Protein AF-A0A8K1RBW0-F1 (afdb_monomer_lite)

Sequence (413 aa):
MISLLLIIPLIGCIYLLPINENSIHAKSRMKKIALFFSLLNLFISIIMWIEFDSNTSGYQFVYEFKELSFCHLNVGIDGTSLYFILLTTFITPICLLSNWIDIKDKIKYFLISFLILETLQIAVFVVLDLLLFYIFFESVLIPLFLIILTWGASQAKIRAAYLLFLYTLFGSLFMLLAIITILFYLGSTDFQLISLSEISLESQKWLWLSPSFSKRDMTSRVIPDIIDSEPSLLKRFPGSNKKYLPSNTSCKEIVIYGSNLCTTVNYPPYTSIVRYMVEIPSNLNSIIVGLLLSDGWLFKNNAGNTLLGLKQSMFNSTFVFYVFNKLSHYCSRYPTITSTRLKGKIFKGVQMVTRVYPCFTKWHSIFYVNNKKIVPVDLYHLLTYEALAYWIMGDGTRSKKGLILQTQSFTLK

pLDDT: mean 81.53, std 16.67, range [27.84, 97.31]

Structure (mmCIF, N/CA/C/O backbone):
data_AF-A0A8K1RBW0-F1
#
_entry.id   AF-A0A8K1RBW0-F1
#
loop_
_atom_site.group_PDB
_atom_site.id
_atom_site.type_symbol
_atom_site.label_atom_id
_atom_site.label_alt_id
_atom_site.label_comp_id
_atom_site.label_asym_id
_atom_site.label_entity_id
_atom_site.label_seq_id
_atom_site.pdbx_PDB_ins_code
_atom_site.Cartn_x
_atom_site.Cartn_y
_atom_site.Cartn_z
_atom_site.occupancy
_atom_site.B_iso_or_equiv
_atom_site.auth_seq_id
_atom_site.auth_comp_id
_atom_site.auth_asym_id
_atom_site.auth_atom_id
_atom_site.pdbx_PDB_model_num
ATOM 1 N N . MET A 1 1 ? 0.271 12.884 27.470 1.00 83.44 1 MET A N 1
ATOM 2 C CA . MET A 1 1 ? 1.339 12.270 26.646 1.00 83.44 1 MET A CA 1
ATOM 3 C C . MET A 1 1 ? 1.087 12.426 25.156 1.00 83.44 1 MET A C 1
ATOM 5 O O . MET A 1 1 ? 1.980 12.876 24.455 1.00 83.44 1 MET A O 1
ATOM 9 N N . ILE A 1 2 ? -0.126 12.148 24.680 1.00 87.25 2 ILE A N 1
ATOM 10 C CA . ILE A 1 2 ? -0.518 12.349 23.277 1.00 87.25 2 ILE A CA 1
ATOM 11 C C . ILE A 1 2 ? -0.200 13.757 22.750 1.00 87.25 2 ILE A C 1
ATOM 13 O O . ILE A 1 2 ? 0.392 13.902 21.684 1.00 87.25 2 ILE A O 1
ATOM 17 N N . SER A 1 3 ? -0.558 14.799 23.506 1.00 89.38 3 SER A N 1
ATOM 18 C CA . SER A 1 3 ? -0.290 16.189 23.119 1.00 89.38 3 SER A CA 1
ATOM 19 C C . SER A 1 3 ? 1.198 16.453 22.878 1.00 89.38 3 SER A C 1
ATOM 21 O O . SER A 1 3 ? 1.549 17.135 21.921 1.00 89.38 3 SER A O 1
ATOM 23 N N . LEU A 1 4 ? 2.082 15.862 23.690 1.00 91.50 4 LEU A N 1
ATOM 24 C CA . LEU A 1 4 ? 3.529 15.943 23.484 1.00 91.50 4 LEU A CA 1
ATOM 25 C C . LEU A 1 4 ? 3.920 15.290 22.157 1.00 91.50 4 LEU A C 1
ATOM 27 O O . LEU A 1 4 ? 4.643 15.899 21.377 1.00 91.50 4 LEU A O 1
ATOM 31 N N . LEU A 1 5 ? 3.390 14.098 21.882 1.00 91.75 5 LEU A N 1
ATOM 32 C CA . LEU A 1 5 ? 3.690 13.325 20.677 1.00 91.75 5 LEU A CA 1
ATOM 33 C C . LEU A 1 5 ? 3.286 14.085 19.389 1.00 91.75 5 LEU A C 1
ATOM 35 O O . LEU A 1 5 ? 3.992 14.043 18.384 1.00 91.75 5 LEU A O 1
ATOM 39 N N . LEU A 1 6 ? 2.203 14.870 19.440 1.00 92.75 6 LEU A N 1
ATOM 40 C CA . LEU A 1 6 ? 1.786 15.750 18.339 1.00 92.75 6 LEU A CA 1
ATOM 41 C C . LEU A 1 6 ? 2.607 17.048 18.241 1.00 92.75 6 LEU A C 1
ATOM 43 O O . LEU A 1 6 ? 2.895 17.520 17.144 1.00 92.75 6 LEU A O 1
ATOM 47 N N . ILE A 1 7 ? 2.980 17.654 19.369 1.00 94.19 7 ILE A N 1
ATOM 48 C CA . ILE A 1 7 ? 3.611 18.983 19.393 1.00 94.19 7 ILE A CA 1
ATOM 49 C C . ILE A 1 7 ? 5.124 18.912 19.128 1.00 94.19 7 ILE A C 1
ATOM 51 O O . ILE A 1 7 ? 5.699 19.838 18.560 1.00 94.19 7 ILE A O 1
ATOM 55 N N . ILE A 1 8 ? 5.798 17.831 19.511 1.00 95.12 8 ILE A N 1
ATOM 56 C CA . ILE A 1 8 ? 7.265 17.737 19.469 1.00 95.12 8 ILE A CA 1
ATOM 57 C C . ILE A 1 8 ? 7.857 17.870 18.063 1.00 95.12 8 ILE A C 1
ATOM 59 O O . ILE A 1 8 ? 8.779 18.677 17.896 1.00 95.12 8 ILE A O 1
ATOM 63 N N . PRO A 1 9 ? 7.352 17.177 17.028 1.00 94.38 9 PRO A N 1
ATOM 64 C CA . PRO A 1 9 ? 7.901 17.372 15.693 1.00 94.38 9 PRO A CA 1
ATOM 65 C C . PRO A 1 9 ? 7.542 18.759 15.125 1.00 94.38 9 PRO A C 1
ATOM 67 O O . PRO A 1 9 ? 8.344 19.335 14.388 1.00 94.38 9 PRO A O 1
ATOM 70 N N . LEU A 1 10 ? 6.413 19.363 15.535 1.00 95.44 10 LEU A N 1
ATOM 71 C CA . LEU A 1 10 ? 6.076 20.757 15.195 1.00 95.44 10 LEU A CA 1
ATOM 72 C C . LEU A 1 10 ? 7.061 21.754 15.818 1.00 95.44 10 LEU A C 1
ATOM 74 O O . LEU A 1 10 ? 7.506 22.683 15.143 1.00 95.44 10 LEU A O 1
ATOM 78 N N . ILE A 1 11 ? 7.462 21.542 17.074 1.00 96.06 11 ILE A N 1
ATOM 79 C CA . ILE A 1 11 ? 8.541 22.311 17.707 1.00 96.06 11 ILE A CA 1
ATOM 80 C C . ILE A 1 11 ? 9.829 22.149 16.889 1.00 96.06 11 ILE A C 1
ATOM 82 O O . ILE A 1 11 ? 10.492 23.143 16.590 1.00 96.06 11 ILE A O 1
ATOM 86 N N . GLY A 1 12 ? 10.145 20.931 16.443 1.00 94.44 12 GLY A N 1
ATOM 87 C CA . GLY A 1 12 ? 11.267 20.674 15.538 1.00 94.44 12 GLY A CA 1
ATOM 88 C C . GLY A 1 12 ? 11.221 21.520 14.260 1.00 94.44 12 GLY A C 1
ATOM 89 O O . GLY A 1 12 ? 12.230 22.121 13.887 1.00 94.44 12 GLY A O 1
ATOM 90 N N . CYS A 1 13 ? 10.049 21.659 13.634 1.00 94.81 13 CYS A N 1
ATOM 91 C CA . CYS A 1 13 ? 9.852 22.550 12.486 1.00 94.81 13 CYS A CA 1
ATOM 92 C C . CYS A 1 13 ? 10.162 24.013 12.827 1.00 94.81 13 CYS A C 1
ATOM 94 O O . CYS A 1 13 ? 10.890 24.671 12.081 1.00 94.81 13 CYS A O 1
ATOM 96 N N . ILE A 1 14 ? 9.669 24.511 13.966 1.00 95.25 14 ILE A N 1
ATOM 97 C CA . ILE A 1 14 ? 9.912 25.888 14.424 1.00 95.25 14 ILE A CA 1
ATOM 98 C C . ILE A 1 14 ? 11.414 26.142 14.617 1.00 95.25 14 ILE A C 1
ATOM 100 O O . ILE A 1 14 ? 11.920 27.173 14.175 1.00 95.25 14 ILE A O 1
ATOM 104 N N . TYR A 1 15 ? 12.154 25.184 15.185 1.00 94.06 15 TYR A N 1
ATOM 105 C CA . TYR A 1 15 ? 13.613 25.283 15.333 1.00 94.06 15 TYR A CA 1
ATOM 106 C C . TYR A 1 15 ? 14.372 25.271 13.996 1.00 94.06 15 TYR A C 1
ATOM 108 O O . TYR A 1 15 ? 15.469 25.830 13.913 1.00 94.06 15 TYR A O 1
ATOM 116 N N . LEU A 1 16 ? 13.822 24.652 12.947 1.00 93.56 16 LEU A N 1
ATOM 117 C CA . LEU A 1 16 ? 14.449 24.591 11.622 1.00 93.56 16 LEU A CA 1
ATOM 118 C C . LEU A 1 16 ? 14.230 25.859 10.784 1.00 93.56 16 LEU A C 1
ATOM 120 O O . LEU A 1 16 ? 15.106 26.214 9.992 1.00 93.56 16 LEU A O 1
ATOM 124 N N . LEU A 1 17 ? 13.099 26.556 10.951 1.00 91.88 17 LEU A N 1
ATOM 125 C CA . LEU A 1 17 ? 12.744 27.757 10.179 1.00 91.88 17 LEU A CA 1
ATOM 126 C C . LEU A 1 17 ? 13.820 28.866 10.154 1.00 91.88 17 LEU A C 1
ATOM 128 O O . LEU A 1 17 ? 14.124 29.335 9.050 1.00 91.88 17 LEU A O 1
ATOM 132 N N . PRO A 1 18 ? 14.425 29.281 11.291 1.00 91.31 18 PRO A N 1
ATOM 133 C CA . PRO A 1 18 ? 15.371 30.401 11.320 1.00 91.31 18 PRO A CA 1
ATOM 134 C C . PRO A 1 18 ? 16.761 30.063 10.760 1.00 91.31 18 PRO A C 1
ATOM 136 O O . PRO A 1 18 ? 17.597 30.953 10.610 1.00 91.31 18 PRO A O 1
ATOM 139 N N . ILE A 1 19 ? 17.056 28.793 10.465 1.00 89.69 19 ILE A N 1
ATOM 140 C CA . ILE A 1 19 ? 18.391 28.383 10.022 1.00 89.69 19 ILE A CA 1
ATOM 141 C C . ILE A 1 19 ? 18.521 28.596 8.504 1.00 89.69 19 ILE A C 1
ATOM 143 O O . ILE A 1 19 ? 17.751 28.057 7.702 1.00 89.69 19 ILE A O 1
ATOM 147 N N . ASN A 1 20 ? 19.536 29.359 8.091 1.00 85.56 20 ASN A N 1
ATOM 148 C CA . ASN A 1 20 ? 19.853 29.583 6.677 1.00 85.56 20 ASN A CA 1
ATOM 149 C C . ASN A 1 20 ? 20.649 28.416 6.072 1.00 85.56 20 ASN A C 1
ATOM 151 O O . ASN A 1 20 ? 21.531 27.846 6.710 1.00 85.56 20 ASN A O 1
ATOM 155 N N . GLU A 1 21 ? 20.366 28.078 4.810 1.00 83.12 21 GLU A N 1
ATOM 156 C CA . GLU A 1 21 ? 20.888 26.874 4.135 1.00 83.12 21 GLU A CA 1
ATOM 157 C C . GLU A 1 21 ? 22.267 27.067 3.465 1.00 83.12 21 GLU A C 1
ATOM 159 O O . GLU A 1 21 ? 22.765 26.176 2.778 1.00 83.12 21 GLU A O 1
ATOM 164 N N . ASN A 1 22 ? 22.902 28.226 3.667 1.00 80.75 22 ASN A N 1
ATOM 165 C CA . ASN A 1 22 ? 24.048 28.671 2.867 1.00 80.75 22 ASN A CA 1
ATOM 166 C C . ASN A 1 22 ? 25.354 27.908 3.157 1.00 80.75 22 ASN A C 1
ATOM 168 O O . ASN A 1 22 ? 26.229 27.867 2.298 1.00 80.75 22 ASN A O 1
ATOM 172 N N . SER A 1 23 ? 25.513 27.307 4.343 1.00 84.44 23 SER A N 1
ATOM 173 C CA . SER A 1 23 ? 26.751 26.616 4.738 1.00 84.44 23 SER A CA 1
ATOM 174 C C . SER A 1 23 ? 26.560 25.112 4.953 1.00 84.44 23 SER A C 1
ATOM 176 O O . SER A 1 23 ? 25.507 24.641 5.391 1.00 84.44 23 SER A O 1
ATOM 178 N N . ILE A 1 24 ? 27.618 24.335 4.692 1.00 83.44 24 ILE A N 1
ATOM 179 C CA . ILE A 1 24 ? 27.641 22.874 4.893 1.00 83.44 24 ILE A CA 1
ATOM 180 C C . ILE A 1 24 ? 27.403 22.523 6.372 1.00 83.44 24 ILE A C 1
ATOM 182 O O . ILE A 1 24 ? 26.655 21.595 6.688 1.00 83.44 24 ILE A O 1
ATOM 186 N N . HIS A 1 25 ? 27.973 23.309 7.292 1.00 86.31 25 HIS A N 1
ATOM 187 C CA . HIS A 1 25 ? 27.754 23.148 8.730 1.00 86.31 25 HIS A CA 1
ATOM 188 C C . HIS A 1 25 ? 26.297 23.410 9.132 1.00 86.31 25 HIS A C 1
ATOM 190 O O . HIS A 1 25 ? 25.757 22.662 9.947 1.00 86.31 25 HIS A O 1
ATOM 196 N N . ALA A 1 26 ? 25.633 24.407 8.532 1.00 86.88 26 ALA A N 1
ATOM 197 C CA . ALA A 1 26 ? 24.216 24.663 8.782 1.00 86.88 26 ALA A CA 1
ATOM 198 C C . ALA A 1 26 ? 23.339 23.498 8.302 1.00 86.88 26 ALA A C 1
ATOM 200 O O . ALA A 1 26 ? 22.486 23.037 9.058 1.00 86.88 26 ALA A O 1
ATOM 201 N N . LYS A 1 27 ? 23.609 22.940 7.112 1.00 87.75 27 LYS A N 1
ATOM 202 C CA . LYS A 1 27 ? 22.907 21.749 6.594 1.00 87.75 27 LYS A CA 1
ATOM 203 C C . LYS A 1 27 ? 23.053 20.536 7.523 1.00 87.75 27 LYS A C 1
ATOM 205 O O . LYS A 1 27 ? 22.070 19.860 7.814 1.00 87.75 27 LYS A O 1
ATOM 210 N N . SER A 1 28 ? 24.261 20.278 8.033 1.00 88.94 28 SER A N 1
ATOM 211 C CA . SER A 1 28 ? 24.505 19.199 9.006 1.00 88.94 28 SER A CA 1
ATOM 212 C C . SER A 1 28 ? 23.774 19.442 10.332 1.00 88.94 28 SER A C 1
ATOM 214 O O . SER A 1 28 ? 23.159 18.529 10.882 1.00 88.94 28 SER A O 1
ATOM 216 N N . ARG A 1 29 ? 23.766 20.690 10.822 1.00 91.50 29 ARG A N 1
ATOM 217 C CA . ARG A 1 29 ? 23.034 21.078 12.035 1.00 91.50 29 ARG A CA 1
ATOM 218 C C . ARG A 1 29 ? 21.527 20.865 11.884 1.00 91.50 29 ARG A C 1
ATOM 220 O O . ARG A 1 29 ? 20.925 20.304 12.790 1.00 91.50 29 ARG A O 1
ATOM 227 N N . MET A 1 30 ? 20.935 21.239 10.747 1.00 92.69 30 MET A N 1
ATOM 228 C CA . MET A 1 30 ? 19.511 21.003 10.470 1.00 92.69 30 MET A CA 1
ATOM 229 C C . MET A 1 30 ? 19.163 19.509 10.521 1.00 92.69 30 MET A C 1
ATOM 231 O O . MET A 1 30 ? 18.209 19.130 11.194 1.00 92.69 30 MET A O 1
ATOM 235 N N . LYS A 1 31 ? 19.965 18.651 9.872 1.00 92.75 31 LYS A N 1
ATOM 236 C CA . LYS A 1 31 ? 19.750 17.192 9.877 1.00 92.75 31 LYS A CA 1
ATOM 237 C C . LYS A 1 31 ? 19.803 16.612 11.293 1.00 92.75 31 LYS A C 1
ATOM 239 O O . LYS A 1 31 ? 18.940 15.823 11.659 1.00 92.75 31 LYS A O 1
ATOM 244 N N . LYS A 1 32 ? 20.769 17.050 12.110 1.00 94.12 32 LYS A N 1
ATOM 245 C CA . LYS A 1 32 ? 20.877 16.643 13.522 1.00 94.12 32 LYS A CA 1
ATOM 246 C C . LYS A 1 32 ? 19.684 17.103 14.361 1.00 94.12 32 LYS A C 1
ATOM 248 O O . LYS A 1 32 ? 19.214 16.331 15.184 1.00 94.12 32 LYS A O 1
ATOM 253 N N . ILE A 1 33 ? 19.196 18.328 14.148 1.00 95.25 33 ILE A N 1
ATOM 254 C CA . ILE A 1 33 ? 18.015 18.854 14.848 1.00 95.25 33 ILE A CA 1
ATOM 255 C C . ILE A 1 33 ? 16.779 18.023 14.497 1.00 95.25 33 ILE A C 1
ATOM 257 O O . ILE A 1 33 ? 16.102 17.545 15.400 1.00 95.25 33 ILE A O 1
ATOM 261 N N . ALA A 1 34 ? 16.514 17.800 13.206 1.00 95.88 34 ALA A N 1
ATOM 262 C CA . ALA A 1 34 ? 15.368 17.002 12.772 1.00 95.88 34 ALA A CA 1
ATOM 263 C C . ALA A 1 34 ? 15.419 15.576 13.341 1.00 95.88 34 ALA A C 1
ATOM 265 O O . ALA A 1 34 ? 14.439 15.110 13.914 1.00 95.88 34 ALA A O 1
ATOM 266 N N . LEU A 1 35 ? 16.589 14.929 13.263 1.00 96.62 35 LEU A N 1
ATOM 267 C CA . LEU A 1 35 ? 16.798 13.591 13.813 1.00 96.62 35 LEU A CA 1
ATOM 268 C C . LEU A 1 35 ? 16.602 13.547 15.337 1.00 96.62 35 LEU A C 1
ATOM 270 O O . LEU A 1 35 ? 16.039 12.589 15.858 1.00 96.62 35 LEU A O 1
ATOM 274 N N . PHE A 1 36 ? 17.061 14.574 16.058 1.00 97.06 36 PHE A N 1
ATOM 275 C CA . PHE A 1 36 ? 16.882 14.665 17.506 1.00 97.06 36 PHE A CA 1
ATOM 276 C C . PHE A 1 36 ? 15.398 14.708 17.881 1.00 97.06 36 PHE A C 1
ATOM 278 O O . PHE A 1 36 ? 14.972 13.934 18.732 1.00 97.06 36 PHE A O 1
ATOM 285 N N . PHE A 1 37 ? 14.602 15.552 17.216 1.00 97.31 37 PHE A N 1
ATOM 286 C CA . PHE A 1 37 ? 13.166 15.644 17.488 1.00 97.31 37 PHE A CA 1
ATOM 287 C C . PHE A 1 37 ? 12.408 14.363 17.108 1.00 97.31 37 PHE A C 1
ATOM 289 O O . PHE A 1 37 ? 11.562 13.933 17.888 1.00 97.31 37 PHE A O 1
ATOM 296 N N . SER A 1 38 ? 12.751 13.698 15.996 1.00 96.38 38 SER A N 1
ATOM 297 C CA . SER A 1 38 ? 12.136 12.405 15.644 1.00 96.38 38 SER A CA 1
ATOM 298 C C . SER A 1 38 ? 12.508 11.290 16.633 1.00 96.38 38 SER A C 1
ATOM 300 O O . SER A 1 38 ? 11.664 10.491 17.022 1.00 96.38 38 SER A O 1
ATOM 302 N N . LEU A 1 39 ? 13.764 11.245 17.104 1.00 97.25 39 LEU A N 1
ATOM 303 C CA . LEU A 1 39 ? 14.192 10.275 18.125 1.00 97.25 39 LEU A CA 1
ATOM 304 C C . LEU A 1 39 ? 13.536 10.540 19.483 1.00 97.25 39 LEU A C 1
ATOM 306 O O . LEU A 1 39 ? 13.195 9.602 20.200 1.00 97.25 39 LEU A O 1
ATOM 310 N N . LEU A 1 40 ? 13.342 11.811 19.833 1.00 96.81 40 LEU A N 1
ATOM 311 C CA . LEU A 1 40 ? 12.631 12.198 21.045 1.00 96.81 40 LEU A CA 1
ATOM 312 C C . LEU A 1 40 ? 11.158 11.763 20.965 1.00 96.81 40 LEU A C 1
ATOM 314 O O . LEU A 1 40 ? 10.620 11.239 21.939 1.00 96.81 40 LEU A O 1
ATOM 318 N N . ASN A 1 41 ? 10.534 11.895 19.792 1.00 95.94 41 ASN A N 1
ATOM 319 C CA . ASN A 1 41 ? 9.172 11.425 19.551 1.00 95.94 41 ASN A CA 1
ATOM 320 C C . ASN A 1 41 ? 9.053 9.892 19.657 1.00 95.94 41 ASN A C 1
ATOM 322 O O . ASN A 1 41 ? 8.148 9.377 20.317 1.00 95.94 41 ASN A O 1
ATOM 326 N N . LEU A 1 42 ? 10.025 9.157 19.102 1.00 96.88 42 LEU A N 1
ATOM 327 C CA . LEU A 1 42 ? 10.150 7.707 19.277 1.00 96.88 42 LEU A CA 1
ATOM 328 C C . LEU A 1 42 ? 10.256 7.322 20.757 1.00 96.88 42 LEU A C 1
ATOM 330 O O . LEU A 1 42 ? 9.539 6.434 21.217 1.00 96.88 42 LEU A O 1
ATOM 334 N N . PHE A 1 43 ? 11.092 8.016 21.527 1.00 96.44 43 PHE A N 1
ATOM 335 C CA . PHE A 1 43 ? 11.243 7.743 22.955 1.00 96.44 43 PHE A CA 1
ATOM 336 C C . PHE A 1 43 ? 9.922 7.906 23.722 1.00 96.44 43 PHE A C 1
ATOM 338 O O . PHE A 1 43 ? 9.566 7.051 24.528 1.00 96.44 43 PHE A O 1
ATOM 345 N N . ILE A 1 44 ? 9.141 8.945 23.419 1.00 95.44 44 ILE A N 1
ATOM 346 C CA . ILE A 1 44 ? 7.826 9.159 24.043 1.00 95.44 44 ILE A CA 1
ATOM 347 C C . ILE A 1 44 ? 6.826 8.079 23.641 1.00 95.44 44 ILE A C 1
ATOM 349 O O . ILE A 1 44 ? 6.060 7.624 24.489 1.00 95.44 44 ILE A O 1
ATOM 353 N N . SER A 1 45 ? 6.846 7.634 22.381 1.00 95.62 45 SER A N 1
ATOM 354 C CA . SER A 1 45 ? 5.990 6.524 21.949 1.00 95.62 45 SER A CA 1
ATOM 355 C C . SER A 1 45 ? 6.308 5.221 22.695 1.00 95.62 45 SER A C 1
ATOM 357 O O . SER A 1 45 ? 5.388 4.492 23.055 1.00 95.62 45 SER A O 1
ATOM 359 N N . ILE A 1 46 ? 7.583 4.968 23.021 1.00 96.00 46 ILE A N 1
ATOM 360 C CA . ILE A 1 46 ? 8.003 3.812 23.829 1.00 96.00 46 ILE A CA 1
ATOM 361 C C . ILE A 1 46 ? 7.520 3.946 25.277 1.00 96.00 46 ILE A C 1
ATOM 363 O O . ILE A 1 46 ? 7.040 2.967 25.840 1.00 96.00 46 ILE A O 1
ATOM 367 N N . ILE A 1 47 ? 7.600 5.139 25.879 1.00 95.31 47 ILE A N 1
ATOM 368 C CA . ILE A 1 47 ? 7.056 5.358 27.232 1.00 95.31 47 ILE A CA 1
ATOM 369 C C . ILE A 1 47 ? 5.546 5.102 27.237 1.00 95.31 47 ILE A C 1
ATOM 371 O O . ILE A 1 47 ? 5.063 4.374 28.097 1.00 95.31 47 ILE A O 1
ATOM 375 N N . MET A 1 48 ? 4.812 5.618 26.244 1.00 92.62 48 MET A N 1
ATOM 376 C CA . MET A 1 48 ? 3.377 5.337 26.126 1.00 92.62 48 MET A CA 1
ATOM 377 C C . MET A 1 48 ? 3.080 3.846 25.975 1.00 92.62 48 MET A C 1
ATOM 379 O O . MET A 1 48 ? 2.074 3.384 26.494 1.00 92.62 48 MET A O 1
ATOM 383 N N . TRP A 1 49 ? 3.942 3.084 25.298 1.00 94.31 49 TRP A N 1
ATOM 384 C CA . TRP A 1 49 ? 3.779 1.636 25.194 1.00 94.31 49 TRP A CA 1
ATOM 385 C C . TRP A 1 49 ? 3.951 0.917 26.535 1.00 94.31 49 TRP A C 1
ATOM 387 O O . TRP A 1 49 ? 3.203 -0.011 26.821 1.00 94.31 49 TRP A O 1
ATOM 397 N N . ILE A 1 50 ? 4.901 1.355 27.364 1.00 94.00 50 ILE A N 1
ATOM 398 C CA . ILE A 1 50 ? 5.140 0.779 28.696 1.00 94.00 50 ILE A CA 1
ATOM 399 C C . ILE A 1 50 ? 3.998 1.120 29.662 1.00 94.00 50 ILE A C 1
ATOM 401 O O . ILE A 1 50 ? 3.629 0.291 30.488 1.00 94.00 50 ILE A O 1
ATOM 405 N N . GLU A 1 51 ? 3.441 2.328 29.563 1.00 92.69 51 GLU A N 1
ATOM 406 C CA . GLU A 1 51 ? 2.334 2.784 30.412 1.00 92.69 51 GLU A CA 1
ATOM 407 C C . GLU A 1 51 ? 0.954 2.266 29.964 1.00 92.69 51 GLU A C 1
ATOM 409 O O . GLU A 1 51 ? -0.030 2.473 30.671 1.00 92.69 51 GLU A O 1
ATOM 414 N N . PHE A 1 52 ? 0.857 1.601 28.808 1.00 92.62 52 PHE A N 1
ATOM 415 C CA . PHE A 1 52 ? -0.413 1.127 28.259 1.00 92.62 52 PHE A CA 1
ATOM 416 C C . PHE A 1 52 ? -0.939 -0.115 28.997 1.00 92.62 52 PHE A C 1
ATOM 418 O O . PHE A 1 52 ? -0.278 -1.155 29.039 1.00 92.62 52 PHE A O 1
ATOM 425 N N . ASP A 1 53 ? -2.167 -0.048 29.521 1.00 91.88 53 ASP A N 1
ATOM 426 C CA . ASP A 1 53 ? -2.797 -1.173 30.226 1.00 91.88 53 ASP A CA 1
ATOM 427 C C . ASP A 1 53 ? -3.601 -2.073 29.276 1.00 91.88 53 ASP A C 1
ATOM 429 O O . ASP A 1 53 ? -4.746 -1.787 28.930 1.00 91.88 53 ASP A O 1
ATOM 433 N N . SER A 1 54 ? -3.034 -3.216 28.893 1.00 88.25 54 SER A N 1
ATOM 434 C CA . SER A 1 54 ? -3.696 -4.185 28.006 1.00 88.25 54 SER A CA 1
ATOM 435 C C . SER A 1 54 ? -4.962 -4.851 28.575 1.00 88.25 54 SER A C 1
ATOM 437 O O . SER A 1 54 ? -5.647 -5.559 27.839 1.00 88.25 54 SER A O 1
ATOM 439 N N . ASN A 1 55 ? -5.280 -4.664 29.861 1.00 88.81 55 ASN A N 1
ATOM 440 C CA . ASN A 1 55 ? -6.442 -5.298 30.493 1.00 88.81 55 ASN A CA 1
ATOM 441 C C . ASN A 1 55 ? -7.744 -4.505 30.326 1.00 88.81 55 ASN A C 1
ATOM 443 O O . ASN A 1 55 ? -8.818 -5.017 30.645 1.00 88.81 55 ASN A O 1
ATOM 447 N N . THR A 1 56 ? -7.670 -3.260 29.852 1.00 84.81 56 THR A N 1
ATOM 448 C CA . THR A 1 56 ? -8.848 -2.408 29.652 1.00 84.81 56 THR A CA 1
ATOM 449 C C . THR A 1 56 ? -9.270 -2.401 28.185 1.00 84.81 56 THR A C 1
ATOM 451 O O . THR A 1 56 ? -8.437 -2.346 27.287 1.00 84.81 56 THR A O 1
ATOM 454 N N . SER A 1 57 ? -10.580 -2.465 27.931 1.00 77.94 57 SER A N 1
ATOM 455 C CA . SER A 1 57 ? -11.155 -2.424 26.577 1.00 77.94 57 SER A CA 1
ATOM 456 C C . SER A 1 57 ? -11.469 -1.008 26.078 1.00 77.94 57 SER A C 1
ATOM 458 O O . SER A 1 57 ? -11.937 -0.847 24.954 1.00 77.94 57 SER A O 1
ATOM 460 N N . GLY A 1 58 ? -11.283 0.009 26.922 1.00 80.00 58 GLY A N 1
ATOM 461 C CA . GLY A 1 58 ? -11.560 1.405 26.592 1.00 80.00 58 GLY A CA 1
ATOM 462 C C . GLY A 1 58 ? -10.340 2.138 26.037 1.00 80.00 58 GLY A C 1
ATOM 463 O O . GLY A 1 58 ? -9.201 1.717 26.231 1.00 80.00 58 GLY A O 1
ATOM 464 N N . TYR A 1 59 ? -10.586 3.284 25.400 1.00 85.38 59 TYR A N 1
ATOM 465 C CA . TYR A 1 59 ? -9.519 4.181 24.965 1.00 85.38 59 TYR A CA 1
ATOM 466 C C . TYR A 1 59 ? -8.744 4.741 26.163 1.00 85.38 59 TYR A C 1
ATOM 468 O O . TYR A 1 59 ? -9.326 5.182 27.155 1.00 85.38 59 TYR A O 1
ATOM 476 N N . GLN A 1 60 ? -7.422 4.767 26.043 1.00 88.38 60 GLN A N 1
ATOM 477 C CA . GLN A 1 60 ? -6.496 5.300 27.036 1.00 88.38 60 GLN A CA 1
ATOM 478 C C . GLN A 1 60 ? -5.903 6.633 26.589 1.00 88.38 60 GLN A C 1
ATOM 480 O O . GLN A 1 60 ? -5.957 7.013 25.416 1.00 88.38 60 GLN A O 1
ATOM 485 N N . PHE A 1 61 ? -5.328 7.351 27.557 1.00 87.69 61 PHE A N 1
ATOM 486 C CA . PHE A 1 61 ? -4.728 8.674 27.369 1.00 87.69 61 PHE A CA 1
ATOM 487 C C . PHE A 1 61 ? -5.676 9.703 26.727 1.00 87.69 61 PHE A C 1
ATOM 489 O O . PHE A 1 61 ? -5.215 10.613 26.042 1.00 87.69 61 PHE A O 1
ATOM 496 N N . VAL A 1 62 ? -6.986 9.576 26.961 1.00 86.81 62 VAL A N 1
ATOM 497 C CA . VAL A 1 62 ? -8.008 10.392 26.296 1.00 86.81 62 VAL A CA 1
ATOM 498 C C . VAL A 1 62 ? -7.888 11.867 26.681 1.00 86.81 62 VAL A C 1
ATOM 500 O O . VAL A 1 62 ? -7.757 12.216 27.855 1.00 86.81 62 VAL A O 1
ATOM 503 N N . TYR A 1 63 ? -7.952 12.736 25.678 1.00 83.38 63 TYR A N 1
ATOM 504 C CA . TYR A 1 63 ? -8.036 14.179 25.833 1.00 83.38 63 TYR A CA 1
ATOM 505 C C . TYR A 1 63 ? -9.214 14.712 25.014 1.00 83.38 63 TYR A C 1
ATOM 507 O O . TYR A 1 63 ? -9.280 14.513 23.800 1.00 83.38 63 TYR A O 1
ATOM 515 N N . GLU A 1 64 ? -10.131 15.396 25.692 1.00 77.88 64 GLU A N 1
ATOM 516 C CA . GLU A 1 64 ? -11.322 16.001 25.096 1.00 77.88 64 GLU A CA 1
ATOM 517 C C . GLU A 1 64 ? -11.146 17.518 25.014 1.00 77.88 64 GLU A C 1
ATOM 519 O O . GLU A 1 64 ? -10.949 18.185 26.036 1.00 77.88 64 GLU A O 1
ATOM 524 N N . PHE A 1 65 ? -11.273 18.091 23.818 1.00 73.00 65 PHE A N 1
ATOM 525 C CA . PHE A 1 65 ? -11.370 19.543 23.679 1.00 73.00 65 PHE A CA 1
ATOM 526 C C . PHE A 1 65 ? -12.840 19.967 23.778 1.00 73.00 65 PHE A C 1
ATOM 528 O O . PHE A 1 65 ? -13.609 19.837 22.828 1.00 73.00 65 PHE A O 1
ATOM 535 N N . LYS A 1 66 ? -13.233 20.509 24.935 1.00 66.25 66 LYS A N 1
ATOM 536 C CA . LYS A 1 66 ? -14.623 20.920 25.223 1.00 66.25 66 LYS A CA 1
ATOM 537 C C . LYS A 1 66 ? -15.034 22.263 24.604 1.00 66.25 66 LYS A C 1
ATOM 539 O O . LYS A 1 66 ? -16.206 22.617 24.647 1.00 66.25 66 LYS A O 1
ATOM 544 N N . GLU A 1 67 ? -14.088 23.021 24.056 1.00 64.25 67 GLU A N 1
ATOM 545 C CA . GLU A 1 67 ? -14.295 24.422 23.650 1.00 64.25 67 GLU A CA 1
ATOM 546 C C . GLU A 1 67 ? -14.837 24.596 22.222 1.00 64.25 67 GLU A C 1
ATOM 548 O O . GLU A 1 67 ? -15.203 25.704 21.831 1.00 64.25 67 GLU A O 1
ATOM 553 N N . LEU A 1 68 ? -14.917 23.524 21.431 1.00 59.41 68 LEU A N 1
ATOM 554 C CA . LEU A 1 68 ? -15.386 23.590 20.048 1.00 59.41 68 LEU A CA 1
ATOM 555 C C . LEU A 1 68 ? -16.854 23.173 19.977 1.00 59.41 68 LEU A C 1
ATOM 557 O O . LEU A 1 68 ? -17.204 22.022 20.207 1.00 59.41 68 LEU A O 1
ATOM 561 N N . SER A 1 69 ? -17.720 24.125 19.632 1.00 56.88 69 SER A N 1
ATOM 562 C CA . SER A 1 69 ? -19.170 23.917 19.535 1.00 56.88 69 SER A CA 1
ATOM 563 C C . SER A 1 69 ? -19.610 23.109 18.309 1.00 56.88 69 SER A C 1
ATOM 565 O O . SER A 1 69 ? -20.751 22.660 18.262 1.00 56.88 69 SER A O 1
ATOM 567 N N . PHE A 1 70 ? -18.734 22.946 17.312 1.00 56.00 70 PHE A N 1
ATOM 568 C CA . PHE A 1 70 ? -19.067 22.347 16.015 1.00 56.00 70 PHE A CA 1
ATOM 569 C C . PHE A 1 70 ? -18.534 20.920 15.818 1.00 56.00 70 PHE A C 1
ATOM 571 O O . PHE A 1 70 ? -19.103 20.191 15.012 1.00 56.00 70 PHE A O 1
ATOM 578 N N . CYS A 1 71 ? -17.485 20.515 16.545 1.00 56.94 71 CYS A N 1
ATOM 579 C CA . CYS A 1 71 ? -16.926 19.161 16.504 1.00 56.94 71 CYS A CA 1
ATOM 580 C C . CYS A 1 71 ? -16.411 18.761 17.890 1.00 56.94 71 CYS A C 1
ATOM 582 O O . CYS A 1 71 ? -15.624 19.495 18.492 1.00 56.94 71 CYS A O 1
ATOM 584 N N . HIS A 1 72 ? -16.782 17.568 18.353 1.00 65.19 72 HIS A N 1
ATOM 585 C CA . HIS A 1 72 ? -16.177 16.956 19.532 1.00 65.19 72 HIS A CA 1
ATOM 586 C C . HIS A 1 72 ? -14.791 16.421 19.151 1.00 65.19 72 HIS A C 1
ATOM 588 O O . HIS A 1 72 ? -14.647 15.293 18.688 1.00 65.19 72 HIS A O 1
ATOM 594 N N . LEU A 1 73 ? -13.750 17.248 19.301 1.00 68.94 73 LEU A N 1
ATOM 595 C CA . LEU A 1 73 ? -12.370 16.793 19.113 1.00 68.94 73 LEU A CA 1
ATOM 596 C C . LEU A 1 73 ? -11.975 15.904 20.301 1.00 68.94 73 LEU A C 1
ATOM 598 O O . LEU A 1 73 ? -11.410 16.372 21.293 1.00 68.94 73 LEU A O 1
ATOM 602 N N . ASN A 1 74 ? -12.270 14.617 20.170 1.00 81.75 74 ASN A N 1
ATOM 603 C CA . ASN A 1 74 ? -11.837 13.591 21.102 1.00 81.75 74 ASN A CA 1
ATOM 604 C C . ASN A 1 74 ? -10.615 12.881 20.531 1.00 81.75 74 ASN A C 1
ATOM 606 O O . ASN A 1 74 ? -10.572 12.485 19.363 1.00 81.75 74 ASN A O 1
ATOM 610 N N . VAL A 1 75 ? -9.595 12.750 21.366 1.00 87.88 75 VAL A N 1
ATOM 611 C CA . VAL A 1 75 ? -8.309 12.178 20.996 1.00 87.88 75 VAL A CA 1
ATOM 612 C C . VAL A 1 75 ? -7.969 11.109 22.026 1.00 87.88 75 VAL A C 1
ATOM 614 O O . VAL A 1 75 ? -8.063 11.371 23.219 1.00 87.88 75 VAL A O 1
ATOM 617 N N . GLY A 1 76 ? -7.582 9.914 21.598 1.00 90.44 76 GLY A N 1
ATOM 618 C CA . GLY A 1 76 ? -7.287 8.788 22.479 1.00 90.44 76 GLY A CA 1
ATOM 619 C C . GLY A 1 76 ? -6.623 7.632 21.742 1.00 90.44 76 GLY A C 1
ATOM 620 O O . GLY A 1 76 ? -6.501 7.635 20.519 1.00 90.44 76 GLY A O 1
ATOM 621 N N . ILE A 1 77 ? -6.142 6.652 22.500 1.00 91.12 77 ILE A N 1
ATOM 622 C CA . ILE A 1 77 ? -5.368 5.528 21.967 1.00 91.12 77 ILE A CA 1
ATOM 623 C C . ILE A 1 77 ? -6.014 4.210 22.386 1.00 91.12 77 ILE A C 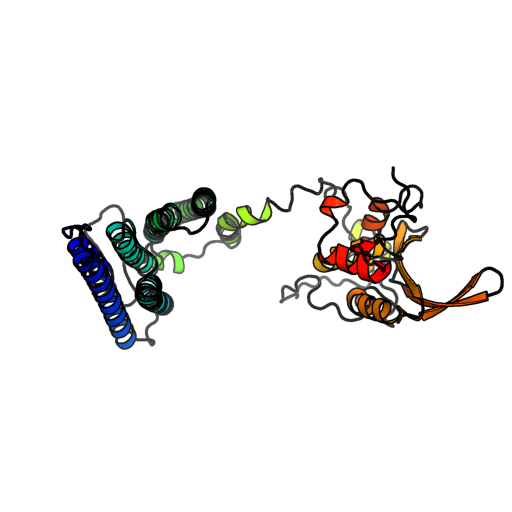1
ATOM 625 O O . ILE A 1 77 ? -6.436 4.050 23.525 1.00 91.12 77 ILE A O 1
ATOM 629 N N . ASP A 1 78 ? -6.064 3.270 21.452 1.00 88.25 78 ASP A N 1
ATOM 630 C CA . ASP A 1 78 ? -6.453 1.876 21.637 1.00 88.25 78 ASP A CA 1
ATOM 631 C C . ASP A 1 78 ? -5.231 0.977 21.358 1.00 88.25 78 ASP A C 1
ATOM 633 O O . ASP A 1 78 ? -4.211 1.434 20.831 1.00 88.25 78 ASP A O 1
ATOM 637 N N . GLY A 1 79 ? -5.316 -0.316 21.675 1.00 87.69 79 GLY A N 1
ATOM 638 C CA . GLY A 1 79 ? -4.233 -1.271 21.445 1.00 87.69 79 GLY A CA 1
ATOM 639 C C . GLY A 1 79 ? -3.787 -1.311 19.981 1.00 87.69 79 GLY A C 1
ATOM 640 O O . GLY A 1 79 ? -2.596 -1.416 19.699 1.00 87.69 79 GLY A O 1
ATOM 641 N N . THR A 1 80 ? -4.717 -1.154 19.033 1.00 89.56 80 THR A N 1
ATOM 642 C CA . THR A 1 80 ? -4.388 -1.123 17.599 1.00 89.56 80 THR A CA 1
ATOM 643 C C . THR A 1 80 ? -3.673 0.161 17.178 1.00 89.56 80 THR A C 1
ATOM 645 O O . THR A 1 80 ? -2.661 0.093 16.474 1.00 89.56 80 THR A O 1
ATOM 648 N N . SER A 1 81 ? -4.146 1.330 17.620 1.00 92.00 81 SER A N 1
ATOM 649 C CA . SER A 1 81 ? -3.528 2.606 17.253 1.00 92.00 81 SER A CA 1
ATOM 650 C C . SER A 1 81 ? -2.148 2.785 17.876 1.00 92.00 81 SER A C 1
ATOM 652 O O . SER A 1 81 ? -1.262 3.330 17.219 1.00 92.00 81 SER A O 1
ATOM 654 N N . LEU A 1 82 ? -1.911 2.242 19.074 1.00 93.25 82 LEU A N 1
ATOM 655 C CA . LEU A 1 82 ? -0.599 2.251 19.720 1.00 93.25 82 LEU A CA 1
ATOM 656 C C . LEU A 1 82 ? 0.498 1.638 18.835 1.00 93.25 82 LEU A C 1
ATOM 658 O O . LEU A 1 82 ? 1.568 2.231 18.680 1.00 93.25 82 LEU A O 1
ATOM 662 N N . TYR A 1 83 ? 0.234 0.486 18.208 1.00 94.69 83 TYR A N 1
ATOM 663 C CA . TYR A 1 83 ? 1.205 -0.160 17.318 1.00 94.69 83 TYR A CA 1
ATOM 664 C C . TYR A 1 83 ? 1.501 0.673 16.072 1.00 94.69 83 TYR A C 1
ATOM 666 O O . TYR A 1 83 ? 2.652 0.737 15.639 1.00 94.69 83 TYR A O 1
ATOM 674 N N . PHE A 1 84 ? 0.493 1.336 15.504 1.00 95.19 84 PHE A N 1
ATOM 675 C CA . PHE A 1 84 ? 0.706 2.219 14.360 1.00 95.19 84 PHE A CA 1
ATOM 676 C C . PHE A 1 84 ? 1.482 3.478 14.743 1.00 95.19 84 PHE A C 1
ATOM 678 O O . PHE A 1 84 ? 2.377 3.873 14.000 1.00 95.19 84 PHE A O 1
ATOM 685 N N . ILE A 1 85 ? 1.228 4.055 15.920 1.00 95.81 85 ILE A N 1
ATOM 686 C CA . ILE A 1 85 ? 2.006 5.186 16.439 1.00 95.81 85 ILE A CA 1
ATOM 687 C C . ILE A 1 85 ? 3.473 4.774 16.606 1.00 95.81 85 ILE A C 1
ATOM 689 O O . ILE A 1 85 ? 4.342 5.426 16.032 1.00 95.81 85 ILE A O 1
ATOM 693 N N . LEU A 1 86 ? 3.750 3.656 17.288 1.00 96.44 86 LEU A N 1
ATOM 694 C CA . LEU A 1 86 ? 5.107 3.110 17.438 1.00 96.44 86 LEU A CA 1
ATOM 695 C C . LEU A 1 86 ? 5.790 2.867 16.088 1.00 96.44 86 LEU A C 1
ATOM 697 O O . LEU A 1 86 ? 6.966 3.179 15.912 1.00 96.44 86 LEU A O 1
ATOM 701 N N . LEU A 1 87 ? 5.058 2.318 15.117 1.00 96.81 87 LEU A N 1
ATOM 702 C CA . LEU A 1 87 ? 5.589 2.076 13.781 1.00 96.81 87 LEU A CA 1
ATOM 703 C C . LEU A 1 87 ? 5.939 3.390 13.071 1.00 96.81 87 LEU A C 1
ATOM 705 O O . LEU A 1 87 ? 7.008 3.493 12.470 1.00 96.81 87 LEU A O 1
ATOM 709 N N . THR A 1 88 ? 5.065 4.398 13.145 1.00 96.12 88 THR A N 1
ATOM 710 C CA . THR A 1 88 ? 5.308 5.703 12.511 1.00 96.12 88 THR A CA 1
ATOM 711 C C . THR A 1 88 ? 6.527 6.403 13.101 1.00 96.12 88 THR A C 1
ATOM 713 O O . THR A 1 88 ? 7.426 6.773 12.347 1.00 96.12 88 THR A O 1
ATOM 716 N N . THR A 1 89 ? 6.619 6.502 14.430 1.00 96.31 89 THR A N 1
ATOM 717 C CA . THR A 1 89 ? 7.748 7.143 15.122 1.00 96.31 89 THR A CA 1
ATOM 718 C C . THR A 1 89 ? 9.052 6.361 14.973 1.00 96.31 89 THR A C 1
ATOM 720 O O . THR A 1 89 ? 10.133 6.932 15.095 1.00 96.31 89 THR A O 1
ATOM 723 N N . PHE A 1 90 ? 8.988 5.056 14.694 1.00 97.25 90 PHE A N 1
ATOM 724 C CA . PHE A 1 90 ? 10.167 4.237 14.411 1.00 97.25 90 PHE A CA 1
ATOM 725 C C . PHE A 1 90 ? 10.685 4.427 12.980 1.00 97.25 90 PHE A C 1
ATOM 727 O O . PHE A 1 90 ? 11.895 4.494 12.757 1.00 97.25 90 PHE A O 1
ATOM 734 N N . ILE A 1 91 ? 9.789 4.541 11.997 1.00 96.94 91 ILE A N 1
ATOM 735 C CA . ILE A 1 91 ? 10.165 4.689 10.585 1.00 96.94 91 ILE A CA 1
ATOM 736 C C . ILE A 1 91 ? 10.718 6.091 10.291 1.00 96.94 91 ILE A C 1
ATOM 738 O O . ILE A 1 91 ? 11.665 6.219 9.512 1.00 96.94 91 ILE A O 1
ATOM 742 N N . THR A 1 92 ? 10.186 7.144 10.916 1.00 95.31 92 THR A N 1
ATOM 743 C CA . THR A 1 92 ? 10.595 8.538 10.658 1.00 95.31 92 THR A CA 1
ATOM 744 C C . THR A 1 92 ? 12.102 8.801 10.840 1.00 95.31 92 THR A C 1
ATOM 746 O O . THR A 1 92 ? 12.713 9.309 9.888 1.00 95.31 92 THR A O 1
ATOM 749 N N . PRO A 1 93 ? 12.781 8.411 11.944 1.00 95.69 93 PRO A N 1
ATOM 750 C CA . PRO A 1 93 ? 14.225 8.602 12.079 1.00 95.69 93 PRO A CA 1
ATOM 751 C C . PRO A 1 93 ? 15.020 7.769 11.066 1.00 95.69 93 PRO A C 1
ATOM 753 O O . PRO A 1 93 ? 16.051 8.230 10.572 1.00 95.69 93 PRO A O 1
ATOM 756 N N . ILE A 1 94 ? 14.539 6.574 10.701 1.00 96.50 94 ILE A N 1
ATOM 757 C CA . ILE A 1 94 ? 15.179 5.718 9.692 1.00 96.50 94 ILE A CA 1
ATOM 758 C C . ILE A 1 94 ? 15.132 6.397 8.318 1.00 96.50 94 ILE A C 1
ATOM 760 O O . ILE A 1 94 ? 16.147 6.450 7.622 1.00 96.50 94 ILE A O 1
ATOM 764 N N . CYS A 1 95 ? 13.992 6.981 7.942 1.00 93.44 95 CYS A N 1
ATOM 765 C CA . CYS A 1 95 ? 13.856 7.734 6.695 1.00 93.44 95 CYS A CA 1
ATOM 766 C C . CYS A 1 95 ? 14.783 8.958 6.644 1.00 93.44 95 CYS A C 1
ATOM 768 O O . CYS A 1 95 ? 15.369 9.243 5.593 1.00 93.44 95 CYS A O 1
ATOM 770 N N . LEU A 1 96 ? 14.951 9.667 7.765 1.00 94.06 96 LEU A N 1
ATOM 771 C CA . LEU A 1 96 ? 15.874 10.802 7.863 1.00 94.06 96 LEU A CA 1
ATOM 772 C C . LEU A 1 96 ? 17.343 10.363 7.754 1.00 94.06 96 LEU A C 1
ATOM 774 O O . LEU A 1 96 ? 18.125 11.011 7.054 1.00 94.06 96 LEU A O 1
ATOM 778 N N . LEU A 1 97 ? 17.718 9.252 8.397 1.00 94.25 97 LEU A N 1
ATOM 779 C CA . LEU A 1 97 ? 19.069 8.682 8.327 1.00 94.25 97 LEU A CA 1
ATOM 780 C C . LEU A 1 97 ? 19.404 8.140 6.935 1.00 94.25 97 LEU A C 1
ATOM 782 O O . LEU A 1 97 ? 20.508 8.364 6.441 1.00 94.25 97 LEU A O 1
ATOM 786 N N . SER A 1 98 ? 18.453 7.480 6.271 1.00 91.75 98 SER A N 1
ATOM 787 C CA . SER A 1 98 ? 18.658 6.941 4.923 1.00 91.75 98 SER A CA 1
ATOM 788 C C . SER A 1 98 ? 19.004 8.031 3.906 1.00 91.75 98 SER A C 1
ATOM 790 O O . SER A 1 98 ? 19.753 7.774 2.973 1.00 91.75 98 SER A O 1
ATOM 792 N N . ASN A 1 99 ? 18.494 9.252 4.090 1.00 88.56 99 ASN A N 1
ATOM 793 C CA . ASN A 1 99 ? 18.699 10.374 3.171 1.00 88.56 99 ASN A CA 1
ATOM 794 C C . ASN A 1 99 ? 19.809 11.338 3.630 1.00 88.56 99 ASN A C 1
ATOM 796 O O . ASN A 1 99 ? 19.849 12.508 3.231 1.00 88.56 99 ASN A O 1
ATOM 800 N N . TRP A 1 100 ? 20.731 10.876 4.483 1.00 86.00 100 TRP A N 1
ATOM 801 C CA . TRP A 1 100 ? 21.737 11.749 5.088 1.00 86.00 100 TRP A CA 1
ATOM 802 C C . TRP A 1 100 ? 22.707 12.364 4.072 1.00 86.00 100 TRP A C 1
ATOM 804 O O . TRP A 1 100 ? 23.158 13.494 4.271 1.00 86.00 100 TRP A O 1
ATOM 814 N N . ILE A 1 101 ? 23.012 11.668 2.975 1.00 84.81 101 ILE A N 1
ATOM 815 C CA . ILE A 1 101 ? 24.010 12.096 1.978 1.00 84.81 101 ILE A CA 1
ATOM 816 C C . ILE A 1 101 ? 23.348 12.576 0.677 1.00 84.81 101 ILE A C 1
ATOM 818 O O . ILE A 1 101 ? 23.803 13.557 0.086 1.00 84.81 101 ILE A O 1
ATOM 822 N N . ASP A 1 102 ? 22.258 11.930 0.266 1.00 83.56 102 ASP A N 1
ATOM 823 C CA . ASP A 1 102 ? 21.721 12.051 -1.094 1.00 83.56 102 ASP A CA 1
ATOM 824 C C . ASP A 1 102 ? 21.042 13.397 -1.371 1.00 83.56 102 ASP A C 1
ATOM 826 O O . ASP A 1 102 ? 21.141 13.942 -2.473 1.00 83.56 102 ASP A O 1
ATOM 830 N N . ILE A 1 103 ? 20.398 13.988 -0.361 1.00 83.81 103 ILE A N 1
ATOM 831 C CA . ILE A 1 103 ? 19.663 15.244 -0.527 1.00 83.81 103 ILE A CA 1
ATOM 832 C C . ILE A 1 103 ? 20.599 16.430 -0.299 1.00 83.81 103 ILE A C 1
ATOM 834 O O . ILE A 1 103 ? 21.028 16.708 0.830 1.00 83.81 103 ILE A O 1
ATOM 838 N N . LYS A 1 104 ? 20.899 17.134 -1.399 1.00 78.00 104 LYS A N 1
ATOM 839 C CA . LYS A 1 104 ? 21.799 18.299 -1.442 1.00 78.00 104 LYS A CA 1
ATOM 840 C C . LYS A 1 104 ? 21.066 19.637 -1.538 1.00 78.00 104 LYS A C 1
ATOM 842 O O . LYS A 1 104 ? 21.558 20.623 -0.977 1.00 78.00 104 LYS A O 1
ATOM 847 N N . ASP A 1 105 ? 19.893 19.644 -2.168 1.00 81.38 105 ASP A N 1
ATOM 848 C CA . ASP A 1 105 ? 19.124 20.850 -2.473 1.00 81.38 105 ASP A CA 1
ATOM 849 C C . ASP A 1 105 ? 17.853 20.950 -1.626 1.00 81.38 105 ASP A C 1
ATOM 851 O O . ASP A 1 105 ? 17.119 19.969 -1.463 1.00 81.38 105 ASP A O 1
ATOM 855 N N . LYS A 1 106 ? 17.569 22.166 -1.135 1.00 87.62 106 LYS A N 1
ATOM 856 C CA . LYS A 1 106 ? 16.348 22.522 -0.388 1.00 87.62 106 LYS A CA 1
ATOM 857 C C . LYS A 1 106 ? 16.106 21.632 0.840 1.00 87.62 106 LYS A C 1
ATOM 859 O O . LYS A 1 106 ? 14.964 21.324 1.180 1.00 87.62 106 LYS A O 1
ATOM 864 N N . ILE A 1 107 ? 17.172 21.239 1.535 1.00 91.50 107 ILE A N 1
ATOM 865 C CA . ILE A 1 107 ? 17.150 20.305 2.671 1.00 91.50 107 ILE A CA 1
ATOM 866 C C . ILE A 1 107 ? 16.216 20.801 3.775 1.00 91.50 107 ILE A C 1
ATOM 868 O O . ILE A 1 107 ? 15.532 19.998 4.404 1.00 91.50 107 ILE A O 1
ATOM 872 N N . LYS A 1 108 ? 16.141 22.119 3.994 1.00 91.38 108 LYS A N 1
ATOM 873 C CA . LYS A 1 108 ? 15.257 22.693 5.015 1.00 91.38 108 LYS A CA 1
ATOM 874 C C . LYS A 1 108 ? 13.797 22.284 4.799 1.00 91.38 108 LYS A C 1
ATOM 876 O O . LYS A 1 108 ? 13.145 21.817 5.727 1.00 91.38 108 LYS A O 1
ATOM 881 N N . TYR A 1 109 ? 13.304 22.418 3.569 1.00 92.69 109 TYR A N 1
ATOM 882 C CA . TYR A 1 109 ? 11.923 22.078 3.225 1.00 92.69 109 TYR A CA 1
ATOM 883 C C . TYR A 1 109 ? 11.674 20.571 3.283 1.00 92.69 109 TYR A C 1
ATOM 885 O O . TYR A 1 109 ? 10.593 20.157 3.694 1.00 92.69 109 TYR A O 1
ATOM 893 N N . PHE A 1 110 ? 12.674 19.760 2.936 1.00 93.75 110 PHE A N 1
ATOM 894 C CA . PHE A 1 110 ? 12.598 18.307 3.071 1.00 93.75 110 PHE A CA 1
ATOM 895 C C . PHE A 1 110 ? 12.393 17.890 4.533 1.00 93.75 110 PHE A C 1
ATOM 897 O O . PHE A 1 110 ? 11.448 17.171 4.844 1.00 93.75 110 PHE A O 1
ATOM 904 N N . LEU A 1 111 ? 13.238 18.393 5.440 1.00 94.62 111 LEU A N 1
ATOM 905 C CA . LEU A 1 111 ? 13.184 18.045 6.863 1.00 94.62 111 LEU A CA 1
ATOM 906 C C . LEU A 1 111 ? 11.879 18.512 7.521 1.00 94.62 111 LEU A C 1
ATOM 908 O O . LEU A 1 111 ? 11.262 17.748 8.255 1.00 94.62 111 LEU A O 1
ATOM 912 N N . ILE A 1 112 ? 11.432 19.734 7.214 1.00 95.06 112 ILE A N 1
ATOM 913 C CA . ILE A 1 112 ? 10.148 20.257 7.703 1.00 95.06 112 ILE A CA 1
ATOM 914 C C . ILE A 1 112 ? 8.985 19.403 7.182 1.00 95.06 112 ILE A C 1
ATOM 916 O O . ILE A 1 112 ? 8.094 19.058 7.951 1.00 95.06 112 ILE A O 1
ATOM 920 N N . SER A 1 113 ? 9.005 19.011 5.903 1.00 95.00 113 SER A N 1
ATOM 921 C CA . SER A 1 113 ? 7.944 18.170 5.329 1.00 95.00 113 SER A CA 1
ATOM 922 C C . SER A 1 113 ? 7.863 16.805 6.015 1.00 95.00 113 SER A C 1
ATOM 924 O O . SER A 1 113 ? 6.760 16.330 6.255 1.00 95.00 113 SER A O 1
ATOM 926 N N . PHE A 1 114 ? 8.999 16.196 6.374 1.00 94.50 114 PHE A N 1
ATOM 927 C CA . PHE A 1 114 ? 9.034 14.921 7.101 1.00 94.50 114 PHE A CA 1
ATOM 928 C C . PHE A 1 114 ? 8.512 15.028 8.538 1.00 94.50 114 PHE A C 1
ATOM 930 O O . PHE A 1 114 ? 7.745 14.169 8.959 1.00 94.50 114 PHE A O 1
ATOM 937 N N . LEU A 1 115 ? 8.874 16.084 9.274 1.00 96.19 115 LEU A N 1
ATOM 938 C CA . LEU A 1 115 ? 8.373 16.301 10.637 1.00 96.19 115 LEU A CA 1
ATOM 939 C C . LEU A 1 115 ? 6.872 16.639 10.649 1.00 96.19 115 LEU A C 1
ATOM 941 O O . LEU A 1 115 ? 6.136 16.158 11.506 1.00 96.19 115 LEU A O 1
ATOM 945 N N . ILE A 1 116 ? 6.386 17.417 9.674 1.00 96.88 116 ILE A N 1
ATOM 946 C CA . ILE A 1 116 ? 4.943 17.655 9.506 1.00 96.88 116 ILE A CA 1
ATOM 947 C C . ILE A 1 116 ? 4.232 16.349 9.138 1.00 96.88 116 ILE A C 1
ATOM 949 O O . ILE A 1 116 ? 3.199 16.031 9.723 1.00 96.88 116 ILE A O 1
ATOM 953 N N . LEU A 1 117 ? 4.787 15.569 8.207 1.00 96.12 117 LEU A N 1
ATOM 954 C CA . LEU A 1 117 ? 4.228 14.274 7.821 1.00 96.12 117 LEU A CA 1
ATOM 955 C C . LEU A 1 117 ? 4.090 13.340 9.030 1.00 96.12 117 LEU A C 1
ATOM 957 O O . LEU A 1 117 ? 3.026 12.755 9.207 1.00 96.12 117 LEU A O 1
ATOM 961 N N . GLU A 1 118 ? 5.119 13.258 9.877 1.00 96.12 118 GLU A N 1
ATOM 962 C CA . GLU A 1 118 ? 5.093 12.499 11.131 1.00 96.12 118 GLU A CA 1
ATOM 963 C C . GLU A 1 118 ? 3.906 12.922 12.011 1.00 96.12 118 GLU A C 1
ATOM 965 O O . GLU A 1 118 ? 3.088 12.084 12.384 1.00 96.12 118 GLU A O 1
ATOM 970 N N . THR A 1 119 ? 3.739 14.225 12.267 1.00 96.06 119 THR A N 1
ATOM 971 C CA . THR A 1 119 ? 2.655 14.738 13.135 1.00 96.06 119 THR A CA 1
ATOM 972 C C . THR A 1 119 ? 1.265 14.428 12.602 1.00 96.06 119 THR A C 1
ATOM 974 O O . THR A 1 119 ? 0.388 14.039 13.369 1.00 96.06 119 THR A O 1
ATOM 977 N N . LEU A 1 120 ? 1.065 14.563 11.289 1.00 96.31 120 LEU A N 1
ATOM 978 C CA . LEU A 1 120 ? -0.221 14.291 10.656 1.00 96.31 120 LEU A CA 1
ATOM 979 C C . LEU A 1 120 ? -0.539 12.795 10.671 1.00 96.31 120 LEU A C 1
ATOM 981 O O . LEU A 1 120 ? -1.668 12.424 10.969 1.00 96.31 120 LEU A O 1
ATOM 985 N N . GLN A 1 121 ? 0.448 11.933 10.409 1.00 96.06 121 GLN A N 1
ATOM 986 C CA . GLN A 1 121 ? 0.268 10.481 10.483 1.00 96.06 121 GLN A CA 1
ATOM 987 C C . GLN A 1 121 ? -0.090 10.026 11.896 1.00 96.06 121 GLN A C 1
ATOM 989 O O . GLN A 1 121 ? -1.000 9.220 12.064 1.00 96.06 121 GLN A O 1
ATOM 994 N N . ILE A 1 122 ? 0.578 10.576 12.911 1.00 95.50 122 ILE A N 1
ATOM 995 C CA . ILE A 1 122 ? 0.237 10.313 14.309 1.00 95.50 122 ILE A CA 1
ATOM 996 C C . ILE A 1 122 ? -1.187 10.791 14.600 1.00 95.50 122 ILE A C 1
ATOM 998 O O . ILE A 1 122 ? -1.965 10.033 15.167 1.00 95.50 122 ILE A O 1
ATOM 1002 N N . ALA A 1 123 ? -1.563 12.005 14.182 1.00 94.06 123 ALA A N 1
ATOM 1003 C CA . ALA A 1 123 ? -2.909 12.530 14.412 1.00 94.06 123 ALA A CA 1
ATOM 1004 C C . ALA A 1 123 ? -4.000 11.597 13.860 1.00 94.06 123 ALA A C 1
ATOM 1006 O O . ALA A 1 123 ? -4.968 11.325 14.562 1.00 94.06 123 ALA A O 1
ATOM 1007 N N . VAL A 1 124 ? -3.810 11.024 12.665 1.00 93.94 124 VAL A N 1
ATOM 1008 C CA . VAL A 1 124 ? -4.754 10.059 12.067 1.00 93.94 124 VAL A CA 1
ATOM 1009 C C . VAL A 1 124 ? -5.041 8.867 12.989 1.00 93.94 124 VAL A C 1
ATOM 1011 O O . VAL A 1 124 ? -6.181 8.420 13.056 1.00 93.94 124 VAL A O 1
ATOM 1014 N N . PHE A 1 125 ? -4.044 8.354 13.716 1.00 94.06 125 PHE A N 1
ATOM 1015 C CA . PHE A 1 125 ? -4.218 7.171 14.571 1.00 94.06 125 PHE A CA 1
ATOM 1016 C C . PHE A 1 125 ? -4.795 7.469 15.954 1.00 94.06 125 PHE A C 1
ATOM 1018 O O . PHE A 1 125 ? -5.246 6.555 16.638 1.00 94.06 125 PHE A O 1
ATOM 1025 N N . VAL A 1 126 ? -4.760 8.725 16.381 1.00 92.88 126 VAL A N 1
ATOM 1026 C CA . VAL A 1 126 ? -5.119 9.121 17.746 1.00 92.88 126 VAL A CA 1
ATOM 1027 C C . VAL A 1 126 ? -6.510 9.780 17.789 1.00 92.88 126 VAL A C 1
ATOM 1029 O O . VAL A 1 126 ? -7.107 9.972 18.841 1.00 92.88 126 VAL A O 1
ATOM 1032 N N . VAL A 1 127 ? -7.065 10.148 16.642 1.00 91.62 127 VAL A N 1
ATOM 1033 C CA . VAL A 1 127 ? -8.374 10.795 16.557 1.00 91.62 127 VAL A CA 1
ATOM 1034 C C . VAL A 1 127 ? -9.519 9.801 16.774 1.00 91.62 127 VAL A C 1
ATOM 1036 O O . VAL A 1 127 ? -9.545 8.741 16.155 1.00 91.62 127 VAL A O 1
ATOM 1039 N N . LEU A 1 128 ? -10.490 10.180 17.617 1.00 88.69 128 LEU A N 1
ATOM 1040 C CA . LEU A 1 128 ? -11.675 9.374 17.946 1.00 88.69 128 LEU A CA 1
ATOM 1041 C C . LEU A 1 128 ? -12.959 9.792 17.198 1.00 88.69 128 LEU A C 1
ATOM 1043 O O . LEU A 1 128 ? -14.005 9.171 17.366 1.00 88.69 128 LEU A O 1
ATOM 1047 N N . ASP A 1 129 ? -12.885 10.823 16.358 1.00 87.25 129 ASP A N 1
ATOM 1048 C CA . ASP A 1 129 ? -13.994 11.306 15.529 1.00 87.25 129 ASP A CA 1
ATOM 1049 C C . ASP A 1 129 ? -13.725 10.987 14.050 1.00 87.25 129 ASP A C 1
ATOM 1051 O O . ASP A 1 129 ? -12.676 11.322 13.496 1.00 87.25 129 ASP A O 1
ATOM 1055 N N . LEU A 1 130 ? -14.692 10.355 13.391 1.00 86.56 130 LEU A N 1
ATOM 1056 C CA . LEU A 1 130 ? -14.596 9.882 12.017 1.00 86.56 130 LEU A CA 1
ATOM 1057 C C . LEU A 1 130 ? -14.455 11.032 10.997 1.00 86.56 130 LEU A C 1
ATOM 1059 O O . LEU A 1 130 ? -13.729 10.899 10.007 1.00 86.56 130 LEU A O 1
ATOM 1063 N N . LEU A 1 131 ? -15.084 12.188 11.239 1.00 88.12 131 LEU A N 1
ATOM 1064 C CA . LEU A 1 131 ? -14.931 13.366 10.376 1.00 88.12 131 LEU A CA 1
ATOM 1065 C C . LEU A 1 131 ? -13.525 13.959 10.507 1.00 88.12 131 LEU A C 1
ATOM 1067 O O . LEU A 1 131 ? -12.877 14.292 9.513 1.00 88.12 131 LEU A O 1
ATOM 1071 N N . LEU A 1 132 ? -13.037 14.066 11.740 1.00 88.31 132 LEU A N 1
ATOM 1072 C CA . LEU A 1 132 ? -11.703 14.581 12.017 1.00 88.31 132 LEU A CA 1
ATOM 1073 C C . LEU A 1 132 ? -10.617 13.638 11.479 1.00 88.31 132 LEU A C 1
ATOM 1075 O O . LEU A 1 132 ? -9.621 14.102 10.921 1.00 88.31 132 LEU A O 1
ATOM 1079 N N . PHE A 1 133 ? -10.840 12.324 11.576 1.00 90.81 133 PHE A N 1
ATOM 1080 C CA . PHE A 1 133 ? -9.987 11.304 10.973 1.00 90.81 133 PHE A CA 1
ATOM 1081 C C . PHE A 1 133 ? -9.815 11.571 9.476 1.00 90.81 133 PHE A C 1
ATOM 1083 O O . PHE A 1 133 ? -8.691 11.591 8.980 1.00 90.81 133 PHE A O 1
ATOM 1090 N N . TYR A 1 134 ? -10.913 11.848 8.765 1.00 92.19 134 TYR A N 1
ATOM 1091 C CA . TYR A 1 134 ? -10.880 12.159 7.337 1.00 92.19 134 TYR A CA 1
ATOM 1092 C C . TYR A 1 134 ? -10.068 13.422 7.023 1.00 92.19 134 TYR A C 1
ATOM 1094 O O . TYR A 1 134 ? -9.263 13.424 6.093 1.00 92.19 134 TYR A O 1
ATOM 1102 N N . ILE A 1 135 ? -10.224 14.482 7.822 1.00 92.69 135 ILE A N 1
ATOM 1103 C CA . ILE A 1 135 ? -9.477 15.736 7.643 1.00 92.69 135 ILE A CA 1
ATOM 1104 C C . ILE A 1 135 ? -7.968 15.494 7.773 1.00 92.69 135 ILE A C 1
ATOM 1106 O O . ILE A 1 135 ? -7.194 15.949 6.925 1.00 92.69 135 ILE A O 1
ATOM 1110 N N . PHE A 1 136 ? -7.528 14.763 8.801 1.00 93.19 136 PHE A N 1
ATOM 1111 C CA . PHE A 1 136 ? -6.108 14.439 8.957 1.00 93.19 136 PHE A CA 1
ATOM 1112 C C . PHE A 1 136 ? -5.613 13.460 7.890 1.00 93.19 136 PHE A C 1
ATOM 1114 O O . PHE A 1 136 ? -4.505 13.637 7.384 1.00 93.19 136 PHE A O 1
ATOM 1121 N N . PHE A 1 137 ? -6.435 12.486 7.498 1.00 93.56 137 PHE A N 1
ATOM 1122 C CA . PHE A 1 137 ? -6.118 11.531 6.438 1.00 93.56 137 PHE A CA 1
ATOM 1123 C C . PHE A 1 137 ? -5.827 12.239 5.107 1.00 93.56 137 PHE A C 1
ATOM 1125 O O . PHE A 1 137 ? -4.796 11.983 4.485 1.00 93.56 137 PHE A O 1
ATOM 1132 N N . GLU A 1 138 ? -6.666 13.201 4.715 1.00 94.00 138 GLU A N 1
ATOM 1133 C CA . GLU A 1 138 ? -6.428 14.031 3.530 1.00 94.00 138 GLU A CA 1
ATOM 1134 C C . GLU A 1 138 ? -5.225 14.964 3.701 1.00 94.00 138 GLU A C 1
ATOM 1136 O O . GLU A 1 138 ? -4.440 15.165 2.772 1.00 94.00 138 GLU A O 1
ATOM 1141 N N . SER A 1 139 ? -5.020 15.504 4.904 1.00 94.69 139 SER A N 1
ATOM 1142 C CA . SER A 1 139 ? -3.906 16.418 5.181 1.00 94.69 139 SER A CA 1
ATOM 1143 C C . SER A 1 139 ? -2.537 15.756 4.984 1.00 94.69 139 SER A C 1
ATOM 1145 O O . SER A 1 139 ? -1.605 16.417 4.524 1.00 94.69 139 SER A O 1
ATOM 1147 N N . VAL A 1 140 ? -2.406 14.450 5.259 1.00 95.50 140 VAL A N 1
ATOM 1148 C CA . VAL A 1 140 ? -1.175 13.665 5.019 1.00 95.50 140 VAL A CA 1
ATOM 1149 C C . VAL A 1 140 ? -0.761 13.676 3.540 1.00 95.50 140 VAL A C 1
ATOM 1151 O O . VAL A 1 140 ? 0.435 13.616 3.230 1.00 95.50 140 VAL A O 1
ATOM 1154 N N . LEU A 1 141 ? -1.715 13.803 2.610 1.00 93.31 141 LEU A N 1
ATOM 1155 C CA . LEU A 1 141 ? -1.421 13.835 1.176 1.00 93.31 141 LEU A CA 1
ATOM 1156 C C . LEU A 1 141 ? -0.625 15.078 0.773 1.00 93.31 141 LEU A C 1
ATOM 1158 O O . LEU A 1 141 ? 0.167 14.998 -0.165 1.00 93.31 141 LEU A O 1
ATOM 1162 N N . ILE A 1 142 ? -0.779 16.206 1.477 1.00 93.38 142 ILE A N 1
ATOM 1163 C CA . ILE A 1 142 ? -0.125 17.468 1.105 1.00 93.38 142 ILE A CA 1
ATOM 1164 C C . ILE A 1 142 ? 1.407 17.366 1.262 1.00 93.38 142 ILE A C 1
ATOM 1166 O O . ILE A 1 142 ? 2.108 17.568 0.262 1.00 93.38 142 ILE A O 1
ATOM 1170 N N . PRO A 1 143 ? 1.981 17.005 2.435 1.00 93.50 143 PRO A N 1
ATOM 1171 C CA . PRO A 1 143 ? 3.428 16.812 2.546 1.00 93.50 143 PRO A CA 1
ATOM 1172 C C . PRO A 1 143 ? 3.941 15.681 1.654 1.00 93.50 143 PRO A C 1
ATOM 1174 O O . PRO A 1 143 ? 5.003 15.815 1.048 1.00 93.50 143 PRO A O 1
ATOM 1177 N N . LEU A 1 144 ? 3.184 14.586 1.526 1.00 93.56 144 LEU A N 1
ATOM 1178 C CA . LEU A 1 144 ? 3.577 13.446 0.699 1.00 93.56 144 LEU A CA 1
ATOM 1179 C C . LEU A 1 144 ? 3.708 13.840 -0.781 1.00 93.56 144 LEU A C 1
ATOM 1181 O O . LEU A 1 144 ? 4.700 13.508 -1.434 1.00 93.56 144 LEU A O 1
ATOM 1185 N N . PHE A 1 145 ? 2.742 14.605 -1.293 1.00 92.62 145 PHE A N 1
ATOM 1186 C CA . PHE A 1 145 ? 2.763 15.143 -2.648 1.00 92.62 145 PHE A CA 1
ATOM 1187 C C . PHE A 1 145 ? 3.982 16.044 -2.874 1.00 92.62 145 PHE A C 1
ATOM 1189 O O . PHE A 1 145 ? 4.696 15.873 -3.866 1.00 92.62 145 PHE A O 1
ATOM 1196 N N . LEU A 1 146 ? 4.275 16.952 -1.934 1.00 92.56 146 LEU A N 1
ATOM 1197 C CA . LEU A 1 146 ? 5.444 17.835 -2.010 1.00 92.56 146 LEU A CA 1
ATOM 1198 C C . LEU A 1 146 ? 6.760 17.052 -2.025 1.00 92.56 146 LEU A C 1
ATOM 1200 O O . LEU A 1 146 ? 7.649 17.376 -2.822 1.00 92.56 146 LEU A O 1
ATOM 1204 N N . ILE A 1 147 ? 6.874 16.010 -1.194 1.00 92.50 147 ILE A N 1
ATOM 1205 C CA . ILE A 1 147 ? 8.080 15.182 -1.104 1.00 92.50 147 ILE A CA 1
ATOM 1206 C C . ILE A 1 147 ? 8.356 14.480 -2.440 1.00 92.50 147 ILE A C 1
ATOM 1208 O O . ILE A 1 147 ? 9.466 14.571 -2.969 1.00 92.50 147 ILE A O 1
ATOM 1212 N N . ILE A 1 148 ? 7.342 13.832 -3.024 1.00 92.19 148 ILE A N 1
ATOM 1213 C CA . ILE A 1 148 ? 7.477 13.101 -4.294 1.00 92.19 148 ILE A CA 1
ATOM 1214 C C . ILE A 1 148 ? 7.766 14.065 -5.450 1.00 92.19 148 ILE A C 1
ATOM 1216 O O . ILE A 1 148 ? 8.640 13.798 -6.280 1.00 92.19 148 ILE A O 1
ATOM 1220 N N . LEU A 1 149 ? 7.059 15.196 -5.506 1.00 91.62 149 LEU A N 1
ATOM 1221 C CA . LEU A 1 149 ? 7.175 16.158 -6.601 1.00 91.62 149 LEU A CA 1
ATOM 1222 C C . LEU A 1 149 ? 8.584 16.760 -6.697 1.00 91.62 149 LEU A C 1
ATOM 1224 O O . LEU A 1 149 ? 9.125 16.931 -7.793 1.00 91.62 149 LEU A O 1
ATOM 1228 N N . THR A 1 150 ? 9.188 17.081 -5.555 1.00 89.62 150 THR A N 1
ATOM 1229 C CA . THR A 1 150 ? 10.470 17.792 -5.507 1.00 89.62 150 THR A CA 1
ATOM 1230 C C . THR A 1 150 ? 11.662 16.835 -5.460 1.00 89.62 150 THR A C 1
ATOM 1232 O O . THR A 1 150 ? 12.531 16.936 -6.334 1.00 89.62 150 THR A O 1
ATOM 1235 N N . TRP A 1 151 ? 11.675 15.863 -4.540 1.00 90.75 151 TRP A N 1
ATOM 1236 C CA . TRP A 1 151 ? 12.803 14.943 -4.310 1.00 90.75 151 TRP A CA 1
ATOM 1237 C C . TRP A 1 151 ? 12.643 13.555 -4.956 1.00 90.75 151 TRP A C 1
ATOM 1239 O O . TRP A 1 151 ? 13.508 12.701 -4.784 1.00 90.75 151 TRP A O 1
ATOM 1249 N N . GLY A 1 152 ? 11.592 13.311 -5.749 1.00 85.75 152 GLY A N 1
ATOM 1250 C CA . GLY A 1 152 ? 11.466 12.079 -6.537 1.00 85.75 152 GLY A CA 1
ATOM 1251 C C . GLY A 1 152 ? 12.605 11.897 -7.556 1.00 85.75 152 GLY A C 1
ATOM 1252 O O . GLY A 1 152 ? 13.026 12.854 -8.209 1.00 85.75 152 GLY A O 1
ATOM 1253 N N . ALA A 1 153 ? 13.091 10.660 -7.713 1.00 76.75 153 ALA A N 1
ATOM 1254 C CA . ALA A 1 153 ? 14.290 10.348 -8.502 1.00 76.75 153 ALA A CA 1
ATOM 1255 C C . ALA A 1 153 ? 14.097 10.400 -10.033 1.00 76.75 153 ALA A C 1
ATOM 1257 O O . ALA A 1 153 ? 15.044 10.673 -10.767 1.00 76.75 153 ALA A O 1
ATOM 1258 N N . SER A 1 154 ? 12.892 10.122 -10.543 1.00 79.00 154 SER A N 1
ATOM 1259 C CA . SER A 1 154 ? 12.644 9.993 -11.986 1.00 79.00 154 SER A CA 1
ATOM 1260 C C . SER A 1 154 ? 12.133 11.290 -12.622 1.00 79.00 154 SER A C 1
ATOM 1262 O O . SER A 1 154 ? 11.468 12.103 -11.981 1.00 79.00 154 SER A O 1
ATOM 1264 N N . GLN A 1 155 ? 12.356 11.460 -13.930 1.00 75.81 155 GLN A N 1
ATOM 1265 C CA . GLN A 1 155 ? 11.734 12.547 -14.707 1.00 75.81 155 GLN A CA 1
ATOM 1266 C C . GLN A 1 155 ? 10.195 12.474 -14.670 1.00 75.81 155 GLN A C 1
ATOM 1268 O O . GLN A 1 155 ? 9.512 13.491 -14.761 1.00 75.81 155 GLN A O 1
ATOM 1273 N N . ALA A 1 156 ? 9.643 11.276 -14.453 1.00 83.12 156 ALA A N 1
ATOM 1274 C CA . ALA A 1 156 ? 8.213 11.034 -14.305 1.00 83.12 156 ALA A CA 1
ATOM 1275 C C . ALA A 1 156 ? 7.667 11.337 -12.894 1.00 83.12 156 ALA A C 1
ATOM 1277 O O . ALA A 1 156 ? 6.496 11.055 -12.639 1.00 83.12 156 ALA A O 1
ATOM 1278 N N . LYS A 1 157 ? 8.456 11.923 -11.979 1.00 86.19 157 LYS A N 1
ATOM 1279 C CA . LYS A 1 157 ? 8.015 12.252 -10.609 1.00 86.19 157 LYS A CA 1
ATOM 1280 C C . LYS A 1 157 ? 6.772 13.136 -10.558 1.00 86.19 157 LYS A C 1
ATOM 1282 O O . LYS A 1 157 ? 5.920 12.928 -9.705 1.00 86.19 157 LYS A O 1
ATOM 1287 N N . ILE A 1 158 ? 6.629 14.056 -11.515 1.00 89.00 158 ILE A N 1
ATOM 1288 C CA . ILE A 1 158 ? 5.444 14.914 -11.638 1.00 89.00 158 ILE A CA 1
ATOM 1289 C C . ILE A 1 158 ? 4.207 14.048 -11.903 1.00 89.00 158 ILE A C 1
ATOM 1291 O O . ILE A 1 158 ? 3.219 14.134 -11.181 1.00 89.00 158 ILE A O 1
ATOM 1295 N N . ARG A 1 159 ? 4.287 13.145 -12.890 1.00 89.25 159 ARG A N 1
ATOM 1296 C CA . ARG A 1 159 ? 3.204 12.204 -13.207 1.00 89.25 159 ARG A CA 1
ATOM 1297 C C . ARG A 1 159 ? 2.900 11.280 -12.027 1.00 89.25 159 ARG A C 1
ATOM 1299 O O . ARG A 1 159 ? 1.733 11.039 -11.751 1.00 89.25 159 ARG A O 1
ATOM 1306 N N . ALA A 1 160 ? 3.923 10.775 -11.338 1.00 89.44 160 ALA A N 1
ATOM 1307 C CA . ALA A 1 160 ? 3.751 9.904 -10.179 1.00 89.44 160 ALA A CA 1
ATOM 1308 C C . ALA A 1 160 ? 3.054 10.623 -9.012 1.00 89.44 160 ALA A C 1
ATOM 1310 O O . ALA A 1 160 ? 2.113 10.075 -8.449 1.00 89.44 160 ALA A O 1
ATOM 1311 N N . ALA A 1 161 ? 3.461 11.858 -8.699 1.00 90.25 161 ALA A N 1
ATOM 1312 C CA . ALA A 1 161 ? 2.839 12.675 -7.660 1.00 90.25 161 ALA A CA 1
ATOM 1313 C C . ALA A 1 161 ? 1.364 12.970 -7.979 1.00 90.25 161 ALA A C 1
ATOM 1315 O O . ALA A 1 161 ? 0.506 12.777 -7.122 1.00 90.25 161 ALA A O 1
ATOM 1316 N N . TYR A 1 162 ? 1.051 13.361 -9.223 1.00 90.06 162 TYR A N 1
ATOM 1317 C CA . TYR A 1 162 ? -0.335 13.587 -9.647 1.00 90.06 162 TYR A CA 1
ATOM 1318 C C . TYR A 1 162 ? -1.178 12.314 -9.627 1.00 90.06 162 TYR A C 1
ATOM 1320 O O . TYR A 1 162 ? -2.321 12.362 -9.189 1.00 90.06 162 TYR A O 1
ATOM 1328 N N . LEU A 1 163 ? -0.636 11.181 -10.083 1.00 89.19 163 LEU A N 1
ATOM 1329 C CA . LEU A 1 163 ? -1.355 9.907 -10.039 1.00 89.19 163 LEU A CA 1
ATOM 1330 C C . LEU A 1 163 ? -1.636 9.477 -8.603 1.00 89.19 163 LEU A C 1
ATOM 1332 O O . LEU A 1 163 ? -2.750 9.050 -8.327 1.00 89.19 163 LEU A O 1
ATOM 1336 N N . LEU A 1 164 ? -0.660 9.614 -7.700 1.00 88.94 164 LEU A N 1
ATOM 1337 C CA . LEU A 1 164 ? -0.853 9.315 -6.286 1.00 88.94 164 LEU A CA 1
ATOM 1338 C C . LEU A 1 164 ? -1.952 10.204 -5.697 1.00 88.94 164 LEU A C 1
ATOM 1340 O O . LEU A 1 164 ? -2.915 9.670 -5.165 1.00 88.94 164 LEU A O 1
ATOM 1344 N N . PHE A 1 165 ? -1.856 11.523 -5.883 1.00 90.62 165 PHE A N 1
ATOM 1345 C CA . PHE A 1 165 ? -2.835 12.479 -5.365 1.00 90.62 165 PHE A CA 1
ATOM 1346 C C . PHE A 1 165 ? -4.246 12.258 -5.926 1.00 90.62 165 PHE A C 1
ATOM 1348 O O . PHE A 1 165 ? -5.203 12.178 -5.166 1.00 90.62 165 PHE A O 1
ATOM 1355 N N . LEU A 1 166 ? -4.398 12.121 -7.247 1.00 89.62 166 LEU A N 1
ATOM 1356 C CA . LEU A 1 166 ? -5.712 11.935 -7.872 1.00 89.62 166 LEU A CA 1
ATOM 1357 C C . LEU A 1 166 ? -6.330 10.584 -7.515 1.00 89.62 166 LEU A C 1
ATOM 1359 O O . LEU A 1 166 ? -7.540 10.501 -7.319 1.00 89.62 166 LEU A O 1
ATOM 1363 N N . TYR A 1 167 ? -5.518 9.529 -7.424 1.00 89.44 167 TYR A N 1
ATOM 1364 C CA . TYR A 1 167 ? -6.011 8.203 -7.066 1.00 89.44 167 TYR A CA 1
ATOM 1365 C C . TYR A 1 167 ? -6.490 8.156 -5.611 1.00 89.44 167 TYR A C 1
ATOM 1367 O O . TYR A 1 167 ? -7.549 7.590 -5.338 1.00 89.44 167 TYR A O 1
ATOM 1375 N N . THR A 1 168 ? -5.748 8.770 -4.683 1.00 90.38 168 THR A N 1
ATOM 1376 C CA . THR A 1 168 ? -6.153 8.836 -3.274 1.00 90.38 168 THR A CA 1
ATOM 1377 C C . THR A 1 168 ? -7.352 9.753 -3.078 1.00 90.38 168 THR A C 1
ATOM 1379 O O . THR A 1 168 ? -8.305 9.329 -2.433 1.00 90.38 168 THR A O 1
ATOM 1382 N N . LEU A 1 169 ? -7.357 10.938 -3.704 1.00 89.00 169 LEU A N 1
ATOM 1383 C CA . LEU A 1 169 ? -8.458 11.902 -3.620 1.00 89.00 169 LEU A CA 1
ATOM 1384 C C . LEU A 1 169 ? -9.766 11.315 -4.162 1.00 89.00 169 LEU A C 1
ATOM 1386 O O . LEU A 1 169 ? -10.831 11.476 -3.577 1.00 89.00 169 LEU A O 1
ATOM 1390 N N . PHE A 1 170 ? -9.704 10.603 -5.290 1.00 88.94 170 PHE A N 1
ATOM 1391 C CA . PHE A 1 170 ? -10.897 9.972 -5.847 1.00 88.94 170 PHE A CA 1
ATOM 1392 C C . PHE A 1 170 ? -11.480 8.931 -4.887 1.00 88.94 170 PHE A C 1
ATOM 1394 O O . PHE A 1 170 ? -12.687 8.909 -4.670 1.00 88.94 170 PHE A O 1
ATOM 1401 N N . GLY A 1 171 ? -10.631 8.094 -4.279 1.00 87.12 171 GLY A N 1
ATOM 1402 C CA . GLY A 1 171 ? -11.071 7.113 -3.287 1.00 87.12 171 GLY A CA 1
ATOM 1403 C C . GLY A 1 171 ? -11.619 7.751 -2.009 1.00 87.12 171 GLY A C 1
ATOM 1404 O O . GLY A 1 171 ? -12.593 7.256 -1.443 1.00 87.12 171 GLY A O 1
ATOM 1405 N N . SER A 1 172 ? -11.031 8.858 -1.564 1.00 89.88 172 SER A N 1
ATOM 1406 C CA . SER A 1 172 ? -11.438 9.520 -0.330 1.00 89.88 172 SER A CA 1
ATOM 1407 C C . SER A 1 172 ? -12.738 10.311 -0.464 1.00 89.88 172 SER A C 1
ATOM 1409 O O . SER A 1 172 ? -13.519 10.325 0.480 1.00 89.88 172 SER A O 1
ATOM 1411 N N . LEU A 1 173 ? -13.078 10.846 -1.641 1.00 89.88 173 LEU A N 1
ATOM 1412 C CA . LEU A 1 173 ? -14.398 11.455 -1.873 1.00 89.88 173 LEU A CA 1
ATOM 1413 C C . LEU A 1 173 ? -15.555 10.476 -1.601 1.00 89.88 173 LEU A C 1
ATOM 1415 O O . LEU A 1 173 ? -16.576 10.852 -1.024 1.00 89.88 173 LEU A O 1
ATOM 1419 N N . PHE A 1 174 ? -15.386 9.204 -1.965 1.00 86.88 174 PHE A N 1
ATOM 1420 C CA . PHE A 1 174 ? -16.357 8.153 -1.646 1.00 86.88 174 PHE A CA 1
ATOM 1421 C C . PHE A 1 174 ? -16.411 7.828 -0.159 1.00 86.88 174 PHE A C 1
ATOM 1423 O O . PHE A 1 174 ? -17.489 7.540 0.371 1.00 86.88 174 PHE A O 1
ATOM 1430 N N . MET A 1 175 ? -15.258 7.875 0.511 1.00 85.69 175 MET A N 1
ATOM 1431 C CA . MET A 1 175 ? -15.202 7.772 1.960 1.00 85.69 175 MET A CA 1
ATOM 1432 C C . MET A 1 175 ? -15.988 8.924 2.585 1.00 85.69 175 MET A C 1
ATOM 1434 O O . MET A 1 175 ? -16.900 8.646 3.347 1.00 85.69 175 MET A O 1
ATOM 1438 N N . LEU A 1 176 ? -15.739 10.179 2.199 1.00 89.69 176 LEU A N 1
ATOM 1439 C CA . LEU A 1 176 ? -16.461 11.351 2.703 1.00 89.69 176 LEU A CA 1
ATOM 1440 C C . LEU A 1 176 ? -17.980 11.204 2.567 1.00 89.69 176 LEU A C 1
ATOM 1442 O O . LEU A 1 176 ? -18.709 11.494 3.513 1.00 89.69 176 LEU A O 1
ATOM 1446 N N . LEU A 1 177 ? -18.460 10.713 1.421 1.00 87.88 177 LEU A N 1
ATOM 1447 C CA . LEU A 1 177 ? -19.886 10.464 1.222 1.00 87.88 177 LEU A CA 1
ATOM 1448 C C . LEU A 1 177 ? -20.435 9.469 2.259 1.00 87.88 177 LEU A C 1
ATOM 1450 O O . LEU A 1 177 ? -21.492 9.713 2.836 1.00 87.88 177 LEU A O 1
ATOM 1454 N N . ALA A 1 178 ? -19.692 8.398 2.552 1.00 85.19 178 ALA A N 1
ATOM 1455 C CA . ALA A 1 178 ? -20.047 7.438 3.594 1.00 85.19 178 ALA A CA 1
ATOM 1456 C C . ALA A 1 178 ? -20.086 8.092 4.990 1.00 85.19 178 ALA A C 1
ATOM 1458 O O . ALA A 1 178 ? -21.053 7.900 5.727 1.00 85.19 178 ALA A O 1
ATOM 1459 N N . ILE A 1 179 ? -19.101 8.930 5.332 1.00 86.00 179 ILE A N 1
ATOM 1460 C CA . ILE A 1 179 ? -19.067 9.675 6.608 1.00 86.00 179 ILE A CA 1
ATOM 1461 C C . ILE A 1 179 ? -20.305 10.555 6.754 1.00 86.00 179 ILE A C 1
ATOM 1463 O O . ILE A 1 179 ? -20.967 10.527 7.786 1.00 86.00 179 ILE A O 1
ATOM 1467 N N . ILE A 1 180 ? -20.647 11.302 5.703 1.00 86.62 180 ILE A N 1
ATOM 1468 C CA . ILE A 1 180 ? -21.815 12.185 5.691 1.00 86.62 180 ILE A CA 1
ATOM 1469 C C . ILE A 1 180 ? -23.102 11.374 5.876 1.00 86.62 180 ILE A C 1
ATOM 1471 O O . ILE A 1 180 ? -23.968 11.771 6.650 1.00 86.62 180 ILE A O 1
ATOM 1475 N N . THR A 1 181 ? -23.234 10.214 5.223 1.00 83.69 181 THR A N 1
ATOM 1476 C CA . THR A 1 181 ? -24.414 9.354 5.420 1.00 83.69 181 THR A CA 1
ATOM 1477 C C . THR A 1 181 ? -24.519 8.806 6.843 1.00 83.69 181 THR A C 1
ATOM 1479 O O . THR A 1 181 ? -25.618 8.763 7.390 1.00 83.69 181 THR A O 1
ATOM 1482 N N . ILE A 1 182 ? -23.392 8.443 7.465 1.00 80.75 182 ILE A N 1
ATOM 1483 C CA . ILE A 1 182 ? -23.344 8.004 8.866 1.00 80.75 182 ILE A CA 1
ATOM 1484 C C . ILE A 1 182 ? -23.744 9.158 9.790 1.00 80.75 182 ILE A C 1
ATOM 1486 O O . ILE A 1 182 ? -24.574 8.965 10.675 1.00 80.75 182 ILE A O 1
ATOM 1490 N N . LEU A 1 183 ? -23.234 10.366 9.533 1.00 83.00 183 LEU A N 1
ATOM 1491 C CA . LEU A 1 183 ? -23.583 11.570 10.285 1.00 83.00 183 LEU A CA 1
ATOM 1492 C C . LEU A 1 183 ? -25.087 11.879 10.196 1.00 83.00 183 LEU A C 1
ATOM 1494 O O . LEU A 1 183 ? -25.698 12.192 11.212 1.00 83.00 183 LEU A O 1
ATOM 1498 N N . PHE A 1 184 ? -25.710 11.745 9.020 1.00 82.88 184 PHE A N 1
ATOM 1499 C CA . PHE A 1 184 ? -27.161 11.928 8.876 1.00 82.88 184 PHE A CA 1
ATOM 1500 C C . PHE A 1 184 ? -27.983 10.850 9.593 1.00 82.88 184 PHE A C 1
ATOM 1502 O O . PHE A 1 184 ? -29.082 11.142 10.056 1.00 82.88 184 PHE A O 1
ATOM 1509 N N . TYR A 1 185 ? -27.476 9.617 9.672 1.00 78.94 185 TYR A N 1
ATOM 1510 C CA . TYR A 1 185 ? -28.185 8.503 10.304 1.00 78.94 185 TYR A CA 1
ATOM 1511 C C . TYR A 1 185 ? -28.073 8.517 11.836 1.00 78.94 185 TYR A C 1
ATOM 1513 O O . TYR A 1 185 ? -29.065 8.300 12.524 1.00 78.94 185 TYR A O 1
ATOM 1521 N N . LEU A 1 186 ? -26.876 8.780 12.371 1.00 78.12 186 LEU A N 1
ATOM 1522 C CA . LEU A 1 186 ? -26.578 8.706 13.809 1.00 78.12 186 LEU A CA 1
ATOM 1523 C C . LEU A 1 186 ? -26.584 10.067 14.512 1.00 78.12 186 LEU A C 1
ATOM 1525 O O . LEU A 1 186 ? -26.586 10.118 15.739 1.00 78.12 186 LEU A O 1
ATOM 1529 N N . GLY A 1 187 ? -26.525 11.172 13.763 1.00 78.69 187 GLY A N 1
ATOM 1530 C CA . GLY A 1 187 ? -26.401 12.527 14.310 1.00 78.69 187 GLY A CA 1
ATOM 1531 C C . GLY A 1 187 ? -25.039 12.836 14.944 1.00 78.69 187 GLY A C 1
ATOM 1532 O O . GLY A 1 187 ? -24.853 13.926 15.476 1.00 78.69 187 GLY A O 1
ATOM 1533 N N . SER A 1 188 ? -24.088 11.899 14.901 1.00 77.44 188 SER A N 1
ATOM 1534 C CA . SER A 1 188 ? -22.747 12.032 15.474 1.00 77.44 188 SER A CA 1
ATOM 1535 C C . SER A 1 188 ? -21.716 11.242 14.663 1.00 77.44 188 SER A C 1
ATOM 1537 O O . SER A 1 188 ? -22.066 10.318 13.925 1.00 77.44 188 SER A O 1
ATOM 1539 N N . THR A 1 189 ? -20.444 11.619 14.792 1.00 79.12 189 THR A N 1
ATOM 1540 C CA . THR A 1 189 ? -19.299 10.986 14.110 1.00 79.12 189 THR A CA 1
ATOM 1541 C C . THR A 1 189 ? -18.287 10.366 15.076 1.00 79.12 189 THR A C 1
ATOM 1543 O O . THR A 1 189 ? -17.227 9.919 14.646 1.00 79.12 189 THR A O 1
ATOM 1546 N N . ASP A 1 190 ? -18.607 10.297 16.369 1.00 80.56 190 ASP A N 1
ATOM 1547 C CA . ASP A 1 190 ? -17.756 9.661 17.378 1.00 80.56 190 ASP A CA 1
ATOM 1548 C C . ASP A 1 190 ? -17.705 8.140 17.156 1.00 80.56 190 ASP A C 1
ATOM 1550 O O . ASP A 1 190 ? -18.748 7.483 17.046 1.00 80.56 190 ASP A O 1
ATOM 1554 N N . PHE A 1 191 ? -16.501 7.560 17.113 1.00 77.81 191 PHE A N 1
ATOM 1555 C CA . PHE A 1 191 ? -16.324 6.115 16.960 1.00 77.81 191 PHE A CA 1
ATOM 1556 C C . PHE A 1 191 ? -17.048 5.308 18.042 1.00 77.81 191 PHE A C 1
ATOM 1558 O O . PHE A 1 191 ? -17.579 4.238 17.736 1.00 77.81 191 PHE A O 1
ATOM 1565 N N . GLN A 1 192 ? -17.121 5.809 19.280 1.00 75.31 192 GLN A N 1
ATOM 1566 C CA . GLN A 1 192 ? -17.819 5.116 20.366 1.00 75.31 192 GLN A CA 1
ATOM 1567 C C . GLN A 1 192 ? -19.315 4.985 20.070 1.00 75.31 192 GLN A C 1
ATOM 1569 O O . GLN A 1 192 ? -19.866 3.885 20.135 1.00 75.31 192 GLN A O 1
ATOM 1574 N N . LEU A 1 193 ? -19.965 6.079 19.671 1.00 73.31 193 LEU A N 1
ATOM 1575 C CA . LEU A 1 193 ? -21.390 6.082 19.335 1.00 73.31 193 LEU A CA 1
ATOM 1576 C C . LEU A 1 193 ? -21.686 5.236 18.094 1.00 73.31 193 LEU A C 1
ATOM 1578 O O . LEU A 1 193 ? -22.671 4.499 18.072 1.00 73.31 193 LEU A O 1
ATOM 1582 N N . ILE A 1 194 ? -20.800 5.273 17.097 1.00 74.88 194 ILE A N 1
ATOM 1583 C CA . ILE A 1 194 ? -20.918 4.439 15.896 1.00 74.88 194 ILE A CA 1
ATOM 1584 C C . ILE A 1 194 ? -20.841 2.951 16.259 1.00 74.88 194 ILE A C 1
ATOM 1586 O O . ILE A 1 194 ? -21.659 2.169 15.775 1.00 74.88 194 ILE A O 1
ATOM 1590 N N . SER A 1 195 ? -19.911 2.555 17.136 1.00 68.88 195 SER A N 1
ATOM 1591 C CA . SER A 1 195 ? -19.727 1.152 17.544 1.00 68.88 195 SER A CA 1
ATOM 1592 C C . SER A 1 195 ? -20.934 0.544 18.263 1.00 68.88 195 SER A C 1
ATOM 1594 O O . SER A 1 195 ? -21.140 -0.666 18.201 1.00 68.88 195 SER A O 1
ATOM 1596 N N . LEU A 1 196 ? -21.746 1.380 18.915 1.00 67.44 196 LEU A N 1
ATOM 1597 C CA . LEU A 1 196 ? -22.959 0.966 19.621 1.00 67.44 196 LEU A CA 1
ATOM 1598 C C . LEU A 1 196 ? -24.176 0.866 18.691 1.00 67.44 196 LEU A C 1
ATOM 1600 O O . LEU A 1 196 ? -25.218 0.353 19.096 1.00 67.44 196 LEU A O 1
ATOM 1604 N N . SER A 1 197 ? -24.069 1.371 17.460 1.00 63.44 197 SER A N 1
ATOM 1605 C CA . SER A 1 197 ? -25.185 1.454 16.524 1.00 63.44 197 SER A CA 1
ATOM 1606 C C . SER A 1 197 ? -25.248 0.257 15.572 1.00 63.44 197 SER A C 1
ATOM 1608 O O . SER A 1 197 ? -24.272 -0.110 14.917 1.00 63.44 197 SER A O 1
ATOM 1610 N N . GLU A 1 198 ? -26.431 -0.345 15.444 1.00 57.75 198 GLU A N 1
ATOM 1611 C CA . GLU A 1 198 ? -26.676 -1.409 14.471 1.00 57.75 198 GLU A CA 1
ATOM 1612 C C . GLU A 1 198 ? -27.054 -0.806 13.110 1.00 57.75 198 GLU A C 1
ATOM 1614 O O . GLU A 1 198 ? -28.203 -0.452 12.840 1.00 57.75 198 GLU A O 1
ATOM 1619 N N . ILE A 1 199 ? -26.065 -0.674 12.227 1.00 61.94 199 ILE A N 1
ATOM 1620 C CA . ILE A 1 199 ? -26.280 -0.293 10.825 1.00 61.94 199 ILE A CA 1
ATOM 1621 C C . ILE A 1 199 ? -26.742 -1.537 10.049 1.00 61.94 199 ILE A C 1
ATOM 1623 O O . ILE A 1 199 ? -26.125 -2.597 10.154 1.00 61.94 199 ILE A O 1
ATOM 1627 N N . SER A 1 200 ? -27.812 -1.434 9.254 1.00 58.94 200 SER A N 1
ATOM 1628 C CA . SER A 1 200 ? -28.366 -2.577 8.510 1.00 58.94 200 SER A CA 1
ATOM 1629 C C . SER A 1 200 ? -27.353 -3.183 7.524 1.00 58.94 200 SER A C 1
ATOM 1631 O O . SER A 1 200 ? -26.598 -2.470 6.869 1.00 58.94 200 SER A O 1
ATOM 1633 N N . LEU A 1 201 ? -27.354 -4.509 7.350 1.00 60.44 201 LEU A N 1
ATOM 1634 C CA . LEU A 1 201 ? -26.389 -5.206 6.481 1.00 60.44 201 LEU A CA 1
ATOM 1635 C C . LEU A 1 201 ? -26.394 -4.683 5.027 1.00 60.44 201 LEU A C 1
ATOM 1637 O O . LEU A 1 201 ? -25.368 -4.700 4.350 1.00 60.44 201 LEU A O 1
ATOM 1641 N N . GLU A 1 202 ? -27.541 -4.219 4.524 1.00 59.97 202 GLU A N 1
ATOM 1642 C CA . GLU A 1 202 ? -27.623 -3.616 3.189 1.00 59.97 202 GLU A CA 1
ATOM 1643 C C . GLU A 1 202 ? -26.920 -2.260 3.121 1.00 59.97 202 GLU A C 1
ATOM 1645 O O . GLU A 1 202 ? -26.143 -2.027 2.196 1.00 59.97 202 GLU A O 1
ATOM 1650 N N . SER A 1 203 ? -27.114 -1.396 4.120 1.00 61.62 203 SER A N 1
ATOM 1651 C CA . SER A 1 203 ? -26.419 -0.108 4.179 1.00 61.62 203 SER A CA 1
ATOM 1652 C C . SER A 1 203 ? -24.916 -0.286 4.429 1.00 61.62 203 SER A C 1
ATOM 1654 O O . SER A 1 203 ? -24.120 0.381 3.774 1.00 61.62 203 SER A O 1
ATOM 1656 N N . GLN A 1 204 ? -24.499 -1.276 5.228 1.00 62.28 204 GLN A N 1
ATOM 1657 C CA . GLN A 1 204 ? -23.084 -1.653 5.374 1.00 62.28 204 GLN A CA 1
ATOM 1658 C C . GLN A 1 204 ? -22.443 -2.078 4.042 1.00 62.28 204 GLN A C 1
ATOM 1660 O O . GLN A 1 204 ? -21.307 -1.700 3.758 1.00 62.28 204 GLN A O 1
ATOM 1665 N N . LYS A 1 205 ? -23.161 -2.825 3.188 1.00 63.59 205 LYS A N 1
ATOM 1666 C CA . LYS A 1 205 ? -22.668 -3.202 1.850 1.00 63.59 205 LYS A CA 1
ATOM 1667 C C . LYS A 1 205 ? -22.469 -1.983 0.955 1.00 63.59 205 LYS A C 1
ATOM 1669 O O . LYS A 1 205 ? -21.463 -1.928 0.256 1.00 63.59 205 LYS A O 1
ATOM 1674 N N . TRP A 1 206 ? -23.385 -1.015 0.981 1.00 60.91 206 TRP A N 1
ATOM 1675 C CA . TRP A 1 206 ? -23.249 0.233 0.221 1.00 60.91 206 TRP A CA 1
ATOM 1676 C C . TRP A 1 206 ? -22.096 1.103 0.740 1.00 60.91 206 TRP A C 1
ATOM 1678 O O . TRP A 1 206 ? -21.287 1.576 -0.059 1.00 60.91 206 TRP A O 1
ATOM 1688 N N . LEU A 1 207 ? -21.948 1.222 2.062 1.00 60.53 207 LEU A N 1
ATOM 1689 C CA . LEU A 1 207 ? -20.836 1.930 2.708 1.00 60.53 207 LEU A CA 1
ATOM 1690 C C . LEU A 1 207 ? -19.477 1.275 2.392 1.00 60.53 207 LEU A C 1
ATOM 1692 O O . LEU A 1 207 ? -18.504 1.974 2.119 1.00 60.53 207 LEU A O 1
ATOM 1696 N N . TRP A 1 208 ? -19.414 -0.062 2.338 1.00 55.22 208 TRP A N 1
ATOM 1697 C CA . TRP A 1 208 ? -18.213 -0.827 1.968 1.00 55.22 208 TRP A CA 1
ATOM 1698 C C . TRP A 1 208 ? -17.926 -0.846 0.457 1.00 55.22 208 TRP A C 1
ATOM 1700 O O . TRP A 1 208 ? -16.778 -0.985 0.022 1.00 55.22 208 TRP A O 1
ATOM 1710 N N . LEU A 1 209 ? -18.959 -0.716 -0.377 1.00 53.88 209 LEU A N 1
ATOM 1711 C CA . LEU A 1 209 ? -18.811 -0.627 -1.828 1.00 53.88 209 LEU A CA 1
ATOM 1712 C C . LEU A 1 209 ? -18.358 0.762 -2.286 1.00 53.88 209 LEU A C 1
ATOM 1714 O O . LEU A 1 209 ? -17.722 0.839 -3.336 1.00 53.88 209 LEU A O 1
ATOM 1718 N N . SER A 1 210 ? -18.599 1.815 -1.496 1.00 51.91 210 SER A N 1
ATOM 1719 C CA . SER A 1 210 ? -18.194 3.192 -1.817 1.00 51.91 210 SER A CA 1
ATOM 1720 C C . SER A 1 210 ? -16.695 3.295 -2.193 1.00 51.91 210 SER A C 1
ATOM 1722 O O . SER A 1 210 ? -16.394 3.803 -3.272 1.00 51.91 210 SER A O 1
ATOM 1724 N N . PRO A 1 211 ? -15.730 2.692 -1.457 1.00 47.59 211 PRO A N 1
ATOM 1725 C CA . PRO A 1 211 ? -14.320 2.663 -1.877 1.00 47.59 211 PRO A CA 1
ATOM 1726 C C . PRO A 1 211 ? -14.006 1.604 -2.956 1.00 47.59 211 PRO A C 1
ATOM 1728 O O . PRO A 1 211 ? -12.998 1.695 -3.660 1.00 47.59 211 PRO A O 1
ATOM 1731 N N . SER A 1 212 ? -14.841 0.566 -3.080 1.00 35.16 212 SER A N 1
ATOM 1732 C CA . SER A 1 212 ? -14.579 -0.620 -3.912 1.00 35.16 212 SER A CA 1
ATOM 1733 C C . SER A 1 212 ? -14.987 -0.455 -5.381 1.00 35.16 212 SER A C 1
ATOM 1735 O O . SER A 1 212 ? -14.468 -1.180 -6.237 1.00 35.16 212 SER A O 1
ATOM 1737 N N . PHE A 1 213 ? -15.870 0.495 -5.705 1.00 34.34 213 PHE A N 1
ATOM 1738 C CA . PHE A 1 213 ? -16.292 0.750 -7.089 1.00 34.34 213 PHE A CA 1
ATOM 1739 C C . PHE A 1 213 ? -15.148 1.264 -7.983 1.00 34.34 213 PHE A C 1
ATOM 1741 O O . PHE A 1 213 ? -15.088 0.915 -9.159 1.00 34.34 213 PHE A O 1
ATOM 1748 N N . SER A 1 214 ? -14.143 1.945 -7.419 1.00 33.84 214 SER A N 1
ATOM 1749 C CA . SER A 1 214 ? -12.982 2.441 -8.182 1.00 33.84 214 SER A CA 1
ATOM 1750 C C . SER A 1 214 ? -12.104 1.324 -8.782 1.00 33.84 214 SER A C 1
ATOM 1752 O O . SER A 1 214 ? -11.494 1.499 -9.837 1.00 33.84 214 SER A O 1
ATOM 1754 N N . LYS A 1 215 ? -12.068 0.127 -8.174 1.00 32.81 215 LYS A N 1
ATOM 1755 C CA . LYS A 1 215 ? -11.264 -1.005 -8.684 1.00 32.81 215 LYS A CA 1
ATOM 1756 C C . LYS A 1 215 ? -12.019 -1.959 -9.612 1.00 32.81 215 LYS A C 1
ATOM 1758 O O . LYS A 1 215 ? -11.366 -2.770 -10.268 1.00 32.81 215 LYS A O 1
ATOM 1763 N N . ARG A 1 216 ? -13.356 -1.898 -9.680 1.00 33.34 216 ARG A N 1
ATOM 1764 C CA . ARG A 1 216 ? -14.160 -2.823 -10.506 1.00 33.34 216 ARG A CA 1
ATOM 1765 C C . ARG A 1 216 ? -14.487 -2.301 -11.905 1.00 33.34 216 ARG A C 1
ATOM 1767 O O . ARG A 1 216 ? -14.709 -3.118 -12.792 1.00 33.34 216 ARG A O 1
ATOM 1774 N N . ASP A 1 217 ? -14.400 -0.994 -12.141 1.00 29.80 217 ASP A N 1
ATOM 1775 C CA . ASP A 1 217 ? -14.859 -0.411 -13.412 1.00 29.80 217 ASP A CA 1
ATOM 1776 C C . ASP A 1 217 ? -13.792 -0.291 -14.516 1.00 29.80 217 ASP A C 1
ATOM 1778 O O . ASP A 1 217 ? -14.106 0.112 -15.637 1.00 29.80 217 ASP A O 1
ATOM 1782 N N . MET A 1 218 ? -12.538 -0.693 -14.265 1.00 29.98 218 MET A N 1
ATOM 1783 C CA . MET A 1 218 ? -11.493 -0.727 -15.309 1.00 29.98 218 MET A CA 1
ATOM 1784 C C . MET A 1 218 ? -11.262 -2.103 -15.950 1.00 29.98 218 MET A C 1
ATOM 1786 O O . MET A 1 218 ? -10.582 -2.178 -16.971 1.00 29.98 218 MET A O 1
ATOM 1790 N N . THR A 1 219 ? -11.846 -3.186 -15.429 1.00 28.59 219 THR A N 1
ATOM 1791 C CA . THR A 1 219 ? -11.746 -4.530 -16.040 1.00 28.59 219 THR A CA 1
ATOM 1792 C C . THR A 1 219 ? -13.027 -4.982 -16.740 1.00 28.59 219 THR A C 1
ATOM 1794 O O . THR A 1 219 ? -12.994 -5.958 -17.487 1.00 28.59 219 THR A O 1
ATOM 1797 N N . SER A 1 220 ? -14.136 -4.255 -16.575 1.00 31.36 220 SER A N 1
ATOM 1798 C CA . SER A 1 220 ? -15.419 -4.543 -17.230 1.00 31.36 220 SER A CA 1
ATOM 1799 C C . SER A 1 220 ? -15.575 -3.903 -18.617 1.00 31.36 220 SER A C 1
ATOM 1801 O O . SER A 1 220 ? -16.488 -4.264 -19.350 1.00 31.36 220 SER A O 1
ATOM 1803 N N . ARG A 1 221 ? -14.670 -3.013 -19.049 1.00 34.97 221 ARG A N 1
ATOM 1804 C CA . ARG A 1 221 ? -14.821 -2.268 -20.319 1.00 34.97 221 ARG A CA 1
ATOM 1805 C C . ARG A 1 221 ? -14.298 -2.957 -21.590 1.00 34.97 221 ARG A C 1
ATOM 1807 O O . ARG A 1 221 ? -14.138 -2.285 -22.602 1.00 34.97 221 ARG A O 1
ATOM 1814 N N . VAL A 1 222 ? -14.045 -4.272 -21.587 1.00 34.97 222 VAL A N 1
ATOM 1815 C CA . VAL A 1 222 ? -13.542 -4.981 -22.794 1.00 34.97 222 VAL A CA 1
ATOM 1816 C C . VAL A 1 222 ? -14.330 -6.251 -23.155 1.00 34.97 222 VAL A C 1
ATOM 1818 O O . VAL A 1 222 ? -13.923 -6.999 -24.037 1.00 34.97 222 VAL A O 1
ATOM 1821 N N . ILE A 1 223 ? -15.496 -6.519 -22.560 1.00 27.84 223 ILE A N 1
ATOM 1822 C CA . ILE A 1 223 ? -16.355 -7.610 -23.054 1.00 27.84 223 ILE A CA 1
ATOM 1823 C C . ILE A 1 223 ? -17.800 -7.110 -23.098 1.00 27.84 223 ILE A C 1
ATOM 1825 O O . ILE A 1 223 ? -18.365 -6.878 -22.034 1.00 27.84 223 ILE A O 1
ATOM 1829 N N . PRO A 1 224 ? -18.397 -6.921 -24.288 1.00 32.50 224 PRO A N 1
ATOM 1830 C CA . PRO A 1 224 ? -19.761 -6.426 -24.391 1.00 32.50 224 PRO A CA 1
ATOM 1831 C C . PRO A 1 224 ? -20.749 -7.415 -23.759 1.00 32.50 224 PRO A C 1
ATOM 1833 O O . PRO A 1 224 ? -20.702 -8.616 -24.034 1.00 32.50 224 PRO A O 1
ATOM 1836 N N . ASP A 1 225 ? -21.605 -6.877 -22.892 1.00 29.14 225 ASP A N 1
ATOM 1837 C CA . ASP A 1 225 ? -23.033 -7.147 -22.672 1.00 29.14 225 ASP A CA 1
ATOM 1838 C C . ASP A 1 225 ? -23.674 -8.295 -23.482 1.00 29.14 225 ASP A C 1
ATOM 1840 O O . ASP A 1 225 ? -24.543 -8.086 -24.325 1.00 29.14 225 ASP A O 1
ATOM 1844 N N . ILE A 1 226 ? -23.284 -9.544 -23.209 1.00 31.55 226 ILE A N 1
ATOM 1845 C CA . ILE A 1 226 ? -23.977 -10.750 -23.719 1.00 31.55 226 ILE A CA 1
ATOM 1846 C C . ILE A 1 226 ? -24.629 -11.558 -22.574 1.00 31.55 226 ILE A C 1
ATOM 1848 O O . ILE A 1 226 ? -25.416 -12.476 -22.815 1.00 31.55 226 ILE A O 1
ATOM 1852 N N . ILE A 1 227 ? -24.365 -11.204 -21.312 1.00 37.81 227 ILE A N 1
ATOM 1853 C CA . ILE A 1 227 ? -24.749 -12.020 -20.146 1.00 37.81 227 ILE A CA 1
ATOM 1854 C C . ILE A 1 227 ? -26.247 -11.908 -19.791 1.00 37.81 227 ILE A C 1
ATOM 1856 O O . ILE A 1 227 ? -26.797 -12.853 -19.231 1.00 37.81 227 ILE A O 1
ATOM 1860 N N . ASP A 1 228 ? -26.961 -10.872 -20.240 1.00 35.44 228 ASP A N 1
ATOM 1861 C CA . ASP A 1 228 ? -28.400 -10.706 -19.951 1.00 35.44 228 ASP A CA 1
ATOM 1862 C C . ASP A 1 228 ? -29.341 -11.547 -20.839 1.00 35.44 228 ASP A C 1
ATOM 1864 O O . ASP A 1 228 ? -30.561 -11.390 -20.798 1.00 35.44 228 ASP A O 1
ATOM 1868 N N . SER A 1 229 ? -28.803 -12.481 -21.632 1.00 40.81 229 SER A N 1
ATOM 1869 C CA . SER A 1 229 ? -29.591 -13.312 -22.559 1.00 40.81 229 SER A CA 1
ATOM 1870 C C . SER A 1 229 ? -29.635 -14.810 -22.233 1.00 40.81 229 SER A C 1
ATOM 1872 O O . SER A 1 229 ? -30.322 -15.561 -22.931 1.00 40.81 229 SER A O 1
ATOM 1874 N N . GLU A 1 230 ? -28.944 -15.291 -21.191 1.00 43.06 230 GLU A N 1
ATOM 1875 C CA . GLU A 1 230 ? -28.940 -16.729 -20.895 1.00 43.06 230 GLU A CA 1
ATOM 1876 C C . GLU A 1 230 ? -30.113 -17.145 -19.975 1.00 43.06 230 GLU A C 1
ATOM 1878 O O . GLU A 1 230 ? -30.261 -16.628 -18.864 1.00 43.06 230 GLU A O 1
ATOM 1883 N N . PRO A 1 231 ? -30.959 -18.119 -20.378 1.00 55.47 231 PRO A N 1
ATOM 1884 C CA . PRO A 1 231 ? -31.972 -18.682 -19.492 1.00 55.47 231 PRO A CA 1
ATOM 1885 C C . PRO A 1 231 ? -31.299 -19.378 -18.303 1.00 55.47 231 PRO A C 1
ATOM 1887 O O . PRO A 1 231 ? -30.269 -20.036 -18.465 1.00 55.47 231 PRO A O 1
ATOM 1890 N N . SER A 1 232 ? -31.910 -19.294 -17.115 1.00 57.56 232 SER A N 1
ATOM 1891 C CA . SER A 1 232 ? -31.408 -19.973 -15.913 1.00 57.56 232 SER A CA 1
ATOM 1892 C C . SER A 1 232 ? -31.063 -21.444 -16.194 1.00 57.56 232 SER A C 1
ATOM 1894 O O . SER A 1 232 ? -31.765 -22.119 -16.952 1.00 57.56 232 SER A O 1
ATOM 1896 N N . LEU A 1 233 ? -29.997 -21.975 -15.574 1.00 58.81 233 LEU A N 1
ATOM 1897 C CA . LEU A 1 233 ? -29.538 -23.363 -15.792 1.00 58.81 233 LEU A CA 1
ATOM 1898 C C . LEU A 1 233 ? -30.674 -24.396 -15.637 1.00 58.81 233 LEU A C 1
ATOM 1900 O O . LEU A 1 233 ? -30.693 -25.409 -16.338 1.00 58.81 233 LEU A O 1
ATOM 1904 N N . LEU A 1 234 ? -31.654 -24.091 -14.777 1.00 60.03 234 LEU A N 1
ATOM 1905 C CA . LEU A 1 234 ? -32.901 -24.839 -14.607 1.00 60.03 234 LEU A CA 1
ATOM 1906 C C . LEU A 1 234 ? -33.765 -24.891 -15.876 1.00 60.03 234 LEU A C 1
ATOM 1908 O O . LEU A 1 234 ? -34.241 -25.962 -16.248 1.00 60.03 234 LEU A O 1
ATOM 1912 N N . LYS A 1 235 ? -33.962 -23.750 -16.548 1.00 63.91 235 LYS A N 1
ATOM 1913 C CA . LYS A 1 235 ? -34.706 -23.657 -17.813 1.00 63.91 235 LYS A CA 1
ATOM 1914 C C . LYS A 1 235 ? -33.952 -24.331 -18.962 1.00 63.91 235 LYS A C 1
ATOM 1916 O O . LYS A 1 235 ? -34.581 -24.876 -19.862 1.00 63.91 235 LYS A O 1
ATOM 1921 N N . ARG A 1 236 ? -32.614 -24.336 -18.918 1.00 65.06 236 ARG A N 1
ATOM 1922 C CA . ARG A 1 236 ? -31.759 -24.943 -19.953 1.00 65.06 236 ARG A CA 1
ATOM 1923 C C . ARG A 1 236 ? -31.720 -26.477 -19.888 1.00 65.06 236 ARG A C 1
ATOM 1925 O O . ARG A 1 236 ? -31.600 -27.115 -20.931 1.00 65.06 236 ARG A O 1
ATOM 1932 N N . PHE A 1 237 ? -31.838 -27.081 -18.699 1.00 66.62 237 PHE A N 1
ATOM 1933 C CA . PHE A 1 237 ? -31.748 -28.541 -18.508 1.00 66.62 237 PHE A CA 1
ATOM 1934 C C . PHE A 1 237 ? -32.894 -29.138 -17.669 1.00 66.62 237 PHE A C 1
ATOM 1936 O O . PHE A 1 237 ? -32.639 -29.705 -16.602 1.00 66.62 237 PHE A O 1
ATOM 1943 N N . PRO A 1 238 ? -34.151 -29.119 -18.155 1.00 61.19 238 PRO A N 1
ATOM 1944 C CA . PRO A 1 238 ? -35.298 -29.618 -17.390 1.00 61.19 238 PRO A CA 1
ATOM 1945 C C . PRO A 1 238 ? -35.219 -31.127 -17.081 1.00 61.19 238 PRO A C 1
ATOM 1947 O O . PRO A 1 238 ? -35.648 -31.570 -16.018 1.00 61.19 238 PRO A O 1
ATOM 1950 N N . GLY A 1 239 ? -34.622 -31.931 -17.972 1.00 61.81 239 GLY A N 1
ATOM 1951 C CA . GLY A 1 239 ? -34.496 -33.388 -17.803 1.00 61.81 239 GLY A CA 1
ATOM 1952 C C . GLY A 1 239 ? -33.383 -33.842 -16.848 1.00 61.81 239 GLY A C 1
ATOM 1953 O O . GLY A 1 239 ? -33.483 -34.914 -16.254 1.00 61.81 239 GLY A O 1
ATOM 1954 N N . SER A 1 240 ? -32.343 -33.025 -16.654 1.00 61.06 240 SER A N 1
ATOM 1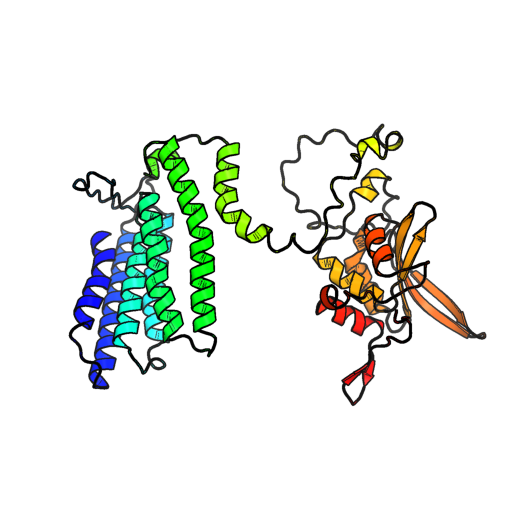955 C CA . SER A 1 240 ? -31.163 -33.379 -15.843 1.00 61.06 240 SER A CA 1
ATOM 1956 C C . SER A 1 240 ? -31.342 -33.093 -14.345 1.00 61.06 240 SER A C 1
ATOM 1958 O O . SER A 1 240 ? -30.433 -33.349 -13.558 1.00 61.06 240 SER A O 1
ATOM 1960 N N . ASN A 1 241 ? -32.501 -32.558 -13.947 1.00 56.47 241 ASN A N 1
ATOM 1961 C CA . ASN A 1 241 ? -32.712 -31.912 -12.651 1.00 56.47 241 ASN A CA 1
ATOM 1962 C C . ASN A 1 241 ? -33.313 -32.826 -11.563 1.00 56.47 241 ASN A C 1
ATOM 1964 O O . ASN A 1 241 ? -33.450 -32.420 -10.416 1.00 56.47 241 ASN A O 1
ATOM 1968 N N . LYS A 1 242 ? -33.692 -34.068 -11.893 1.00 52.28 242 LYS A N 1
ATOM 1969 C CA . LYS A 1 242 ? -34.557 -34.881 -11.017 1.00 52.28 242 LYS A CA 1
ATOM 1970 C C . LYS A 1 242 ? -33.901 -35.448 -9.747 1.00 52.28 242 LYS A C 1
ATOM 1972 O O . LYS A 1 242 ? -34.643 -35.957 -8.914 1.00 52.28 242 LYS A O 1
ATOM 1977 N N . LYS A 1 243 ? -32.567 -35.429 -9.582 1.00 52.56 243 LYS A N 1
ATOM 1978 C CA . LYS A 1 243 ? -31.912 -36.157 -8.464 1.00 52.56 243 LYS A CA 1
ATOM 1979 C C . LYS A 1 243 ? -30.634 -35.567 -7.836 1.00 52.56 243 LYS A C 1
ATOM 1981 O O . LYS A 1 243 ? -30.184 -36.141 -6.854 1.00 52.56 243 LYS A O 1
ATOM 1986 N N . TYR A 1 244 ? -30.027 -34.485 -8.343 1.00 52.56 244 TYR A N 1
ATOM 1987 C CA . TYR A 1 244 ? -28.617 -34.179 -7.993 1.00 52.56 244 TYR A CA 1
ATOM 1988 C C . TYR A 1 244 ? -28.298 -32.814 -7.377 1.00 52.56 244 TYR A C 1
ATOM 1990 O O . TYR A 1 244 ? -27.160 -32.615 -6.964 1.00 52.56 244 TYR A O 1
ATOM 1998 N N . LEU A 1 245 ? -29.252 -31.891 -7.266 1.00 48.69 245 LEU A N 1
ATOM 1999 C CA . LEU A 1 245 ? -29.014 -30.602 -6.610 1.00 48.69 245 LEU A CA 1
ATOM 2000 C C . LEU A 1 245 ? -30.052 -30.391 -5.502 1.00 48.69 245 LEU A C 1
ATOM 2002 O O . LEU A 1 245 ? -31.039 -29.692 -5.729 1.00 48.69 245 LEU A O 1
ATOM 2006 N N . PRO A 1 246 ? -29.880 -30.996 -4.309 1.00 49.81 246 PRO A N 1
ATOM 2007 C CA . PRO A 1 246 ? -30.502 -30.420 -3.125 1.00 49.81 246 PRO A CA 1
ATOM 2008 C C . PRO A 1 246 ? -30.016 -28.970 -3.000 1.00 49.81 246 PRO A C 1
ATOM 2010 O O . PRO A 1 246 ? -28.845 -28.677 -3.258 1.00 49.81 246 PRO A O 1
ATOM 2013 N N . SER A 1 247 ? -30.908 -28.049 -2.643 1.00 44.62 247 SER A N 1
ATOM 2014 C CA . SER A 1 247 ? -30.533 -26.670 -2.335 1.00 44.62 247 SER A CA 1
ATOM 2015 C C . SER A 1 247 ? -29.506 -26.688 -1.203 1.00 44.62 247 SER A C 1
ATOM 2017 O O . SER A 1 247 ? -29.850 -26.990 -0.061 1.00 44.62 247 SER A O 1
ATOM 2019 N N . ASN A 1 248 ? -28.240 -26.414 -1.517 1.00 46.75 248 ASN A N 1
ATOM 2020 C CA . ASN A 1 248 ? -27.176 -26.381 -0.523 1.00 46.75 248 ASN A CA 1
ATOM 2021 C C . ASN A 1 248 ? -27.254 -25.049 0.236 1.00 46.75 248 ASN A C 1
ATOM 2023 O O . ASN A 1 248 ? -26.582 -24.081 -0.107 1.00 46.75 248 ASN A O 1
ATOM 2027 N N . THR A 1 249 ? -28.132 -24.981 1.235 1.00 50.28 249 THR A N 1
ATOM 2028 C CA . THR A 1 249 ? -28.299 -23.814 2.119 1.00 50.28 249 THR A CA 1
ATOM 2029 C C . THR A 1 249 ? -27.206 -23.722 3.189 1.00 50.28 249 THR A C 1
ATOM 2031 O O . THR A 1 249 ? -27.160 -22.755 3.942 1.00 50.28 249 THR A O 1
ATOM 2034 N N . SER A 1 250 ? -26.298 -24.702 3.248 1.00 44.31 250 SER A N 1
ATOM 2035 C CA . SER A 1 250 ? -25.262 -24.845 4.275 1.00 44.31 250 SER A CA 1
ATOM 2036 C C . SER A 1 250 ? -23.835 -24.602 3.768 1.00 44.31 250 SER A C 1
ATOM 2038 O O . SER A 1 250 ? -22.885 -25.149 4.327 1.00 44.31 250 SER A O 1
ATOM 2040 N N . CYS A 1 251 ? -23.635 -23.808 2.714 1.00 40.84 251 CYS A N 1
ATOM 2041 C CA . CYS A 1 251 ? -22.282 -23.387 2.335 1.00 40.84 251 CYS A CA 1
ATOM 2042 C C . CYS A 1 251 ? -21.804 -22.283 3.294 1.00 40.84 251 CYS A C 1
ATOM 2044 O O . CYS A 1 251 ? -22.111 -21.111 3.104 1.00 40.84 251 CYS A O 1
ATOM 2046 N N . LYS A 1 252 ? -21.084 -22.679 4.354 1.00 44.34 252 LYS A N 1
ATOM 2047 C CA . LYS A 1 252 ? -20.522 -21.776 5.377 1.00 44.34 252 LYS A CA 1
ATOM 2048 C C . LYS A 1 252 ? -19.209 -21.101 4.961 1.00 44.34 252 LYS A C 1
ATOM 2050 O O . LYS A 1 252 ? -18.791 -20.154 5.614 1.00 44.34 252 LYS A O 1
ATOM 2055 N N . GLU A 1 253 ? -18.576 -21.555 3.882 1.00 43.62 253 GLU A N 1
ATOM 2056 C CA . GLU A 1 253 ? -17.301 -21.016 3.406 1.00 43.62 253 GLU A CA 1
ATOM 2057 C C . GLU A 1 253 ? -17.422 -20.490 1.975 1.00 43.62 253 GLU A C 1
ATOM 2059 O O . GLU A 1 253 ? -17.947 -21.161 1.082 1.00 43.62 253 GLU A O 1
ATOM 2064 N N . ILE A 1 254 ? -16.904 -19.280 1.755 1.00 42.22 254 ILE A N 1
ATOM 2065 C CA . ILE A 1 254 ? -16.697 -18.716 0.422 1.00 42.22 254 ILE A CA 1
ATOM 2066 C C . ILE A 1 254 ? -15.515 -19.465 -0.199 1.00 42.22 254 ILE A C 1
ATOM 2068 O O . ILE A 1 254 ? -14.356 -19.116 0.016 1.00 42.22 254 ILE A O 1
ATOM 2072 N N . VAL A 1 255 ? -15.797 -20.513 -0.971 1.00 45.75 255 VAL A N 1
ATOM 2073 C CA . VAL A 1 255 ? -14.768 -21.173 -1.780 1.00 45.75 255 VAL A CA 1
ATOM 2074 C C . VAL A 1 255 ? -14.583 -20.355 -3.052 1.00 45.75 255 VAL A C 1
ATOM 2076 O O . VAL A 1 255 ? -15.463 -20.315 -3.912 1.00 45.75 255 VAL A O 1
ATOM 2079 N N . ILE A 1 256 ? -13.439 -19.679 -3.169 1.00 42.56 256 ILE A N 1
ATOM 2080 C CA . ILE A 1 256 ? -13.057 -18.981 -4.400 1.00 42.56 256 ILE A CA 1
ATOM 2081 C C . ILE A 1 256 ? -13.028 -20.011 -5.534 1.00 42.56 256 ILE A C 1
ATOM 2083 O O . ILE A 1 256 ? -12.311 -21.010 -5.465 1.00 42.56 256 ILE A O 1
ATOM 2087 N N . TYR A 1 257 ? -13.815 -19.776 -6.583 1.00 49.19 257 TYR A N 1
ATOM 2088 C CA . TYR A 1 257 ? -13.866 -20.671 -7.730 1.00 49.19 257 TYR A CA 1
ATOM 2089 C C . TYR A 1 257 ? -12.457 -20.875 -8.310 1.00 49.19 257 TYR A C 1
ATOM 2091 O O . TYR A 1 257 ? -11.776 -19.914 -8.665 1.00 49.19 257 TYR A O 1
ATOM 2099 N N . GLY A 1 258 ? -12.006 -22.129 -8.390 1.00 49.59 258 GLY A N 1
ATOM 2100 C CA . GLY A 1 258 ? -10.691 -22.475 -8.931 1.00 49.59 258 GLY A CA 1
ATOM 2101 C C . GLY A 1 258 ? -9.535 -22.577 -7.924 1.00 49.59 258 GLY A C 1
ATOM 2102 O O . GLY A 1 258 ? -8.429 -22.901 -8.351 1.00 49.59 258 GLY A O 1
ATOM 2103 N N . SER A 1 259 ? -9.746 -22.357 -6.617 1.00 45.56 259 SER A N 1
ATOM 2104 C CA . SER A 1 259 ? -8.665 -22.460 -5.615 1.00 45.56 259 SER A CA 1
ATOM 2105 C C . SER A 1 259 ? -8.283 -23.902 -5.242 1.00 45.56 259 SER A C 1
ATOM 2107 O O . SER A 1 259 ? -7.132 -24.145 -4.898 1.00 45.56 259 SER A O 1
ATOM 2109 N N . ASN A 1 260 ? -9.199 -24.866 -5.399 1.00 50.03 260 ASN A N 1
ATOM 2110 C CA . ASN A 1 260 ? -8.994 -26.287 -5.076 1.00 50.03 260 ASN A CA 1
ATOM 2111 C C . ASN A 1 260 ? -9.339 -27.206 -6.264 1.00 50.03 260 ASN A C 1
ATOM 2113 O O . ASN A 1 260 ? -10.169 -28.109 -6.162 1.00 50.03 260 ASN A O 1
ATOM 2117 N N . LEU A 1 261 ? -8.733 -26.961 -7.430 1.00 63.84 261 LEU A N 1
ATOM 2118 C CA . LEU A 1 261 ? -8.915 -27.822 -8.603 1.00 63.84 261 LEU A CA 1
ATOM 2119 C C . LEU A 1 261 ? -8.078 -29.107 -8.454 1.00 63.84 261 LEU A C 1
ATOM 2121 O O . LEU A 1 261 ? -6.909 -29.147 -8.832 1.00 63.84 261 LEU A O 1
ATOM 2125 N N . CYS A 1 262 ? -8.674 -30.174 -7.919 1.00 68.81 262 CYS A N 1
ATOM 2126 C CA . CYS A 1 262 ? -8.059 -31.506 -7.903 1.00 68.81 262 CYS A CA 1
ATOM 2127 C C . CYS A 1 262 ? -8.105 -32.177 -9.289 1.00 68.81 262 CYS A C 1
ATOM 2129 O O . CYS A 1 262 ? -8.965 -31.899 -10.123 1.00 68.81 262 CYS A O 1
ATOM 2131 N N . THR A 1 263 ? -7.194 -33.110 -9.556 1.00 77.94 263 THR A N 1
ATOM 2132 C CA . THR A 1 263 ? -7.174 -33.845 -10.829 1.00 77.94 263 THR A CA 1
ATOM 2133 C C . THR A 1 263 ? -8.464 -34.657 -11.020 1.00 77.94 263 THR A C 1
ATOM 2135 O O . THR A 1 263 ? -8.837 -35.411 -10.126 1.00 77.94 263 THR A O 1
ATOM 2138 N N . THR A 1 264 ? -9.108 -34.593 -12.191 1.00 83.12 264 THR A N 1
ATOM 2139 C CA . THR A 1 264 ? -10.363 -35.340 -12.473 1.00 83.12 264 THR A CA 1
ATOM 2140 C C . THR A 1 264 ? -10.127 -36.596 -13.318 1.00 83.12 264 THR A C 1
ATOM 2142 O O . THR A 1 264 ? -11.017 -37.121 -14.006 1.00 83.12 264 THR A O 1
ATOM 2145 N N . VAL A 1 265 ? -8.893 -37.093 -13.272 1.00 85.31 265 VAL A N 1
ATOM 2146 C CA . VAL A 1 265 ? -8.459 -38.282 -13.997 1.00 85.31 265 VAL A CA 1
ATOM 2147 C C . VAL A 1 265 ? -9.192 -39.498 -13.436 1.00 85.31 265 VAL A C 1
ATOM 2149 O O . VAL A 1 265 ? -9.310 -39.651 -12.227 1.00 85.31 265 VAL A O 1
ATOM 2152 N N . ASN A 1 266 ? -9.713 -40.351 -14.317 1.00 83.94 266 ASN A N 1
ATOM 2153 C CA . ASN A 1 266 ? -10.539 -41.520 -13.994 1.00 83.94 266 ASN A CA 1
ATOM 2154 C C . ASN A 1 266 ? -11.916 -41.218 -13.371 1.00 83.94 266 ASN A C 1
ATOM 2156 O O . ASN A 1 266 ? -12.647 -42.151 -13.049 1.00 83.94 266 ASN A O 1
ATOM 2160 N N . TYR A 1 267 ? -12.327 -39.950 -13.252 1.00 82.44 267 TYR A N 1
ATOM 2161 C CA . TYR A 1 267 ? -13.676 -39.624 -12.774 1.00 82.44 267 TYR A CA 1
ATOM 2162 C C . TYR A 1 267 ? -14.725 -39.950 -13.852 1.00 82.44 267 TYR A C 1
ATOM 2164 O O . TYR A 1 267 ? -14.447 -39.766 -15.045 1.00 82.44 267 TYR A O 1
ATOM 2172 N N . PRO A 1 268 ? -15.959 -40.335 -13.480 1.00 82.06 268 PRO A N 1
ATOM 2173 C CA . PRO A 1 268 ? -17.048 -40.518 -14.438 1.00 82.06 268 PRO A CA 1
ATOM 2174 C C . PRO A 1 268 ? -17.367 -39.216 -15.202 1.00 82.06 268 PRO A C 1
ATOM 2176 O O . PRO A 1 268 ? -16.996 -38.120 -14.760 1.00 82.06 268 PRO A O 1
ATOM 2179 N N . PRO A 1 269 ? -18.022 -39.293 -16.377 1.00 78.38 269 PRO A N 1
ATOM 2180 C CA . PRO A 1 269 ? -18.416 -38.109 -17.133 1.00 78.38 269 PRO A CA 1
ATOM 2181 C C . PRO A 1 269 ? -19.388 -37.241 -16.324 1.00 78.38 269 PRO A C 1
ATOM 2183 O O . PRO A 1 269 ? -20.344 -37.736 -15.734 1.00 78.38 269 PRO A O 1
ATOM 2186 N N . TYR A 1 270 ? -19.152 -35.929 -16.322 1.00 81.38 270 TYR A N 1
ATOM 2187 C CA . TYR A 1 270 ? -20.020 -34.981 -15.630 1.00 81.38 270 TYR A CA 1
ATOM 2188 C C . TYR A 1 270 ? -21.383 -34.849 -16.319 1.00 81.38 270 TYR A C 1
ATOM 2190 O O . TYR A 1 270 ? -21.498 -34.944 -17.548 1.00 81.38 270 TYR A O 1
ATOM 2198 N N . THR A 1 271 ? -22.418 -34.569 -15.523 1.00 79.25 271 THR A N 1
ATOM 2199 C CA . THR A 1 271 ? -23.757 -34.242 -16.030 1.00 79.25 271 THR A CA 1
ATOM 2200 C C . THR A 1 271 ? -23.713 -32.977 -16.894 1.00 79.25 271 THR A C 1
ATOM 2202 O O . THR A 1 271 ? -22.733 -32.229 -16.890 1.00 79.25 271 THR A O 1
ATOM 2205 N N . SER A 1 272 ? -24.753 -32.732 -17.700 1.00 76.00 272 SER A N 1
ATOM 2206 C CA . SER A 1 272 ? -24.812 -31.513 -18.522 1.00 76.00 272 SER A CA 1
ATOM 2207 C C . SER A 1 272 ? -24.714 -30.250 -17.661 1.00 76.00 272 SER A C 1
ATOM 2209 O O . SER A 1 272 ? -23.918 -29.378 -17.977 1.00 76.00 272 SER A O 1
ATOM 2211 N N . ILE A 1 273 ? -25.427 -30.204 -16.532 1.00 74.81 273 ILE A N 1
ATOM 2212 C CA . ILE A 1 273 ? -25.443 -29.058 -15.611 1.00 74.81 273 ILE A CA 1
ATOM 2213 C C . ILE A 1 273 ? -24.046 -28.786 -15.048 1.00 74.81 273 ILE A C 1
ATOM 2215 O O . ILE A 1 273 ? -23.544 -27.674 -15.174 1.00 74.81 273 ILE A O 1
ATOM 2219 N N . VAL A 1 274 ? -23.386 -29.812 -14.499 1.00 75.56 274 VAL A N 1
ATOM 2220 C CA . VAL A 1 274 ? -22.043 -29.655 -13.922 1.00 75.56 274 VAL A CA 1
ATOM 2221 C C . VAL A 1 274 ? -21.048 -29.203 -14.988 1.00 75.56 274 VAL A C 1
ATOM 2223 O O . VAL A 1 274 ? -20.250 -28.317 -14.726 1.00 75.56 274 VAL A O 1
ATOM 2226 N N . ARG A 1 275 ? -21.132 -29.723 -16.223 1.00 77.25 275 ARG A N 1
ATOM 2227 C CA . ARG A 1 275 ? -20.276 -29.251 -17.327 1.00 77.25 275 ARG A CA 1
ATOM 2228 C C . ARG A 1 275 ? -20.466 -27.771 -17.648 1.00 77.25 275 ARG A C 1
ATOM 2230 O O . ARG A 1 275 ? -19.491 -27.141 -18.034 1.00 77.25 275 ARG A O 1
ATOM 2237 N N . TYR A 1 276 ? -21.677 -27.237 -17.509 1.00 79.06 276 TYR A N 1
ATOM 2238 C CA . TYR A 1 276 ? -21.956 -25.813 -17.720 1.00 79.06 276 TYR A CA 1
ATOM 2239 C C . TYR A 1 276 ? -21.471 -24.924 -16.575 1.00 79.06 276 TYR A C 1
ATOM 2241 O O . TYR A 1 276 ? -21.121 -23.781 -16.822 1.00 79.06 276 TYR A O 1
ATOM 2249 N N . MET A 1 277 ? -21.396 -25.454 -15.354 1.00 74.94 277 MET A N 1
ATOM 2250 C CA . MET A 1 277 ? -20.818 -24.751 -14.202 1.00 74.94 277 MET A CA 1
ATOM 2251 C C . MET A 1 277 ? -19.282 -24.745 -14.211 1.00 74.94 277 MET A C 1
ATOM 2253 O O . MET A 1 277 ? -18.672 -24.101 -13.361 1.00 74.94 277 MET A O 1
ATOM 2257 N N . VAL A 1 278 ? -18.644 -25.500 -15.115 1.00 79.69 278 VAL A N 1
ATOM 2258 C CA . VAL A 1 278 ? -17.183 -25.562 -15.240 1.00 79.69 278 VAL A CA 1
ATOM 2259 C C . VAL A 1 278 ? -16.676 -24.388 -16.082 1.00 79.69 278 VAL A C 1
ATOM 2261 O O . VAL A 1 278 ? -16.838 -24.372 -17.301 1.00 79.69 278 VAL A O 1
ATOM 2264 N N . GLU A 1 279 ? -16.002 -23.445 -15.434 1.00 82.44 279 GLU A N 1
ATOM 2265 C CA . GLU A 1 279 ? -15.360 -22.277 -16.029 1.00 82.44 279 GLU A CA 1
ATOM 2266 C C . GLU A 1 279 ? -13.830 -22.397 -16.002 1.00 82.44 279 GLU A C 1
ATOM 2268 O O . GLU A 1 279 ? -13.251 -23.324 -15.421 1.00 82.44 279 GLU A O 1
ATOM 2273 N N . ILE A 1 280 ? -13.165 -21.472 -16.694 1.00 83.25 280 ILE A N 1
ATOM 2274 C CA . ILE A 1 280 ? -11.707 -21.407 -16.792 1.00 83.25 280 ILE A CA 1
ATOM 2275 C C . ILE A 1 280 ? -11.237 -20.210 -15.958 1.00 83.25 280 ILE A C 1
ATOM 2277 O O . ILE A 1 280 ? -11.623 -19.081 -16.270 1.00 83.25 280 ILE A O 1
ATOM 2281 N N . PRO A 1 281 ? -10.421 -20.422 -14.911 1.00 82.75 281 PRO A N 1
ATOM 2282 C CA . PRO A 1 281 ? -9.866 -19.326 -14.132 1.00 82.75 281 PRO A CA 1
ATOM 2283 C C . PRO A 1 281 ? -8.922 -18.474 -14.991 1.00 82.75 281 PRO A C 1
ATOM 2285 O O . PRO A 1 281 ? -8.272 -18.959 -15.920 1.00 82.75 281 PRO A O 1
ATOM 2288 N N . SER A 1 282 ? -8.831 -17.183 -14.668 1.00 80.62 282 SER A N 1
ATOM 2289 C CA . SER A 1 282 ? -8.111 -16.193 -15.481 1.00 80.62 282 SER A CA 1
ATOM 2290 C C . SER A 1 282 ? -6.631 -16.525 -15.697 1.00 80.62 282 SER A C 1
ATOM 2292 O O . SER A 1 282 ? -6.094 -16.254 -16.769 1.00 80.62 282 SER A O 1
ATOM 2294 N N . ASN A 1 283 ? -5.991 -17.173 -14.724 1.00 81.75 283 ASN A N 1
ATOM 2295 C CA . ASN A 1 283 ? -4.600 -17.628 -14.792 1.00 81.75 283 ASN A CA 1
ATOM 2296 C C . ASN A 1 283 ? -4.351 -18.751 -15.819 1.00 81.75 283 ASN A C 1
ATOM 2298 O O . ASN A 1 283 ? -3.225 -18.917 -16.271 1.00 81.75 283 ASN A O 1
ATOM 2302 N N . LEU A 1 284 ? -5.369 -19.530 -16.201 1.00 87.31 284 LEU A N 1
ATOM 2303 C CA . LEU A 1 284 ? -5.237 -20.590 -17.207 1.00 87.31 284 LEU A CA 1
ATOM 2304 C C . LEU A 1 284 ? -5.514 -20.086 -18.630 1.00 87.31 284 LEU A C 1
ATOM 2306 O O . LEU A 1 284 ? -5.183 -20.777 -19.597 1.00 87.31 284 LEU A O 1
ATOM 2310 N N . ASN A 1 285 ? -6.073 -18.882 -18.782 1.00 88.88 285 ASN A N 1
ATOM 2311 C CA . ASN A 1 285 ? -6.362 -18.302 -20.094 1.00 88.88 285 ASN A CA 1
ATOM 2312 C C . ASN A 1 285 ? -5.084 -18.092 -20.917 1.00 88.88 285 ASN A C 1
ATOM 2314 O O . ASN A 1 285 ? -5.069 -18.411 -22.104 1.00 88.88 285 ASN A O 1
ATOM 2318 N N . SER A 1 286 ? -4.003 -17.623 -20.287 1.00 90.69 286 SER A N 1
ATOM 2319 C CA . SER A 1 286 ? -2.700 -17.427 -20.938 1.00 90.69 286 SER A CA 1
ATOM 2320 C C . SER A 1 286 ? -2.140 -18.735 -21.502 1.00 90.69 286 SER A C 1
ATOM 2322 O O . SER A 1 286 ? -1.670 -18.778 -22.640 1.00 90.69 286 SER A O 1
ATOM 2324 N N . ILE A 1 287 ? -2.267 -19.823 -20.738 1.00 91.75 287 ILE A N 1
ATOM 2325 C CA . ILE A 1 287 ? -1.851 -21.167 -21.147 1.00 91.75 287 ILE A CA 1
ATOM 2326 C C . ILE A 1 287 ? -2.626 -21.594 -22.393 1.00 91.75 287 ILE A C 1
ATOM 2328 O O . ILE A 1 287 ? -2.025 -22.015 -23.375 1.00 91.75 287 ILE A O 1
ATOM 2332 N N . ILE A 1 288 ? -3.954 -21.453 -22.384 1.00 92.00 288 ILE A N 1
ATOM 2333 C CA . ILE A 1 288 ? -4.799 -21.848 -23.519 1.00 92.00 288 ILE A CA 1
ATOM 2334 C C . ILE A 1 288 ? -4.434 -21.050 -24.768 1.00 92.00 288 ILE A C 1
ATOM 2336 O O . ILE A 1 288 ? -4.275 -21.648 -25.828 1.00 92.00 288 ILE A O 1
ATOM 2340 N N . VAL A 1 289 ? -4.246 -19.733 -24.653 1.00 92.06 289 VAL A N 1
ATOM 2341 C CA . VAL A 1 289 ? -3.830 -18.889 -25.783 1.00 92.06 289 VAL A CA 1
ATOM 2342 C C . VAL A 1 289 ? -2.491 -19.363 -26.354 1.00 92.06 289 VAL A C 1
ATOM 2344 O O . VAL A 1 289 ? -2.403 -19.600 -27.555 1.00 92.06 289 VAL A O 1
ATOM 2347 N N . GLY A 1 290 ? -1.473 -19.587 -25.516 1.00 91.38 290 GLY A N 1
ATOM 2348 C CA . GLY A 1 290 ? -0.167 -20.077 -25.975 1.00 91.38 290 GLY A CA 1
ATOM 2349 C C . GLY A 1 290 ? -0.222 -21.471 -26.615 1.00 91.38 290 GLY A C 1
ATOM 2350 O O . GLY A 1 290 ? 0.448 -21.737 -27.614 1.00 91.38 290 GLY A O 1
ATOM 2351 N N . LEU A 1 291 ? -1.077 -22.361 -26.103 1.00 93.25 291 LEU A N 1
ATOM 2352 C CA . LEU A 1 291 ? -1.318 -23.673 -26.711 1.00 93.25 291 LEU A CA 1
ATOM 2353 C C . LEU A 1 291 ? -2.014 -23.557 -28.070 1.00 93.25 291 LEU A C 1
ATOM 2355 O O . LEU A 1 291 ? -1.656 -24.263 -29.006 1.00 93.25 291 LEU A O 1
ATOM 2359 N N . LEU A 1 292 ? -2.999 -22.666 -28.197 1.00 91.75 292 LEU A N 1
ATOM 2360 C CA . LEU A 1 292 ? -3.699 -22.436 -29.459 1.00 91.75 292 LEU A CA 1
ATOM 2361 C C . LEU A 1 292 ? -2.821 -21.727 -30.486 1.00 91.75 292 LEU A C 1
ATOM 2363 O O . LEU A 1 292 ? -3.023 -21.938 -31.674 1.00 91.75 292 LEU A O 1
ATOM 2367 N N . LEU A 1 293 ? -1.834 -20.940 -30.075 1.00 90.00 293 LEU A N 1
ATOM 2368 C CA . LEU A 1 293 ? -0.854 -20.370 -31.002 1.00 90.00 293 LEU A CA 1
ATOM 2369 C C . LEU A 1 293 ? 0.222 -21.380 -31.429 1.00 90.00 293 LEU A C 1
ATOM 2371 O O . LEU A 1 293 ? 0.829 -21.200 -32.477 1.00 90.00 293 LEU A O 1
ATOM 2375 N N . SER A 1 294 ? 0.389 -22.471 -30.683 1.00 89.62 294 SER A N 1
ATOM 2376 C CA . SER A 1 294 ? 1.267 -23.595 -31.028 1.00 89.62 294 SER A CA 1
ATOM 2377 C C . SER A 1 294 ? 0.465 -24.798 -31.571 1.00 89.62 294 SER A C 1
ATOM 2379 O O . SER A 1 294 ? -0.577 -24.635 -32.219 1.00 89.62 294 SER A O 1
ATOM 2381 N N . ASP A 1 295 ? 0.927 -26.026 -31.305 1.00 89.06 295 ASP A N 1
ATOM 2382 C CA . ASP A 1 295 ? 0.364 -27.297 -31.794 1.00 89.06 295 ASP A CA 1
ATOM 2383 C C . ASP A 1 295 ? -0.960 -27.723 -31.121 1.00 89.06 295 ASP A C 1
ATOM 2385 O O . ASP A 1 295 ? -1.492 -28.810 -31.379 1.00 89.06 295 ASP A O 1
ATOM 2389 N N . GLY A 1 296 ? -1.515 -26.893 -30.237 1.00 92.00 296 GLY A N 1
ATOM 2390 C CA . GLY A 1 296 ? -2.821 -27.125 -29.633 1.00 92.00 296 GLY A CA 1
ATOM 2391 C C . GLY A 1 296 ? -3.965 -26.932 -30.630 1.00 92.00 296 GLY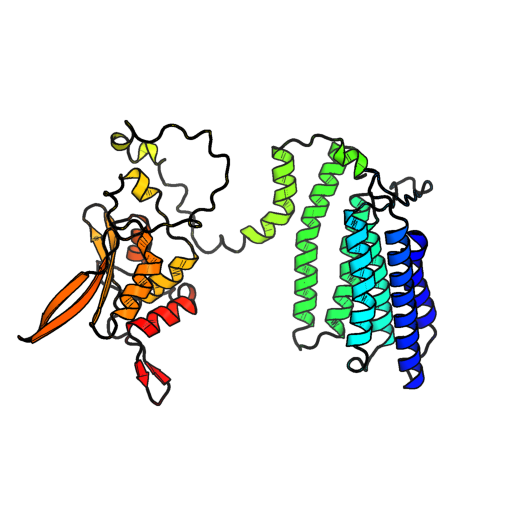 A C 1
ATOM 2392 O O . GLY A 1 296 ? -3.922 -26.084 -31.526 1.00 92.00 296 GLY A O 1
ATOM 2393 N N . TRP A 1 297 ? -5.032 -27.705 -30.466 1.00 92.62 297 TRP A N 1
ATOM 2394 C CA . TRP A 1 297 ? -6.217 -27.642 -31.318 1.00 92.62 297 TRP A CA 1
ATOM 2395 C C . TRP A 1 297 ? -7.504 -27.746 -30.507 1.00 92.62 297 TRP A C 1
ATOM 2397 O O . TRP A 1 297 ? -7.534 -28.302 -29.408 1.00 92.62 297 TRP A O 1
ATOM 2407 N N . LEU A 1 298 ? -8.581 -27.199 -31.069 1.00 94.81 298 LEU A N 1
ATOM 2408 C CA . LEU A 1 298 ? -9.928 -27.314 -30.525 1.00 94.81 298 LEU A CA 1
ATOM 2409 C C . LEU A 1 298 ? -10.793 -28.083 -31.511 1.00 94.81 298 LEU A C 1
ATOM 2411 O O . LEU A 1 298 ? -10.732 -27.853 -32.715 1.00 94.81 298 LEU A O 1
ATOM 2415 N N . PHE A 1 299 ? -11.620 -28.977 -30.988 1.00 93.44 299 PHE A N 1
ATOM 2416 C CA . PHE A 1 299 ? -12.599 -29.713 -31.773 1.00 93.44 299 PHE A CA 1
ATOM 2417 C C . PHE A 1 299 ? -13.991 -29.492 -31.201 1.00 93.44 299 PHE A C 1
ATOM 2419 O O . PHE A 1 299 ? -14.228 -29.755 -30.019 1.00 93.44 299 PHE A O 1
ATOM 2426 N N . LYS A 1 300 ? -14.912 -29.016 -32.042 1.00 91.94 300 LYS A N 1
ATOM 2427 C CA . LYS A 1 300 ? -16.321 -28.818 -31.701 1.00 91.94 300 LYS A CA 1
ATOM 2428 C C . LYS A 1 300 ? -17.134 -30.045 -32.103 1.00 91.94 300 LYS A C 1
ATOM 2430 O O . LYS A 1 300 ? -17.136 -30.436 -33.264 1.00 91.94 300 LYS A O 1
ATOM 2435 N N . ASN A 1 301 ? -17.826 -30.645 -31.139 1.00 87.75 301 ASN A N 1
ATOM 2436 C CA . ASN A 1 301 ? -18.731 -31.767 -31.377 1.00 87.75 301 ASN A CA 1
ATOM 2437 C C . ASN A 1 301 ? -20.095 -31.273 -31.906 1.00 87.75 301 ASN A C 1
ATOM 2439 O O . ASN A 1 301 ? -20.452 -30.108 -31.730 1.00 87.75 301 ASN A O 1
ATOM 2443 N N . ASN A 1 302 ? -20.905 -32.180 -32.457 1.00 82.19 302 ASN A N 1
ATOM 2444 C CA . ASN A 1 302 ? -22.252 -31.920 -32.982 1.00 82.19 302 ASN A CA 1
ATOM 2445 C C . ASN A 1 302 ? -23.193 -31.295 -31.938 1.00 82.19 302 ASN A C 1
ATOM 2447 O O . ASN A 1 302 ? -24.058 -30.500 -32.280 1.00 82.19 302 ASN A O 1
ATOM 2451 N N . ALA A 1 303 ? -22.988 -31.600 -30.652 1.00 77.88 303 ALA A N 1
ATOM 2452 C CA . ALA A 1 303 ? -23.730 -31.000 -29.539 1.00 77.88 303 ALA A CA 1
ATOM 2453 C C . ALA A 1 303 ? -23.324 -29.541 -29.223 1.00 77.88 303 ALA A C 1
ATOM 2455 O O . ALA A 1 303 ? -23.783 -28.979 -28.234 1.00 77.88 303 ALA A O 1
ATOM 2456 N N . GLY A 1 304 ? -22.416 -28.943 -29.999 1.00 80.75 304 GLY A N 1
ATOM 2457 C CA . GLY A 1 304 ? -21.977 -27.554 -29.851 1.00 80.75 304 GLY A CA 1
ATOM 2458 C C . GLY A 1 304 ? -20.851 -27.321 -28.839 1.00 80.75 304 GLY A C 1
ATOM 2459 O O . GLY A 1 304 ? -20.287 -26.233 -28.820 1.00 80.75 304 GLY A O 1
ATOM 2460 N N . ASN A 1 305 ? -20.481 -28.328 -28.048 1.00 88.12 305 ASN A N 1
ATOM 2461 C CA . ASN A 1 305 ? -19.411 -28.227 -27.057 1.00 88.12 305 ASN A CA 1
ATOM 2462 C C . ASN A 1 305 ? -18.044 -28.578 -27.647 1.00 88.12 305 ASN A C 1
ATOM 2464 O O . ASN A 1 305 ? -17.944 -29.367 -28.590 1.00 88.12 305 ASN A O 1
ATOM 2468 N N . THR A 1 306 ? -16.986 -28.062 -27.031 1.00 92.06 306 THR A N 1
ATOM 2469 C CA . THR A 1 306 ? -15.622 -28.187 -27.555 1.00 92.06 306 THR A CA 1
ATOM 2470 C C . THR A 1 306 ? -14.669 -28.898 -26.613 1.00 92.06 306 THR A C 1
ATOM 2472 O O . THR A 1 306 ? -14.819 -28.858 -25.393 1.00 92.06 306 THR A O 1
ATOM 2475 N N . LEU A 1 307 ? -13.656 -29.515 -27.200 1.00 94.12 307 LEU A N 1
ATOM 2476 C CA . LEU A 1 307 ? -12.577 -30.217 -26.524 1.00 94.12 307 LEU A CA 1
ATOM 2477 C C . LEU A 1 307 ? -11.239 -29.641 -26.973 1.00 94.12 307 LEU A C 1
ATOM 2479 O O . LEU A 1 307 ? -11.075 -29.318 -28.148 1.00 94.12 307 LEU A O 1
ATOM 2483 N N . LEU A 1 308 ? -10.310 -29.515 -26.028 1.00 95.06 308 LEU A N 1
ATOM 2484 C CA . LEU A 1 308 ? -8.948 -29.037 -26.246 1.00 95.06 308 LEU A CA 1
ATOM 2485 C C . LEU A 1 308 ? -8.007 -30.240 -26.318 1.00 95.06 308 LEU A C 1
ATOM 2487 O O . LEU A 1 308 ? -8.014 -31.100 -25.435 1.00 95.06 308 LEU A O 1
ATOM 2491 N N . GLY A 1 309 ? -7.193 -30.288 -27.364 1.00 94.88 309 GLY A N 1
ATOM 2492 C CA . GLY A 1 309 ? -6.167 -31.301 -27.557 1.00 94.88 309 GLY A CA 1
ATOM 2493 C C . GLY A 1 309 ? -4.793 -30.674 -27.748 1.00 94.88 309 GLY A C 1
ATOM 2494 O O . GLY A 1 309 ? -4.662 -29.607 -28.341 1.00 94.88 309 GLY A O 1
ATOM 2495 N N . LEU A 1 310 ? -3.762 -31.362 -27.266 1.00 95.19 310 LEU A N 1
ATOM 2496 C CA . LEU A 1 310 ? -2.363 -31.044 -27.538 1.00 95.19 310 LEU A CA 1
ATOM 2497 C C . LEU A 1 310 ? -1.640 -32.339 -27.885 1.00 95.19 310 LEU A C 1
ATOM 2499 O O . LEU A 1 310 ? -1.769 -33.338 -27.172 1.00 95.19 310 LEU A O 1
ATOM 2503 N N . LYS A 1 311 ? -0.872 -32.319 -28.972 1.00 93.00 311 LYS A N 1
ATOM 2504 C CA . LYS A 1 311 ? -0.056 -33.448 -29.408 1.00 93.00 311 LYS A CA 1
ATOM 2505 C C . LYS A 1 311 ? 1.351 -32.968 -29.725 1.00 93.00 311 LYS A C 1
ATOM 2507 O O . LYS A 1 311 ? 1.509 -32.018 -30.475 1.00 93.00 311 LYS A O 1
ATOM 2512 N N . GLN A 1 312 ? 2.348 -33.661 -29.188 1.00 93.00 312 GLN A N 1
ATOM 2513 C CA . GLN A 1 312 ? 3.762 -33.369 -29.422 1.00 93.00 312 GLN A CA 1
ATOM 2514 C C . GLN A 1 312 ? 4.552 -34.633 -29.752 1.00 93.00 312 GLN A C 1
ATOM 2516 O O . GLN A 1 312 ? 4.098 -35.760 -29.524 1.00 93.00 312 GLN A O 1
ATOM 2521 N N . SER A 1 313 ? 5.754 -34.441 -30.293 1.00 90.62 313 SER A N 1
ATOM 2522 C CA . SER A 1 313 ? 6.719 -35.526 -30.496 1.00 90.62 313 SER A CA 1
ATOM 2523 C C . SER A 1 313 ? 7.173 -36.135 -29.159 1.00 90.62 313 SER A C 1
ATOM 2525 O O . SER A 1 313 ? 7.029 -35.523 -28.101 1.00 90.62 313 SER A O 1
ATOM 2527 N N . MET A 1 314 ? 7.758 -37.338 -29.187 1.00 89.00 314 MET A N 1
ATOM 2528 C CA . MET A 1 314 ? 8.287 -37.968 -27.962 1.00 89.00 314 MET A CA 1
ATOM 2529 C C . MET A 1 314 ? 9.396 -37.135 -27.296 1.00 89.00 314 MET A C 1
ATOM 2531 O O . MET A 1 314 ? 9.517 -37.169 -26.072 1.00 89.00 314 MET A O 1
ATOM 2535 N N . PHE A 1 315 ? 10.161 -36.360 -28.075 1.00 87.00 315 PHE A N 1
ATOM 2536 C CA . PHE A 1 315 ? 11.213 -35.477 -27.559 1.00 87.00 315 PHE A CA 1
ATOM 2537 C C . PHE A 1 315 ? 10.642 -34.355 -26.682 1.00 87.00 315 PHE A C 1
ATOM 2539 O O . PHE A 1 315 ? 11.183 -34.084 -25.616 1.00 87.00 315 PHE A O 1
ATOM 2546 N N . ASN A 1 316 ? 9.496 -33.784 -27.069 1.00 89.06 316 ASN A N 1
ATOM 2547 C CA . ASN A 1 316 ? 8.806 -32.728 -26.317 1.00 89.06 316 ASN A CA 1
ATOM 2548 C C . ASN A 1 316 ? 7.727 -33.284 -25.364 1.00 89.06 316 ASN A C 1
ATOM 2550 O O . ASN A 1 316 ? 6.799 -32.576 -24.972 1.00 89.06 316 ASN A O 1
ATOM 2554 N N . SER A 1 317 ? 7.820 -34.559 -24.972 1.00 90.88 317 SER A N 1
ATOM 2555 C CA . SER A 1 317 ? 6.836 -35.187 -24.078 1.00 90.88 317 SER A CA 1
ATOM 2556 C C . SER A 1 317 ? 6.762 -34.517 -22.700 1.00 90.88 317 SER A C 1
ATOM 2558 O O . SER A 1 317 ? 5.673 -34.406 -22.135 1.00 90.88 317 SER A O 1
ATOM 2560 N N . THR A 1 318 ? 7.882 -34.002 -22.188 1.00 92.31 318 THR A N 1
ATOM 2561 C CA . THR A 1 318 ? 7.958 -33.267 -20.912 1.00 92.31 318 THR A CA 1
ATOM 2562 C C . THR A 1 318 ? 7.032 -32.052 -20.887 1.00 92.31 318 THR A C 1
ATOM 2564 O O . THR A 1 318 ? 6.343 -31.829 -19.893 1.00 92.31 318 THR A O 1
ATOM 2567 N N . PHE A 1 319 ? 6.939 -31.315 -21.997 1.00 93.25 319 PHE A N 1
ATOM 2568 C CA . PHE A 1 319 ? 6.027 -30.183 -22.138 1.00 93.25 319 PHE A CA 1
ATOM 2569 C C . PHE A 1 319 ? 4.559 -30.617 -22.051 1.00 93.25 319 PHE A C 1
ATOM 2571 O O . PHE A 1 319 ? 3.773 -29.994 -21.340 1.00 93.25 319 PHE A O 1
ATOM 2578 N N . VAL A 1 320 ? 4.190 -31.731 -22.692 1.00 93.38 320 VAL A N 1
ATOM 2579 C CA . VAL A 1 320 ? 2.818 -32.263 -22.622 1.00 93.38 320 VAL A CA 1
ATOM 2580 C C . VAL A 1 320 ? 2.447 -32.649 -21.195 1.00 93.38 320 VAL A C 1
ATOM 2582 O O . VAL A 1 320 ? 1.349 -32.329 -20.749 1.00 93.38 320 VAL A O 1
ATOM 2585 N N . PHE A 1 321 ? 3.349 -33.297 -20.454 1.00 93.31 321 PHE A N 1
ATOM 2586 C CA . PHE A 1 321 ? 3.105 -33.634 -19.049 1.00 93.31 321 PHE A CA 1
ATOM 2587 C C . PHE A 1 321 ? 3.029 -32.394 -18.150 1.00 93.31 321 PHE A C 1
ATOM 2589 O O . PHE A 1 321 ? 2.196 -32.350 -17.244 1.00 93.31 321 PHE A O 1
ATOM 2596 N N . TYR A 1 322 ? 3.836 -31.367 -18.424 1.00 93.81 322 TYR A N 1
ATOM 2597 C CA . TYR A 1 322 ? 3.772 -30.093 -17.711 1.00 93.81 322 TYR A CA 1
ATOM 2598 C C . TYR A 1 322 ? 2.418 -29.394 -17.912 1.00 93.81 322 TYR A C 1
ATOM 2600 O O . TYR A 1 322 ? 1.751 -29.025 -16.942 1.00 93.81 322 TYR A O 1
ATOM 2608 N N . VAL A 1 323 ? 1.967 -29.284 -19.164 1.00 93.12 323 VAL A N 1
ATOM 2609 C CA . VAL A 1 323 ? 0.657 -28.715 -19.511 1.00 93.12 323 VAL A CA 1
ATOM 2610 C C . VAL A 1 323 ? -0.475 -29.563 -18.931 1.00 93.12 323 VAL A C 1
ATOM 2612 O O . VAL A 1 323 ? -1.433 -29.025 -18.373 1.00 93.12 323 VAL A O 1
ATOM 2615 N N . PHE A 1 324 ? -0.351 -30.890 -18.995 1.00 93.62 324 PHE A N 1
ATOM 2616 C CA . PHE A 1 324 ? -1.308 -31.807 -18.391 1.00 93.62 324 PHE A CA 1
ATOM 2617 C C . PHE A 1 324 ? -1.439 -31.576 -16.887 1.00 93.62 324 PHE A C 1
ATOM 2619 O O . PHE A 1 324 ? -2.558 -31.561 -16.397 1.00 93.62 324 PHE A O 1
ATOM 2626 N N . ASN A 1 325 ? -0.347 -31.343 -16.156 1.00 91.56 325 ASN A N 1
ATOM 2627 C CA . ASN A 1 325 ? -0.428 -31.087 -14.719 1.00 91.56 325 ASN A CA 1
ATOM 2628 C C . ASN A 1 325 ? -1.284 -29.841 -14.415 1.00 91.56 325 ASN A C 1
ATOM 2630 O O . ASN A 1 325 ? -2.142 -29.875 -13.534 1.00 91.56 325 ASN A O 1
ATOM 2634 N N . LYS A 1 326 ? -1.131 -28.775 -15.217 1.00 90.19 326 LYS A N 1
ATOM 2635 C CA . LYS A 1 326 ? -1.923 -27.536 -15.103 1.00 90.19 326 LYS A CA 1
ATOM 2636 C C . LYS A 1 326 ? -3.389 -27.698 -15.520 1.00 90.19 326 LYS A C 1
ATOM 2638 O O . LYS A 1 326 ? -4.256 -27.066 -14.930 1.00 90.19 326 LYS A O 1
ATOM 2643 N N . LEU A 1 327 ? -3.676 -28.541 -16.514 1.00 91.12 327 LEU A N 1
ATOM 2644 C CA . LEU A 1 327 ? -5.026 -28.759 -17.060 1.00 91.12 327 LEU A CA 1
ATOM 2645 C C . LEU A 1 327 ? -5.659 -30.093 -16.629 1.00 91.12 327 LEU A C 1
ATOM 2647 O O . LEU A 1 327 ? -6.684 -30.509 -17.178 1.00 91.12 327 LEU A O 1
ATOM 2651 N N . SER A 1 328 ? -5.076 -30.767 -15.641 1.00 89.88 328 SER A N 1
ATOM 2652 C CA . SER A 1 328 ? -5.467 -32.106 -15.185 1.00 89.88 328 SER A CA 1
ATOM 2653 C C . SER A 1 328 ? -6.912 -32.151 -14.685 1.00 89.88 328 SER A C 1
ATOM 2655 O O . SER A 1 328 ? -7.606 -33.147 -14.886 1.00 89.88 328 SER A O 1
ATOM 2657 N N . HIS A 1 329 ? -7.407 -31.046 -14.123 1.00 88.31 329 HIS A N 1
ATOM 2658 C CA . HIS A 1 329 ? -8.800 -30.885 -13.708 1.00 88.31 329 HIS A CA 1
ATOM 2659 C C . HIS A 1 329 ? -9.797 -31.004 -14.878 1.00 88.31 329 HIS A C 1
ATOM 2661 O O . HIS A 1 329 ? -10.944 -31.411 -14.697 1.00 88.31 329 HIS A O 1
ATOM 2667 N N . TYR A 1 330 ? -9.381 -30.706 -16.109 1.00 89.81 330 TYR A N 1
ATOM 2668 C CA . TYR A 1 330 ? -10.240 -30.811 -17.291 1.00 89.81 330 TYR A CA 1
ATOM 2669 C C . TYR A 1 330 ? -10.085 -32.146 -18.031 1.00 89.81 330 TYR A C 1
ATOM 2671 O O . TYR A 1 330 ? -10.834 -32.409 -18.974 1.00 89.81 330 TYR A O 1
ATOM 2679 N N . CYS A 1 331 ? -9.140 -33.000 -17.636 1.00 90.19 331 CYS A N 1
ATOM 2680 C CA . CYS A 1 331 ? -8.802 -34.231 -18.346 1.00 90.19 331 CYS A CA 1
ATOM 2681 C C . CYS A 1 331 ? -9.486 -35.450 -17.714 1.00 90.19 331 CYS A C 1
ATOM 2683 O O . CYS A 1 331 ? -9.574 -35.576 -16.502 1.00 90.19 331 CYS A O 1
ATOM 2685 N N . SER A 1 332 ? -9.968 -36.388 -18.535 1.00 88.38 332 SER A N 1
ATOM 2686 C CA . SER A 1 332 ? -10.524 -37.658 -18.026 1.00 88.38 332 SER A CA 1
ATOM 2687 C C . SER A 1 332 ? -9.472 -38.754 -17.863 1.00 88.38 332 SER A C 1
ATOM 2689 O O . SER A 1 332 ? -9.691 -39.706 -17.119 1.00 88.38 332 SER A O 1
ATOM 2691 N N . ARG A 1 333 ? -8.346 -38.643 -18.572 1.00 89.94 333 ARG A N 1
ATOM 2692 C CA . ARG A 1 333 ? -7.294 -39.660 -18.673 1.00 89.94 333 ARG A CA 1
ATOM 2693 C C . ARG A 1 333 ? -5.924 -38.988 -18.690 1.00 89.94 333 ARG A C 1
ATOM 2695 O O . ARG A 1 333 ? -5.821 -37.819 -19.061 1.00 89.94 333 ARG A O 1
ATOM 2702 N N . TYR A 1 334 ? -4.893 -39.744 -18.327 1.00 93.31 334 TYR A N 1
ATOM 2703 C CA . TYR A 1 334 ? -3.499 -39.337 -18.507 1.00 93.31 334 TYR A CA 1
ATOM 2704 C C . TYR A 1 334 ? -3.128 -39.200 -19.996 1.00 93.31 334 TYR A C 1
ATOM 2706 O O . TYR A 1 334 ? -3.814 -39.778 -20.848 1.00 93.31 334 TYR A O 1
ATOM 2714 N N . PRO A 1 335 ? -2.050 -38.459 -20.329 1.00 94.56 335 PRO A N 1
ATOM 2715 C CA . PRO A 1 335 ? -1.554 -38.362 -21.696 1.00 94.56 335 PRO A CA 1
ATOM 2716 C C . PRO A 1 335 ? -1.271 -39.743 -22.295 1.00 94.56 335 PRO A C 1
ATOM 2718 O O . PRO A 1 335 ? -0.677 -40.610 -21.656 1.00 94.56 335 PRO A O 1
ATOM 2721 N N . THR A 1 336 ? -1.705 -39.945 -23.535 1.00 93.00 336 THR A N 1
ATOM 2722 C CA . THR A 1 336 ? -1.622 -41.228 -24.243 1.00 93.00 336 THR A CA 1
ATOM 2723 C C . THR A 1 336 ? -0.568 -41.177 -25.338 1.00 93.00 336 THR A C 1
ATOM 2725 O O . THR A 1 336 ? -0.354 -40.143 -25.973 1.00 93.00 336 THR A O 1
ATOM 2728 N N . ILE A 1 337 ? 0.098 -42.305 -25.579 1.00 93.19 337 ILE A N 1
ATOM 2729 C CA . ILE A 1 337 ? 1.054 -42.431 -26.678 1.00 93.19 337 ILE A CA 1
ATOM 2730 C C . ILE A 1 337 ? 0.268 -42.708 -27.958 1.00 93.19 337 ILE A C 1
ATOM 2732 O O . ILE A 1 337 ? -0.511 -43.655 -28.032 1.00 93.19 337 ILE A O 1
ATOM 2736 N N . THR A 1 338 ? 0.488 -41.888 -28.978 1.00 91.62 338 THR A N 1
ATOM 2737 C CA . THR A 1 338 ? -0.135 -42.029 -30.295 1.00 91.62 338 THR A CA 1
ATOM 2738 C C . THR A 1 338 ? 0.926 -42.276 -31.354 1.00 91.62 338 THR A C 1
ATOM 2740 O O . THR A 1 338 ? 2.062 -41.813 -31.244 1.00 91.62 338 THR A O 1
ATOM 2743 N N . SER A 1 339 ? 0.565 -43.022 -32.396 1.00 90.56 339 SER A N 1
ATOM 2744 C CA . SER A 1 339 ? 1.431 -43.243 -33.551 1.00 90.56 339 SER A CA 1
ATOM 2745 C C . SER A 1 339 ? 0.739 -42.752 -34.818 1.00 90.56 339 SER A C 1
ATOM 2747 O O . SER A 1 339 ? -0.450 -42.982 -35.022 1.00 90.56 339 SER A O 1
ATOM 2749 N N . THR A 1 340 ? 1.469 -42.015 -35.647 1.00 87.50 340 THR A N 1
ATOM 2750 C CA . THR A 1 340 ? 0.995 -41.492 -36.933 1.00 87.50 340 THR A CA 1
AT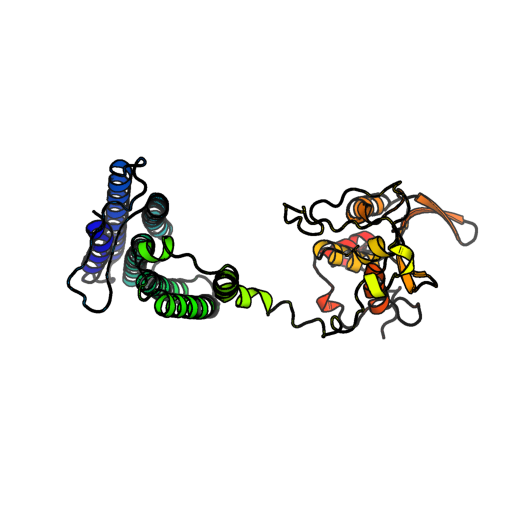OM 2751 C C . THR A 1 340 ? 1.891 -41.992 -38.048 1.00 87.50 340 THR A C 1
ATOM 2753 O O . THR A 1 340 ? 3.113 -41.876 -37.960 1.00 87.50 340 THR A O 1
ATOM 2756 N N . ARG A 1 341 ? 1.289 -42.546 -39.104 1.00 88.31 341 ARG A N 1
ATOM 2757 C CA . ARG A 1 341 ? 2.009 -43.042 -40.279 1.00 88.31 341 ARG A CA 1
ATOM 2758 C C . ARG A 1 341 ? 2.029 -41.961 -41.355 1.00 88.31 341 ARG A C 1
ATOM 2760 O O . ARG A 1 341 ? 0.980 -41.578 -41.857 1.00 88.31 341 ARG A O 1
ATOM 2767 N N . LEU A 1 342 ? 3.216 -41.482 -41.716 1.00 83.81 342 LEU A N 1
ATOM 2768 C CA . LEU A 1 342 ? 3.418 -40.488 -42.774 1.00 83.81 342 LEU A CA 1
ATOM 2769 C C . LEU A 1 342 ? 4.417 -41.041 -43.789 1.00 83.81 342 LEU A C 1
ATOM 2771 O O . LEU A 1 342 ? 5.526 -41.422 -43.417 1.00 83.81 342 LEU A O 1
ATOM 2775 N N . LYS A 1 343 ? 4.018 -41.110 -45.068 1.00 83.56 343 LYS A N 1
ATOM 2776 C CA . LYS A 1 343 ? 4.848 -41.626 -46.179 1.00 83.56 343 LYS A CA 1
ATOM 2777 C C . LYS A 1 343 ? 5.560 -42.953 -45.838 1.00 83.56 343 LYS A C 1
ATOM 2779 O O . LYS A 1 343 ? 6.754 -43.108 -46.061 1.00 83.56 343 LYS A O 1
ATOM 2784 N N . GLY A 1 344 ? 4.839 -43.887 -45.213 1.00 83.56 344 GLY A N 1
ATOM 2785 C CA . GLY A 1 344 ? 5.360 -45.206 -44.827 1.00 83.56 344 GLY A CA 1
ATOM 2786 C C . GLY A 1 344 ? 6.138 -45.272 -43.503 1.00 83.56 344 GLY A C 1
ATOM 2787 O O . GLY A 1 344 ? 6.261 -46.368 -42.964 1.00 83.56 344 GLY A O 1
ATOM 2788 N N . LYS A 1 345 ? 6.579 -44.145 -42.925 1.00 85.69 345 LYS A N 1
ATOM 2789 C CA . LYS A 1 345 ? 7.294 -44.085 -41.634 1.00 85.69 345 LYS A CA 1
ATOM 2790 C C . LYS A 1 345 ? 6.329 -43.885 -40.460 1.00 85.69 345 LYS A C 1
ATOM 2792 O O . LYS A 1 345 ? 5.327 -43.182 -40.594 1.00 85.69 345 LYS A O 1
ATOM 2797 N N . ILE A 1 346 ? 6.630 -44.496 -39.310 1.00 88.00 346 ILE A N 1
ATOM 2798 C CA . ILE A 1 346 ? 5.833 -44.387 -38.076 1.00 88.00 346 ILE A CA 1
ATOM 2799 C C . ILE A 1 346 ? 6.460 -43.329 -37.165 1.00 88.00 346 ILE A C 1
ATOM 2801 O O . ILE A 1 346 ? 7.595 -43.480 -36.724 1.00 88.00 346 ILE A O 1
ATOM 2805 N N . PHE A 1 347 ? 5.696 -42.290 -36.842 1.00 88.38 347 PHE A N 1
ATOM 2806 C CA . PHE A 1 347 ? 6.070 -41.255 -35.882 1.00 88.38 347 PHE A CA 1
ATOM 2807 C C . PHE A 1 347 ? 5.287 -41.461 -34.590 1.00 88.38 347 PHE A C 1
ATOM 2809 O O . PHE A 1 347 ? 4.056 -41.459 -34.609 1.00 88.38 347 PHE A O 1
ATOM 2816 N N . LYS A 1 348 ? 5.991 -41.652 -33.473 1.00 91.25 348 LYS A N 1
ATOM 2817 C CA . LYS A 1 348 ? 5.386 -41.725 -32.137 1.00 91.25 348 LYS A CA 1
ATOM 2818 C C . LYS A 1 348 ? 5.325 -40.326 -31.521 1.00 91.25 348 LYS A C 1
ATOM 2820 O O . LYS A 1 348 ? 6.245 -39.530 -31.704 1.00 91.25 348 LYS A O 1
ATOM 2825 N N . GLY A 1 349 ? 4.265 -40.044 -30.778 1.00 92.62 349 GLY A N 1
ATOM 2826 C CA . GLY A 1 349 ? 4.085 -38.799 -30.038 1.00 92.62 349 GLY A CA 1
ATOM 2827 C C . GLY A 1 349 ? 3.210 -38.995 -28.808 1.00 92.62 349 GLY A C 1
ATOM 2828 O O . GLY A 1 349 ? 2.567 -40.033 -28.653 1.00 92.62 349 GLY A O 1
ATOM 2829 N N . VAL A 1 350 ? 3.172 -37.991 -27.941 1.00 95.19 350 VAL A N 1
ATOM 2830 C CA . VAL A 1 350 ? 2.326 -37.976 -26.743 1.00 95.19 350 VAL A CA 1
ATOM 2831 C C . VAL A 1 350 ? 1.191 -36.987 -26.964 1.00 95.19 350 VAL A C 1
ATOM 2833 O O . VAL A 1 350 ? 1.415 -35.869 -27.428 1.00 95.19 350 VAL A O 1
ATOM 2836 N N . GLN A 1 351 ? -0.033 -37.409 -26.660 1.00 95.00 351 GLN A N 1
ATOM 2837 C CA . GLN A 1 351 ? -1.236 -36.607 -26.822 1.00 95.00 351 GLN A CA 1
ATOM 2838 C C . GLN A 1 351 ? -2.008 -36.515 -25.507 1.00 95.00 351 GLN A C 1
ATOM 2840 O O . GLN A 1 351 ? -2.309 -37.532 -24.879 1.00 95.00 351 GLN A O 1
ATOM 2845 N N . MET A 1 352 ? -2.397 -35.297 -25.138 1.00 94.94 352 MET A N 1
ATOM 2846 C CA . MET A 1 352 ? -3.368 -35.034 -24.080 1.00 94.94 352 MET A CA 1
ATOM 2847 C C . MET A 1 352 ? -4.648 -34.445 -24.666 1.00 94.94 352 MET A C 1
ATOM 2849 O O . MET A 1 352 ? -4.623 -33.745 -25.681 1.00 94.94 352 MET A O 1
ATOM 2853 N N . VAL A 1 353 ? -5.771 -34.745 -24.023 1.00 94.38 353 VAL A N 1
ATOM 2854 C CA . VAL A 1 353 ? -7.095 -34.318 -24.467 1.00 94.38 353 VAL A CA 1
ATOM 2855 C C . VAL A 1 353 ? -7.967 -34.026 -23.248 1.00 94.38 353 VAL A C 1
ATOM 2857 O O . VAL A 1 353 ? -8.048 -34.843 -22.327 1.00 94.38 353 VAL A O 1
ATOM 2860 N N . THR A 1 354 ? -8.624 -32.868 -23.239 1.00 93.56 354 THR A N 1
ATOM 2861 C CA . THR A 1 354 ? -9.602 -32.512 -22.205 1.00 93.56 354 THR A CA 1
ATOM 2862 C C . THR A 1 354 ? -10.950 -33.181 -22.467 1.00 93.56 354 THR A C 1
ATOM 2864 O O . THR A 1 354 ? -11.212 -33.738 -23.531 1.00 93.56 354 THR A O 1
ATOM 2867 N N . ARG A 1 355 ? -11.849 -33.159 -21.485 1.00 90.50 355 ARG A N 1
ATOM 2868 C CA . ARG A 1 355 ? -13.255 -33.497 -21.722 1.00 90.50 355 ARG A CA 1
ATOM 2869 C C . ARG A 1 355 ? -13.903 -32.405 -22.578 1.00 90.50 355 ARG A C 1
ATOM 2871 O O . ARG A 1 355 ? -13.432 -31.274 -22.661 1.00 90.50 355 ARG A O 1
ATOM 2878 N N . VAL A 1 356 ? -15.033 -32.752 -23.179 1.00 89.94 356 VAL A N 1
ATOM 2879 C CA . VAL A 1 356 ? -15.851 -31.809 -23.940 1.00 89.94 356 VAL A CA 1
ATOM 2880 C C . VAL A 1 356 ? -16.578 -30.872 -22.964 1.00 89.94 356 VAL A C 1
ATOM 2882 O O . VAL A 1 356 ? -17.484 -31.321 -22.252 1.00 89.94 356 VAL A O 1
ATOM 2885 N N . TYR A 1 357 ? -16.196 -29.591 -22.946 1.00 88.56 357 TYR A N 1
ATOM 2886 C CA . TYR A 1 357 ? -16.770 -28.562 -22.073 1.00 88.56 357 TYR A CA 1
ATOM 2887 C C . TYR A 1 357 ? -17.289 -27.341 -22.854 1.00 88.56 357 TYR A C 1
ATOM 2889 O O . TYR A 1 357 ? -16.684 -26.949 -23.857 1.00 88.56 357 TYR A O 1
ATOM 2897 N N . PRO A 1 358 ? -18.368 -26.693 -22.373 1.00 86.12 358 PRO A N 1
ATOM 2898 C CA . PRO A 1 358 ? -18.869 -25.438 -22.930 1.00 86.12 358 PRO A CA 1
ATOM 2899 C C . PRO A 1 358 ? -17.864 -24.281 -22.844 1.00 86.12 358 PRO A C 1
ATOM 2901 O O . PRO A 1 358 ? -17.775 -23.504 -23.789 1.00 86.12 358 PRO A O 1
ATOM 2904 N N . CYS A 1 359 ? -17.060 -24.189 -21.778 1.00 87.12 359 CYS A N 1
ATOM 2905 C CA . CYS A 1 359 ? -16.124 -23.078 -21.559 1.00 87.12 359 CYS A CA 1
ATOM 2906 C C . CYS A 1 359 ? -15.050 -22.934 -22.656 1.00 87.12 359 CYS A C 1
ATOM 2908 O O . CYS A 1 359 ? -14.674 -21.820 -23.018 1.00 87.12 359 CYS A O 1
ATOM 2910 N N . PHE A 1 360 ? -14.618 -24.040 -23.271 1.00 90.88 360 PHE A N 1
ATOM 2911 C CA . PHE A 1 360 ? -13.701 -24.008 -24.416 1.00 90.88 360 PHE A CA 1
ATOM 2912 C C . PHE A 1 360 ? -14.369 -23.501 -25.710 1.00 90.88 360 PHE A C 1
ATOM 2914 O O . PHE A 1 360 ? -13.675 -23.139 -26.661 1.00 90.88 360 PHE A O 1
ATOM 2921 N N . THR A 1 361 ? -15.706 -23.429 -25.757 1.00 89.12 361 THR A N 1
ATOM 2922 C CA . THR A 1 361 ? -16.450 -23.076 -26.979 1.00 89.12 361 THR A CA 1
ATOM 2923 C C . THR A 1 361 ? -16.228 -21.614 -27.330 1.00 89.12 361 THR A C 1
ATOM 2925 O O . THR A 1 361 ? -16.087 -21.282 -28.506 1.00 89.12 361 THR A O 1
ATOM 2928 N N . LYS A 1 362 ? -16.092 -20.766 -26.303 1.00 86.88 362 LYS A N 1
ATOM 2929 C CA . LYS A 1 362 ? -15.716 -19.355 -26.434 1.00 86.88 362 LYS A CA 1
ATOM 2930 C C . LYS A 1 362 ? -14.345 -19.193 -27.098 1.00 86.88 362 LYS A C 1
ATOM 2932 O O . LYS A 1 362 ? -14.173 -18.352 -27.974 1.00 86.88 362 LYS A O 1
ATOM 2937 N N . TRP A 1 363 ? -13.380 -20.041 -26.745 1.00 89.94 363 TRP A N 1
ATOM 2938 C CA . TRP A 1 363 ? -12.054 -20.034 -27.371 1.00 89.94 363 TRP A CA 1
ATOM 2939 C C . TRP A 1 363 ? -12.090 -20.541 -28.812 1.00 89.94 363 TRP A C 1
ATOM 2941 O O . TRP A 1 363 ? -11.411 -19.990 -29.676 1.00 89.94 363 TRP A O 1
ATOM 2951 N N . HIS A 1 364 ? -12.931 -21.535 -29.105 1.00 90.69 364 HIS A N 1
ATOM 2952 C CA . HIS A 1 364 ? -13.114 -22.008 -30.474 1.00 90.69 364 HIS A CA 1
ATOM 2953 C C . HIS A 1 364 ? -13.703 -20.917 -31.372 1.00 90.69 364 HIS A C 1
ATOM 2955 O O . HIS A 1 364 ? -13.236 -20.764 -32.490 1.00 90.69 364 HIS A O 1
ATOM 2961 N N . SER A 1 365 ? -14.692 -20.137 -30.917 1.00 88.94 365 SER A N 1
ATOM 2962 C CA . SER A 1 365 ? -15.239 -19.036 -31.731 1.00 88.94 365 SER A CA 1
ATOM 2963 C C . SER A 1 365 ? -14.223 -17.933 -32.035 1.00 88.94 365 SER A C 1
ATOM 2965 O O . SER A 1 365 ? -14.347 -17.281 -33.063 1.00 88.94 365 SER A O 1
ATOM 2967 N N . ILE A 1 366 ? -13.220 -17.740 -31.172 1.00 89.00 366 ILE A N 1
ATOM 2968 C CA . ILE A 1 366 ? -12.159 -16.741 -31.370 1.00 89.00 366 ILE A CA 1
ATOM 2969 C C . ILE A 1 366 ? -11.098 -17.254 -32.356 1.00 89.00 366 ILE A C 1
ATOM 2971 O O . ILE A 1 366 ? -10.697 -16.535 -33.265 1.00 89.00 366 ILE A O 1
ATOM 2975 N N . PHE A 1 367 ? -10.642 -18.500 -32.188 1.00 88.69 367 PHE A N 1
ATOM 2976 C CA . PHE A 1 367 ? -9.516 -19.055 -32.952 1.00 88.69 367 PHE A CA 1
ATOM 2977 C C . PHE A 1 367 ? -9.923 -19.861 -34.193 1.00 88.69 367 PHE A C 1
ATOM 2979 O O . PHE A 1 367 ? -9.046 -20.295 -34.938 1.00 88.69 367 PHE A O 1
ATOM 2986 N N . TYR A 1 368 ? -11.216 -20.104 -34.428 1.00 88.94 368 TYR A N 1
ATOM 2987 C CA . TYR A 1 368 ? -11.694 -20.885 -35.571 1.00 88.94 368 TYR A CA 1
ATOM 2988 C C . TYR A 1 368 ? -12.854 -20.197 -36.283 1.00 88.94 368 TYR A C 1
ATOM 2990 O O . TYR A 1 368 ? -13.901 -19.933 -35.696 1.00 88.94 368 TYR A O 1
ATOM 2998 N N . VAL A 1 369 ? -12.710 -20.025 -37.597 1.00 86.44 369 VAL A N 1
ATOM 2999 C CA . VAL A 1 369 ? -13.780 -19.574 -38.497 1.00 86.44 369 VAL A CA 1
ATOM 3000 C C . VAL A 1 369 ? -13.986 -20.646 -39.557 1.00 86.44 369 VAL A C 1
ATOM 3002 O O . VAL A 1 369 ? -13.034 -21.073 -40.206 1.00 86.44 369 VAL A O 1
ATOM 3005 N N . ASN A 1 370 ? -15.224 -21.121 -39.725 1.00 84.69 370 ASN A N 1
ATOM 3006 C CA . ASN A 1 370 ? -15.559 -22.238 -40.622 1.00 84.69 370 ASN A CA 1
ATOM 3007 C C . ASN A 1 370 ? -14.673 -23.481 -40.390 1.00 84.69 370 ASN A C 1
ATOM 3009 O O . ASN A 1 370 ? -14.203 -24.105 -41.340 1.00 84.69 370 ASN A O 1
ATOM 3013 N N . ASN A 1 371 ? -14.402 -23.807 -39.119 1.00 84.88 371 ASN A N 1
ATOM 3014 C CA . ASN A 1 371 ? -13.511 -24.893 -38.679 1.00 84.88 371 ASN A CA 1
ATOM 3015 C C . ASN A 1 371 ? -12.052 -24.788 -39.168 1.00 84.88 371 ASN A C 1
ATOM 3017 O O . ASN A 1 371 ? -11.289 -25.741 -39.022 1.00 84.88 371 ASN A O 1
ATOM 3021 N N . LYS A 1 372 ? -11.633 -23.637 -39.705 1.00 86.19 372 LYS A N 1
ATOM 3022 C CA . LYS A 1 372 ? -10.230 -23.338 -40.005 1.00 86.19 372 LYS A CA 1
ATOM 3023 C C . LYS A 1 372 ? -9.637 -22.505 -38.878 1.00 86.19 372 LYS A C 1
ATOM 3025 O O . LYS A 1 372 ? -10.230 -21.505 -38.478 1.00 86.19 372 LYS A O 1
ATOM 3030 N N . LYS A 1 373 ? -8.477 -22.933 -38.383 1.00 88.12 373 LYS A N 1
ATOM 3031 C CA . LYS A 1 373 ? -7.726 -22.244 -37.332 1.00 88.12 373 LYS A CA 1
ATOM 3032 C C . LYS A 1 373 ? -7.154 -20.934 -37.884 1.00 88.12 373 LYS A C 1
ATOM 3034 O O . LYS A 1 373 ? -6.511 -20.935 -38.934 1.00 88.12 373 LYS A O 1
ATOM 3039 N N . ILE A 1 374 ? -7.403 -19.835 -37.184 1.00 87.44 374 ILE A N 1
ATOM 3040 C CA . ILE A 1 374 ? -6.971 -18.483 -37.545 1.00 87.44 374 ILE A CA 1
ATOM 3041 C C . ILE A 1 374 ? -6.279 -17.809 -36.359 1.00 87.44 374 ILE A C 1
ATOM 3043 O O . ILE A 1 374 ? -6.451 -18.224 -35.211 1.00 87.44 374 ILE A O 1
ATOM 3047 N N . VAL A 1 375 ? -5.514 -16.756 -36.643 1.00 86.25 375 VAL A N 1
ATOM 3048 C CA . VAL A 1 375 ? -5.027 -15.832 -35.613 1.00 86.25 375 VAL A CA 1
ATOM 3049 C C . VAL A 1 375 ? -6.047 -14.700 -35.469 1.00 86.25 375 VAL A C 1
ATOM 3051 O O . VAL A 1 375 ? -6.393 -14.091 -36.482 1.00 86.25 375 VAL A O 1
ATOM 3054 N N . PRO A 1 376 ? -6.553 -14.417 -34.257 1.00 83.25 376 PRO A N 1
ATOM 3055 C CA . PRO A 1 376 ? -7.485 -13.315 -34.048 1.00 83.25 376 PRO A CA 1
ATOM 3056 C C . PRO A 1 376 ? -6.803 -11.957 -34.267 1.00 83.25 376 PRO A C 1
ATOM 3058 O O . PRO A 1 376 ? -5.628 -11.792 -33.942 1.00 83.25 376 PRO A O 1
ATOM 3061 N N . VAL A 1 377 ? -7.556 -10.969 -34.761 1.00 80.12 377 VAL A N 1
ATOM 3062 C CA . VAL A 1 377 ? -7.059 -9.593 -34.975 1.00 80.12 377 VAL A CA 1
ATOM 3063 C C . VAL A 1 377 ? -6.630 -8.954 -33.646 1.00 80.12 377 VAL A C 1
ATOM 3065 O O . VAL A 1 377 ? -5.586 -8.311 -33.569 1.00 80.12 377 VAL A O 1
ATOM 3068 N N . ASP A 1 378 ? -7.355 -9.252 -32.568 1.00 83.38 378 ASP A N 1
ATOM 3069 C CA . ASP A 1 378 ? -7.091 -8.749 -31.214 1.00 83.38 378 ASP A CA 1
ATOM 3070 C C . ASP A 1 378 ? -6.016 -9.551 -30.458 1.00 83.38 378 ASP A C 1
ATOM 3072 O O . ASP A 1 378 ? -5.971 -9.545 -29.224 1.00 83.38 378 ASP A O 1
ATOM 3076 N N . LEU A 1 379 ? -5.130 -10.262 -31.171 1.00 83.56 379 LEU A N 1
ATOM 3077 C CA . LEU A 1 379 ? -4.076 -11.082 -30.562 1.00 83.56 379 LEU A CA 1
ATOM 3078 C C . LEU A 1 379 ? -3.238 -10.289 -29.549 1.00 83.56 379 LEU A C 1
ATOM 3080 O O . LEU A 1 379 ? -2.858 -10.841 -28.518 1.00 83.56 379 LEU A O 1
ATOM 3084 N N . TYR A 1 380 ? -2.989 -9.003 -29.811 1.00 84.38 380 TYR A N 1
ATOM 3085 C CA . TYR A 1 380 ? -2.227 -8.127 -28.918 1.00 84.38 380 TYR A CA 1
ATOM 3086 C C . TYR A 1 380 ? -2.791 -8.097 -27.488 1.00 84.38 380 TYR A C 1
ATOM 3088 O O . TYR A 1 380 ? -2.027 -8.115 -26.527 1.00 84.38 380 TYR A O 1
ATOM 3096 N N . HIS A 1 381 ? -4.117 -8.121 -27.334 1.00 84.88 381 HIS A N 1
ATOM 3097 C CA . HIS A 1 381 ? -4.768 -8.120 -26.021 1.00 84.88 381 HIS A CA 1
ATOM 3098 C C . HIS A 1 381 ? -4.736 -9.492 -25.334 1.00 84.88 381 HIS A C 1
ATOM 3100 O O . HIS A 1 381 ? -4.818 -9.574 -24.110 1.00 84.88 381 HIS A O 1
ATOM 3106 N N . LEU A 1 382 ? -4.616 -10.572 -26.111 1.00 83.50 382 LEU A N 1
ATOM 3107 C CA . LEU A 1 382 ? -4.603 -11.951 -25.615 1.00 83.50 382 LEU A CA 1
ATOM 3108 C C . LEU A 1 382 ? -3.188 -12.456 -25.292 1.00 83.50 382 LEU A C 1
ATOM 3110 O O . LEU A 1 382 ? -3.030 -13.393 -24.507 1.00 83.50 382 LEU A O 1
ATOM 3114 N N . LEU A 1 383 ? -2.159 -11.863 -25.898 1.00 87.75 383 LEU A N 1
ATOM 3115 C CA . LEU A 1 383 ? -0.779 -12.327 -25.808 1.00 87.75 383 LEU A CA 1
ATOM 3116 C C . LEU A 1 383 ? -0.069 -11.765 -24.568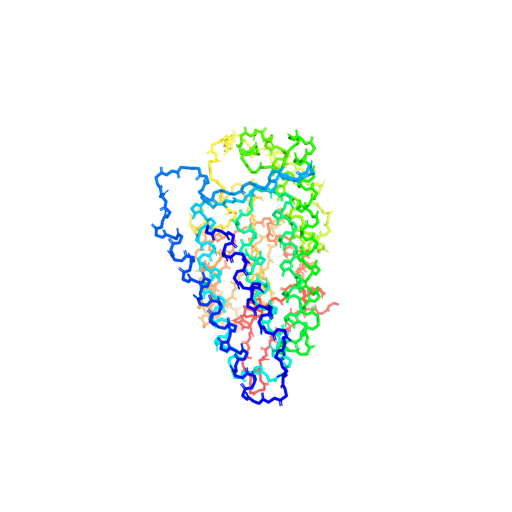 1.00 87.75 383 LEU A C 1
ATOM 3118 O O . LEU A 1 383 ? 0.631 -10.756 -24.619 1.00 87.75 383 LEU A O 1
ATOM 3122 N N . THR A 1 384 ? -0.209 -12.458 -23.440 1.00 90.00 384 THR A N 1
ATOM 3123 C CA . THR A 1 384 ? 0.594 -12.193 -22.238 1.00 90.00 384 THR A CA 1
ATOM 3124 C C . THR A 1 384 ? 1.993 -12.812 -22.345 1.00 90.00 384 THR A C 1
ATOM 3126 O O . THR A 1 384 ? 2.243 -13.690 -23.172 1.00 90.00 384 THR A O 1
ATOM 3129 N N . TYR A 1 385 ? 2.922 -12.400 -21.475 1.00 91.56 385 TYR A N 1
ATOM 3130 C CA . TYR A 1 385 ? 4.268 -12.992 -21.413 1.00 91.56 385 TYR A CA 1
ATOM 3131 C C . TYR A 1 385 ? 4.231 -14.503 -21.119 1.00 91.56 385 TYR A C 1
ATOM 3133 O O . TYR A 1 385 ? 5.041 -15.256 -21.655 1.00 91.56 385 TYR A O 1
ATOM 3141 N N . GLU A 1 386 ? 3.259 -14.964 -20.325 1.00 90.88 386 GLU A N 1
ATOM 3142 C CA . GLU A 1 386 ? 3.023 -16.390 -20.095 1.00 90.88 386 GLU A CA 1
ATOM 3143 C C . GLU A 1 386 ? 2.572 -17.089 -21.378 1.00 90.88 386 GLU A C 1
ATOM 3145 O O . GLU A 1 386 ? 3.147 -18.110 -21.747 1.00 90.88 386 GLU A O 1
ATOM 3150 N N . ALA A 1 387 ? 1.588 -16.525 -22.089 1.00 90.56 387 ALA A N 1
ATOM 3151 C CA . ALA A 1 387 ? 1.104 -17.088 -23.348 1.00 90.56 387 ALA A CA 1
ATOM 3152 C C . ALA A 1 387 ? 2.236 -17.204 -24.380 1.00 90.56 387 ALA A C 1
ATOM 3154 O O . ALA A 1 387 ? 2.368 -18.235 -25.038 1.00 90.56 387 ALA A O 1
ATOM 3155 N N . LEU A 1 388 ? 3.101 -16.187 -24.459 1.00 90.56 388 LEU A N 1
ATOM 3156 C CA . LEU A 1 388 ? 4.293 -16.202 -25.304 1.00 90.56 388 LEU A CA 1
ATOM 3157 C C . LEU A 1 388 ? 5.272 -17.314 -24.897 1.00 90.56 388 LEU A C 1
ATOM 3159 O O . LEU A 1 388 ? 5.802 -18.001 -25.764 1.00 90.56 388 LEU A O 1
ATOM 3163 N N . ALA A 1 389 ? 5.493 -17.536 -23.599 1.00 91.69 389 ALA A N 1
ATOM 3164 C CA . ALA A 1 389 ? 6.351 -18.621 -23.127 1.00 91.69 389 ALA A CA 1
ATOM 3165 C C . ALA A 1 389 ? 5.799 -20.003 -23.519 1.00 91.69 389 ALA A C 1
ATOM 3167 O O . ALA A 1 389 ? 6.548 -20.836 -24.025 1.00 91.69 389 ALA A O 1
ATOM 3168 N N . TYR A 1 390 ? 4.491 -20.238 -23.357 1.00 92.25 390 TYR A N 1
ATOM 3169 C CA . TYR A 1 390 ? 3.855 -21.490 -23.793 1.00 92.25 390 TYR A CA 1
ATOM 3170 C C . TYR A 1 390 ? 3.901 -21.677 -25.307 1.00 92.25 390 TYR A C 1
ATOM 3172 O O . TYR A 1 390 ? 4.073 -22.804 -25.770 1.00 92.25 390 TYR A O 1
ATOM 3180 N N . TRP A 1 391 ? 3.788 -20.587 -26.065 1.00 91.06 391 TRP A N 1
ATOM 3181 C CA . TRP A 1 391 ? 3.965 -20.618 -27.509 1.00 91.06 391 TRP A CA 1
ATOM 3182 C C . TRP A 1 391 ? 5.391 -21.072 -27.862 1.00 91.06 391 TRP A C 1
ATOM 3184 O O . TRP A 1 391 ? 5.561 -22.101 -28.511 1.00 91.06 391 TRP A O 1
ATOM 3194 N N . ILE A 1 392 ? 6.410 -20.413 -27.295 1.00 90.44 392 ILE A N 1
ATOM 3195 C CA . ILE A 1 392 ? 7.832 -20.752 -27.478 1.00 90.44 392 ILE A CA 1
ATOM 3196 C C . ILE A 1 392 ? 8.136 -22.208 -27.115 1.00 90.44 392 ILE A C 1
ATOM 3198 O O . ILE A 1 392 ? 8.891 -22.872 -27.818 1.00 90.44 392 ILE A O 1
ATOM 3202 N N . MET A 1 393 ? 7.583 -22.711 -26.012 1.00 88.94 393 MET A N 1
ATOM 3203 C CA . MET A 1 393 ? 7.819 -24.090 -25.577 1.00 88.94 393 MET A CA 1
ATOM 3204 C C . MET A 1 393 ? 7.179 -25.131 -26.505 1.00 88.94 393 MET A C 1
ATOM 3206 O O . MET A 1 393 ? 7.641 -26.271 -26.535 1.00 88.94 393 MET A O 1
ATOM 3210 N N . GLY A 1 394 ? 6.121 -24.759 -27.229 1.00 86.69 394 GLY A N 1
ATOM 3211 C CA . GLY A 1 394 ? 5.437 -25.635 -28.173 1.00 86.69 394 GLY A CA 1
ATOM 3212 C C . GLY A 1 394 ? 6.173 -25.751 -29.506 1.00 86.69 394 GLY A C 1
ATOM 3213 O O . GLY A 1 394 ? 6.597 -26.844 -29.874 1.00 86.69 394 GLY A O 1
ATOM 3214 N N . ASP A 1 395 ? 6.319 -24.633 -30.220 1.00 85.38 395 ASP A N 1
ATOM 3215 C CA . ASP A 1 395 ? 6.795 -24.582 -31.615 1.00 85.38 395 ASP A CA 1
ATOM 3216 C C . ASP A 1 395 ? 8.039 -23.688 -31.818 1.00 85.38 395 ASP A C 1
ATOM 3218 O O . ASP A 1 395 ? 8.535 -23.520 -32.939 1.00 85.38 395 ASP A O 1
ATOM 3222 N N . GLY A 1 396 ? 8.555 -23.098 -30.738 1.00 85.50 396 GLY A N 1
ATOM 3223 C CA . GLY A 1 396 ? 9.661 -22.157 -30.783 1.00 85.50 396 GLY A CA 1
ATOM 3224 C C . GLY A 1 396 ? 11.000 -22.836 -31.048 1.00 85.50 396 GLY A C 1
ATOM 3225 O O . GLY A 1 396 ? 11.334 -23.885 -30.497 1.00 85.50 396 GLY A O 1
ATOM 3226 N N . THR A 1 397 ? 11.823 -22.193 -31.875 1.00 85.75 397 THR A N 1
ATOM 3227 C CA . THR A 1 397 ? 13.182 -22.655 -32.178 1.00 85.75 397 THR A CA 1
ATOM 3228 C C . THR A 1 397 ? 14.201 -21.545 -31.951 1.00 85.75 397 THR A C 1
ATOM 3230 O O . THR A 1 397 ? 13.995 -20.383 -32.310 1.00 85.75 397 THR A O 1
ATOM 3233 N N . ARG A 1 398 ? 15.334 -21.892 -31.331 1.00 87.19 398 ARG A N 1
ATOM 3234 C CA . ARG A 1 398 ? 16.449 -20.960 -31.126 1.00 87.19 398 ARG A CA 1
ATOM 3235 C C . ARG A 1 398 ? 17.303 -20.887 -3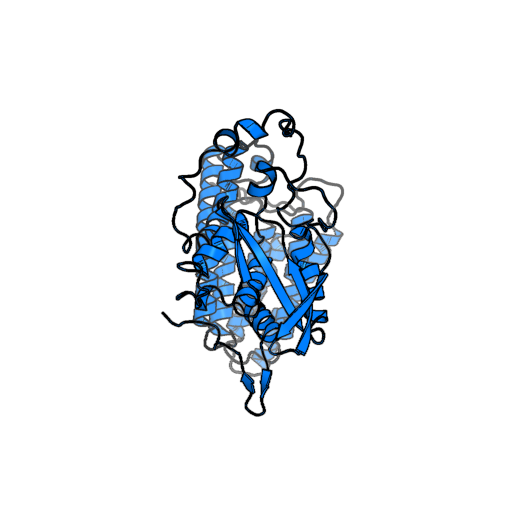2.390 1.00 87.19 398 ARG A C 1
ATOM 3237 O O . ARG A 1 398 ? 17.806 -21.899 -32.866 1.00 87.19 398 ARG A O 1
ATOM 3244 N N . SER A 1 399 ? 17.529 -19.676 -32.882 1.00 88.44 399 SER A N 1
ATOM 3245 C CA . SER A 1 399 ? 18.421 -19.356 -33.998 1.00 88.44 399 SER A CA 1
ATOM 3246 C C . SER A 1 399 ? 19.598 -18.497 -33.527 1.00 88.44 399 SER A C 1
ATOM 3248 O O . SER A 1 399 ? 19.545 -17.850 -32.482 1.00 88.44 399 SER A O 1
ATOM 3250 N N . LYS A 1 400 ? 20.682 -18.443 -34.313 1.00 84.44 400 LYS A N 1
ATOM 3251 C CA . LYS A 1 400 ? 21.849 -17.584 -34.026 1.00 84.44 400 LYS A CA 1
ATOM 3252 C C . LYS A 1 400 ? 21.483 -16.095 -33.939 1.00 84.44 400 LYS A C 1
ATOM 3254 O O . LYS A 1 400 ? 22.161 -15.352 -33.244 1.00 84.44 400 LYS A O 1
ATOM 3259 N N . LYS A 1 401 ? 20.421 -15.674 -34.637 1.00 84.69 401 LYS A N 1
ATOM 3260 C CA . LYS A 1 401 ? 19.930 -14.285 -34.679 1.00 84.69 401 LYS A CA 1
ATOM 3261 C C . LYS A 1 401 ? 18.769 -14.003 -33.709 1.00 84.69 401 LYS A C 1
ATOM 3263 O O . LYS A 1 401 ? 18.254 -12.893 -33.722 1.00 84.69 401 LYS A O 1
ATOM 3268 N N . GLY A 1 402 ? 18.338 -14.980 -32.902 1.00 87.56 402 GLY A N 1
ATOM 3269 C CA . GLY A 1 402 ? 17.227 -14.810 -31.958 1.00 87.56 402 GLY A CA 1
ATOM 3270 C C . GLY A 1 402 ? 16.291 -16.016 -31.876 1.00 87.56 402 GLY A C 1
ATOM 3271 O O . GLY A 1 402 ? 16.709 -17.160 -32.041 1.00 87.56 402 GLY A O 1
ATOM 3272 N N . LEU A 1 403 ? 15.017 -15.756 -31.607 1.00 87.94 403 LEU A N 1
ATOM 3273 C CA . LEU A 1 403 ? 13.947 -16.748 -31.499 1.00 87.94 403 LEU A CA 1
ATOM 3274 C C . LEU A 1 403 ? 13.123 -16.774 -32.795 1.00 87.94 403 LEU A C 1
ATOM 3276 O O . LEU A 1 403 ? 12.773 -15.719 -33.318 1.00 87.94 403 LEU A O 1
ATOM 3280 N N . ILE A 1 404 ? 12.795 -17.966 -33.291 1.00 86.88 404 ILE A N 1
ATOM 3281 C CA . ILE A 1 404 ? 11.899 -18.165 -34.435 1.00 86.88 404 ILE A CA 1
ATOM 3282 C C . ILE A 1 404 ? 10.636 -18.872 -33.940 1.00 86.88 404 ILE A C 1
ATOM 3284 O O . ILE A 1 404 ? 10.728 -19.945 -33.341 1.00 86.88 404 ILE A O 1
ATOM 3288 N N . LEU A 1 405 ? 9.476 -18.279 -34.223 1.00 85.00 405 LEU A N 1
ATOM 3289 C CA . LEU A 1 405 ? 8.153 -18.868 -33.996 1.00 85.00 405 LEU A CA 1
ATOM 3290 C C . LEU A 1 405 ? 7.568 -19.336 -35.331 1.00 85.00 405 LEU A C 1
ATOM 3292 O O . LEU A 1 405 ? 7.684 -18.638 -36.343 1.00 85.00 405 LEU A O 1
ATOM 3296 N N . GLN A 1 406 ? 6.956 -20.519 -35.351 1.00 79.38 406 GLN A N 1
ATOM 3297 C CA . GLN A 1 406 ? 6.459 -21.139 -36.579 1.00 79.38 406 GLN A CA 1
ATOM 3298 C C . GLN A 1 406 ? 5.001 -20.746 -36.855 1.00 79.38 406 GLN A C 1
ATOM 3300 O O . GLN A 1 406 ? 4.066 -21.503 -36.630 1.00 79.38 406 GLN A O 1
ATOM 3305 N N . THR A 1 407 ? 4.791 -19.562 -37.432 1.00 74.75 407 THR A N 1
ATOM 3306 C CA . THR A 1 407 ? 3.444 -19.047 -37.760 1.00 74.75 407 THR A CA 1
ATOM 3307 C C . THR A 1 407 ? 2.859 -19.573 -39.076 1.00 74.75 407 THR A C 1
ATOM 3309 O O . THR A 1 407 ? 1.755 -19.193 -39.461 1.00 74.75 407 THR A O 1
ATOM 3312 N N . GLN A 1 408 ? 3.567 -20.461 -39.778 1.00 67.50 408 GLN A N 1
ATOM 3313 C CA . GLN A 1 408 ? 3.198 -20.942 -41.120 1.00 67.50 408 GLN A CA 1
ATOM 3314 C C . GLN A 1 408 ? 1.871 -21.719 -41.153 1.00 67.50 408 GLN A C 1
ATOM 3316 O O . GLN A 1 408 ? 1.253 -21.844 -42.207 1.00 67.50 408 GLN A O 1
ATOM 3321 N N . SER A 1 409 ? 1.424 -22.222 -40.002 1.00 65.19 409 SER A N 1
ATOM 3322 C CA . SER A 1 409 ? 0.161 -22.951 -39.845 1.00 65.19 409 SER A CA 1
ATOM 3323 C C . SER A 1 409 ? -1.075 -22.043 -39.804 1.00 65.19 409 SER A C 1
ATOM 3325 O O . SER A 1 409 ? -2.198 -22.548 -39.787 1.00 65.19 409 SER A O 1
ATOM 3327 N N . PHE A 1 410 ? -0.894 -20.719 -39.773 1.00 69.88 410 PHE A N 1
ATOM 3328 C CA . PHE A 1 410 ? -1.986 -19.759 -39.673 1.00 69.88 410 PHE A CA 1
ATOM 3329 C C . PHE A 1 410 ? -2.261 -19.068 -41.003 1.00 69.88 410 PHE A C 1
ATOM 3331 O O . PHE A 1 410 ? -1.355 -18.606 -41.692 1.00 69.88 410 PHE A O 1
ATOM 3338 N N . THR A 1 411 ? -3.544 -18.951 -41.340 1.00 60.47 411 THR A N 1
ATOM 3339 C CA . THR A 1 411 ? -3.981 -18.088 -42.442 1.00 60.47 411 THR A CA 1
ATOM 3340 C C . THR A 1 411 ? -4.220 -16.686 -41.894 1.00 60.47 411 THR A C 1
ATOM 3342 O O . THR A 1 411 ? -5.030 -16.512 -40.983 1.00 60.47 411 THR A O 1
ATOM 3345 N N . LEU A 1 412 ? -3.476 -15.704 -42.414 1.00 58.44 412 LEU A N 1
ATOM 3346 C CA . LEU A 1 412 ? -3.750 -14.288 -42.174 1.00 58.44 412 LEU A CA 1
ATOM 3347 C C . LEU A 1 412 ? -5.063 -13.940 -42.878 1.00 58.44 412 LEU A C 1
ATOM 3349 O O . LEU A 1 412 ? -5.250 -14.297 -44.044 1.00 58.44 412 LEU A O 1
ATOM 3353 N N . LYS A 1 413 ? -5.969 -13.292 -42.153 1.00 54.03 413 LYS A N 1
ATOM 3354 C CA . LYS A 1 413 ? -7.178 -12.699 -42.713 1.00 54.03 413 LYS A CA 1
ATOM 3355 C C . LYS A 1 413 ? -7.102 -11.194 -42.597 1.00 54.03 413 LYS A C 1
ATOM 3357 O O . LYS A 1 413 ? -6.649 -10.738 -41.525 1.00 54.03 413 LYS A O 1
#

Foldseek 3Di:
DLVCLLCQLVVLLVVLVVQDPPDPVSLLVNLVSLLVSLVVSLVVLVVCVVVDDPVDQDFPPWDWDPPDPPATFIWTADPVLSVQLNVLSVVLSVVSVVCVDPDDPPSSLVSSLSSNLSSLSNRLSGTQFLVSNLVSVLVNLVSVLVCQCPVNDDPCSPVVSVCVNVLVVQLSVLLVVLQVVLCVVQVGRGNVSVVVDDDDPVNVVSSVCSNVVVPPPPVPPPDDDPVVPDDDLCVVCVPQPDPDDDPCPPPPDDDDPPPDLDFQAQPDDDDPSVLQVDADDPVCLLLLLLLLQFQKDWDADPVLFIKIKHKDAPVLVVLVVVSCVVCRSQFHHDWDWDWDADPNDITIITMGMGDGGRNCSVVCVQQDDPNQGADHPVVVVSNDPSSVVSNCSRAWDADPVGIDGDNVSHDDD

Secondary structure (DSSP, 8-state):
-HHHHHHHHHHHHHHHTT--TTSHHHHHHHHHHHHHHHHHHHHHHHHHHHH--TT--S-EEEEEETT-SS--EEEEE-HHHHHHHHHHHHHHHHHHHHTTTT--SSHHHHHHHHHHHHHHHHHHHHB-BHHHHHHHHHHHHHHHHHHHHHH-SSTTHHHHHHHHHHHHHHHHHHHHHHHHHHHHHHS--BHHHHHTS---HHHHHHHHHHHHHHHHTTTSTTS-S-GGGPPPHHHH-GGGGSSS----TT--S---TTTT----TTPPPPPHHHHHH----HHHHHHHHHHHHTTEEEEE-TTS-EEEEEEEESTTHHHHHHHHHHHGGGBSS--EEEEEEETTEEEEEEEEEB--BSHHHHHHHHHEETTEEB--TTHHHH--HHHHHHHHHHH-EEETTEEE--GGG-B--

Radius of gyration: 31.58 Å; chains: 1; bounding box: 63×76×77 Å

Organism: NCBI:txid2218478

InterPro domains:
  IPR001750 NADH:quinone oxidoreductase/Mrp antiporter, transmembrane domain [PF00361] (129-198)
  IPR003918 NADH:ubiquinone oxidoreductase [PR01437] (133-152)
  IPR003918 NADH:ubiquinone oxidoreductase [PR01437] (164-188)
  IPR003918 NADH:ubiquinone oxidoreductase [PTHR43507] (1-209)
  IPR004860 Homing endonuclease, LAGLIDADG domain [PF03161] (286-412)
  IPR027434 Homing endonuclease [G3DSA:3.10.28.10] (259-373)
  IPR027434 Homing endonuclease [G3DSA:3.10.28.10] (374-413)
  IPR027434 Homing endonuclease [SSF55608] (274-412)